Protein AF-A0A8S2ZMZ4-F1 (afdb_monomer_lite)

pLDDT: mean 86.0, std 14.97, range [34.28, 98.69]

Structure (mmCIF, N/CA/C/O backbone):
data_AF-A0A8S2ZMZ4-F1
#
_entry.id   AF-A0A8S2ZMZ4-F1
#
loop_
_atom_site.group_PDB
_atom_site.id
_atom_site.type_symbol
_atom_site.label_atom_id
_atom_site.label_alt_id
_atom_site.label_comp_id
_atom_site.label_asym_id
_atom_site.label_entity_id
_atom_site.label_seq_id
_atom_site.pdbx_PDB_ins_code
_atom_site.Cartn_x
_atom_site.Cartn_y
_atom_site.Cartn_z
_atom_site.occupancy
_atom_site.B_iso_or_equiv
_atom_site.auth_seq_id
_atom_site.auth_comp_id
_atom_site.auth_asym_id
_atom_site.auth_atom_id
_atom_site.pdbx_PDB_model_num
ATOM 1 N N . MET A 1 1 ? -57.227 13.290 69.627 1.00 34.28 1 MET A N 1
ATOM 2 C CA . MET A 1 1 ? -55.995 12.661 69.087 1.00 34.28 1 MET A CA 1
ATOM 3 C C . MET A 1 1 ? -56.189 11.786 67.833 1.00 34.28 1 MET A C 1
ATOM 5 O O . MET A 1 1 ? -55.184 11.407 67.259 1.00 34.28 1 MET A O 1
ATOM 9 N N . ARG A 1 2 ? -57.413 11.490 67.348 1.00 41.19 2 ARG A N 1
ATOM 10 C CA . ARG A 1 2 ? -57.652 10.473 66.289 1.00 41.19 2 ARG A CA 1
ATOM 11 C C . ARG A 1 2 ? -57.778 10.978 64.833 1.00 41.19 2 ARG A C 1
ATOM 13 O O . ARG A 1 2 ? -57.751 10.158 63.928 1.00 41.19 2 ARG A O 1
ATOM 20 N N . GLN A 1 3 ? -57.904 12.287 64.587 1.00 41.72 3 GLN A N 1
ATOM 21 C CA . GLN A 1 3 ? -57.953 12.852 63.219 1.00 41.72 3 GLN A CA 1
ATOM 22 C C . GLN A 1 3 ? -56.559 13.106 62.613 1.00 41.72 3 GLN A C 1
ATOM 24 O O . GLN A 1 3 ? -56.392 12.992 61.404 1.00 41.72 3 GLN A O 1
ATOM 29 N N . ARG A 1 4 ? -55.544 13.373 63.450 1.00 46.56 4 ARG A N 1
ATOM 30 C CA . ARG A 1 4 ? -54.177 13.713 63.007 1.00 46.56 4 ARG A CA 1
ATOM 31 C C . ARG A 1 4 ? -53.452 12.566 62.293 1.00 46.56 4 ARG A C 1
ATOM 33 O O . ARG A 1 4 ? -52.671 12.815 61.386 1.00 46.56 4 ARG A O 1
ATOM 40 N N . THR A 1 5 ? -53.712 11.312 62.665 1.00 53.56 5 THR A N 1
ATOM 41 C CA . THR A 1 5 ? -53.004 10.147 62.104 1.00 53.56 5 THR A CA 1
ATOM 42 C C . THR A 1 5 ? -53.314 9.919 60.623 1.00 53.56 5 THR A C 1
ATOM 44 O O . THR A 1 5 ? -52.445 9.472 59.884 1.00 53.56 5 THR A O 1
ATOM 47 N N . TRP A 1 6 ? -54.517 10.284 60.167 1.00 61.69 6 TRP A N 1
ATOM 48 C CA . TRP A 1 6 ? -54.940 10.117 58.772 1.00 61.69 6 TRP A CA 1
ATOM 49 C C . TRP A 1 6 ? -54.579 11.293 57.860 1.00 61.69 6 TRP A C 1
ATOM 51 O O . TRP A 1 6 ? -54.458 11.110 56.648 1.00 61.69 6 TRP A O 1
ATOM 61 N N . GLU A 1 7 ? -54.374 12.491 58.415 1.00 64.06 7 GLU A N 1
ATOM 62 C CA . GLU A 1 7 ? -53.816 13.617 57.654 1.00 64.06 7 GLU A CA 1
ATOM 63 C C . GLU A 1 7 ? -52.395 13.304 57.170 1.00 64.06 7 GLU A C 1
ATOM 65 O O . GLU A 1 7 ? -52.070 13.575 56.015 1.00 64.06 7 GLU A O 1
ATOM 70 N N . ASN A 1 8 ? -51.595 12.615 57.990 1.00 68.88 8 ASN A N 1
ATOM 71 C CA . ASN A 1 8 ? -50.248 12.185 57.610 1.00 68.88 8 ASN A CA 1
ATOM 72 C C . ASN A 1 8 ? -50.250 11.228 56.404 1.00 68.88 8 ASN A C 1
ATOM 74 O O . ASN A 1 8 ? -49.428 11.383 55.503 1.00 68.88 8 ASN A O 1
ATOM 78 N N . CYS A 1 9 ? -51.202 10.292 56.319 1.00 75.81 9 CYS A N 1
ATOM 79 C CA . CYS A 1 9 ? -51.314 9.405 55.155 1.00 75.81 9 CYS A CA 1
ATOM 80 C C . CYS A 1 9 ? -51.630 10.176 53.867 1.00 75.81 9 CYS A C 1
ATOM 82 O O . CYS A 1 9 ? -51.079 9.852 52.820 1.00 75.81 9 CYS A O 1
ATOM 84 N N . LYS A 1 10 ? -52.461 11.228 53.929 1.00 77.94 10 LYS A N 1
ATOM 85 C CA . LYS A 1 10 ? -52.758 12.070 52.754 1.00 77.94 10 LYS A CA 1
ATOM 86 C C . LYS A 1 10 ? -51.510 12.782 52.232 1.00 77.94 10 LYS A C 1
ATOM 88 O O . LYS A 1 10 ? -51.352 12.899 51.017 1.00 77.94 10 LYS A O 1
ATOM 93 N N . HIS A 1 11 ? -50.634 13.238 53.131 1.00 82.44 11 HIS A N 1
ATOM 94 C CA . HIS A 1 11 ? -49.345 13.823 52.758 1.00 82.44 11 HIS A CA 1
ATOM 95 C C . HIS A 1 11 ? -48.432 12.792 52.094 1.00 82.44 11 HIS A C 1
ATOM 97 O O . HIS A 1 11 ? -47.902 13.071 51.024 1.00 82.44 11 HIS A O 1
ATOM 103 N N . ILE A 1 12 ? -48.315 11.591 52.669 1.00 84.75 12 ILE A N 1
ATOM 104 C CA . ILE A 1 12 ? -47.530 10.499 52.075 1.00 84.75 12 ILE A CA 1
ATOM 105 C C . ILE A 1 12 ? -48.070 10.151 50.684 1.00 84.75 12 ILE A C 1
ATOM 107 O O . ILE A 1 12 ? -47.300 10.071 49.738 1.00 84.75 12 ILE A O 1
ATOM 111 N N . PHE A 1 13 ? -49.387 10.024 50.521 1.00 85.75 13 PHE A N 1
ATOM 112 C CA . PHE A 1 13 ? -50.007 9.682 49.237 1.00 85.75 13 PHE A CA 1
ATOM 113 C C . PHE A 1 13 ? -49.774 10.761 48.181 1.00 85.75 13 PHE A C 1
ATOM 115 O O . PHE A 1 13 ? -49.517 10.449 47.021 1.00 85.75 13 PHE A O 1
ATOM 122 N N . LYS A 1 14 ? -49.820 12.034 48.589 1.00 85.88 14 LYS A N 1
ATOM 123 C CA . LYS A 1 14 ? -49.480 13.157 47.716 1.00 85.88 14 LYS A CA 1
ATOM 124 C C . LYS A 1 14 ? -48.025 13.066 47.249 1.00 85.88 14 LYS A C 1
ATOM 126 O O . LYS A 1 14 ? -47.785 13.143 46.051 1.00 85.88 14 LYS A O 1
ATOM 131 N N . VAL A 1 15 ? -47.084 12.831 48.167 1.00 87.38 15 VAL A N 1
ATOM 132 C CA . VAL A 1 15 ? -45.661 12.657 47.830 1.00 87.38 15 VAL A CA 1
ATOM 133 C C . VAL A 1 15 ? -45.458 11.453 46.910 1.00 87.38 15 VAL A C 1
ATOM 135 O O . VAL A 1 15 ? -44.769 11.572 45.905 1.00 87.38 15 VAL A O 1
ATOM 138 N N . LEU A 1 16 ? -46.088 10.313 47.204 1.00 85.88 16 LEU A N 1
ATOM 139 C CA . LEU A 1 16 ? -46.005 9.109 46.377 1.00 85.88 16 LEU A CA 1
ATOM 140 C C . LEU A 1 16 ? -46.479 9.369 44.942 1.00 85.88 16 LEU A C 1
ATOM 142 O O . LEU A 1 16 ? -45.792 8.994 43.998 1.00 85.88 16 LEU A O 1
ATOM 146 N N . GLN A 1 17 ? -47.604 10.064 44.766 1.00 87.31 17 GLN A N 1
ATOM 147 C CA . GLN A 1 17 ? -48.106 10.417 43.438 1.00 87.31 17 GLN A CA 1
ATOM 148 C C . GLN A 1 17 ? -47.220 11.433 42.709 1.00 87.31 17 GLN A C 1
ATOM 150 O O . GLN A 1 17 ? -47.039 11.318 41.502 1.00 87.31 17 GLN A O 1
ATOM 155 N N . GLU A 1 18 ? -46.698 12.439 43.412 1.00 87.50 18 GLU A N 1
ATOM 156 C CA . GLU A 1 18 ? -45.865 13.485 42.807 1.00 87.50 18 GLU A CA 1
ATOM 157 C C . GLU A 1 18 ? -44.480 12.963 42.406 1.00 87.50 18 GLU A C 1
ATOM 159 O O . GLU A 1 18 ? -43.962 13.353 41.363 1.00 87.50 18 GLU A O 1
ATOM 164 N N . GLN A 1 19 ? -43.887 12.080 43.215 1.00 86.25 19 GLN A N 1
ATOM 165 C CA . GLN A 1 19 ? -42.526 11.572 43.009 1.00 86.25 19 GLN A CA 1
ATOM 166 C C . GLN A 1 19 ? -42.480 10.279 42.187 1.00 86.25 19 GLN A C 1
ATOM 168 O O . GLN A 1 19 ? -41.494 10.016 41.499 1.00 86.25 19 GLN A O 1
ATOM 173 N N . PHE A 1 20 ? -43.543 9.472 42.229 1.00 83.00 20 PHE A N 1
ATOM 174 C CA . PHE A 1 20 ? -43.627 8.191 41.522 1.00 83.00 20 PHE A CA 1
ATOM 175 C C . PHE A 1 20 ? -44.920 8.054 40.699 1.00 83.00 20 PHE A C 1
ATOM 177 O O . PHE A 1 20 ? -45.593 7.017 40.782 1.00 83.00 20 PHE A O 1
ATOM 184 N N . PRO A 1 21 ? -45.291 9.060 39.881 1.00 66.75 21 PRO A N 1
ATOM 185 C CA . PRO A 1 21 ? -46.491 8.967 39.063 1.00 66.75 21 PRO A CA 1
ATOM 186 C C . PRO A 1 21 ? -46.362 7.765 38.117 1.00 66.75 21 PRO A C 1
ATOM 188 O O . PRO A 1 21 ? -45.330 7.577 37.472 1.00 66.75 21 PRO A O 1
ATOM 191 N N . TYR A 1 22 ? -47.403 6.930 38.064 1.00 66.38 22 TYR A N 1
ATOM 192 C CA . TYR A 1 22 ? -47.501 5.737 37.204 1.00 66.38 22 TYR A CA 1
ATOM 193 C C . TYR A 1 22 ? -46.551 4.567 37.529 1.00 66.38 22 TYR A C 1
ATOM 195 O O . TYR A 1 22 ? -46.519 3.596 36.779 1.00 66.38 22 TYR A O 1
ATOM 203 N N . LYS A 1 23 ? -45.801 4.618 38.642 1.00 77.25 23 LYS A N 1
ATOM 204 C CA . LYS A 1 23 ? -44.998 3.479 39.144 1.00 77.25 23 LYS A CA 1
ATOM 205 C C . LYS A 1 23 ? -45.650 2.728 40.304 1.00 77.25 23 LYS A C 1
ATOM 207 O O . LYS A 1 23 ? -45.168 1.671 40.695 1.00 77.25 23 LYS A O 1
ATOM 212 N N . ILE A 1 24 ? -46.705 3.300 40.874 1.00 82.25 24 ILE A N 1
ATOM 213 C CA . ILE A 1 24 ? -47.429 2.741 42.010 1.00 82.25 24 ILE A CA 1
ATOM 214 C C . ILE A 1 24 ? -48.794 2.312 41.498 1.00 82.25 24 ILE A C 1
ATOM 216 O O . ILE A 1 24 ? -49.567 3.149 41.040 1.00 82.25 24 ILE A O 1
ATOM 220 N N . GLU A 1 25 ? -49.062 1.015 41.563 1.00 84.88 25 GLU A N 1
ATOM 221 C CA . GLU A 1 25 ? -50.347 0.437 41.167 1.00 84.88 25 GLU A CA 1
ATOM 222 C C . GLU A 1 25 ? -51.297 0.363 42.367 1.00 84.88 25 GLU A C 1
ATOM 224 O O . GLU A 1 25 ? -52.448 0.784 42.272 1.00 84.88 25 GLU A O 1
ATOM 229 N N . HIS A 1 26 ? -50.778 -0.059 43.529 1.00 86.38 26 HIS A N 1
ATOM 230 C CA . HIS A 1 26 ? -51.561 -0.238 44.750 1.00 86.38 26 HIS A CA 1
ATOM 231 C C . HIS A 1 26 ? -50.826 0.246 46.003 1.00 86.38 26 HIS A C 1
ATOM 233 O O . HIS A 1 26 ? -49.623 0.030 46.152 1.00 86.38 26 HIS A O 1
ATOM 239 N N . VAL A 1 27 ? -51.556 0.838 46.951 1.00 86.19 27 VAL A N 1
ATOM 240 C CA . VAL A 1 27 ? -51.045 1.230 48.274 1.00 86.19 27 VAL A CA 1
ATOM 241 C C . VAL A 1 27 ? -51.840 0.551 49.389 1.00 86.19 27 VAL A C 1
ATOM 243 O O . VAL A 1 27 ? -53.030 0.803 49.590 1.00 86.19 27 VAL A O 1
ATOM 246 N N . TYR A 1 28 ? -51.166 -0.297 50.164 1.00 85.31 28 TYR A N 1
ATOM 247 C CA . TYR A 1 28 ? -51.755 -0.976 51.317 1.00 85.31 28 TYR A CA 1
ATOM 248 C C . TYR A 1 28 ? -51.549 -0.160 52.591 1.00 85.31 28 TYR A C 1
ATOM 250 O O . TYR A 1 28 ? -50.436 0.257 52.906 1.00 85.31 28 TYR A O 1
ATOM 258 N N . ILE A 1 29 ? -52.628 0.053 53.343 1.00 84.12 29 ILE A N 1
ATOM 259 C CA . ILE A 1 29 ? -52.597 0.784 54.608 1.00 84.12 29 ILE A CA 1
ATOM 260 C C . ILE A 1 29 ? -52.871 -0.197 55.742 1.00 84.12 29 ILE A C 1
ATOM 262 O O . ILE A 1 29 ? -53.981 -0.718 55.870 1.00 84.12 29 ILE A O 1
ATOM 266 N N . VAL A 1 30 ? -51.851 -0.448 56.559 1.00 82.62 30 VAL A N 1
ATOM 267 C CA . VAL A 1 30 ? -51.902 -1.437 57.640 1.00 82.62 30 VAL A CA 1
ATOM 268 C C . VAL A 1 30 ? -52.552 -0.821 58.877 1.00 82.62 30 VAL A C 1
ATOM 270 O O . VAL A 1 30 ? -52.045 0.161 59.426 1.00 82.62 30 VAL A O 1
ATOM 273 N N . LYS A 1 31 ? -53.690 -1.372 59.321 1.00 76.50 31 LYS A N 1
ATOM 274 C CA . LYS A 1 31 ? -54.342 -0.937 60.568 1.00 76.50 31 LYS A CA 1
ATOM 275 C C . LYS A 1 31 ? -53.658 -1.573 61.794 1.00 76.50 31 LYS A C 1
ATOM 277 O O . LYS A 1 31 ? -53.350 -2.761 61.737 1.00 76.50 31 LYS A O 1
ATOM 282 N N . PRO A 1 32 ? -53.455 -0.832 62.901 1.00 68.44 32 PRO A N 1
ATOM 283 C CA . PRO A 1 32 ? -52.962 -1.408 64.153 1.00 68.44 32 PRO A CA 1
ATOM 284 C C . PRO A 1 32 ? -54.006 -2.331 64.805 1.00 68.44 32 PRO A C 1
ATOM 286 O O . PRO A 1 32 ? -55.215 -2.109 64.666 1.00 68.44 32 PRO A O 1
ATOM 289 N N . ASP A 1 33 ? -53.544 -3.342 65.543 1.00 61.12 33 ASP A N 1
ATOM 290 C CA . ASP A 1 33 ? -54.413 -4.315 66.215 1.00 61.12 33 ASP A CA 1
ATOM 291 C C . ASP A 1 33 ? -55.290 -3.659 67.298 1.00 61.12 33 ASP A C 1
ATOM 293 O O . ASP A 1 33 ? -54.875 -2.740 68.006 1.00 61.12 33 ASP A O 1
ATOM 297 N N . GLY A 1 34 ? -56.550 -4.102 67.403 1.00 59.47 34 GLY A N 1
ATOM 298 C CA . GLY A 1 34 ? -57.553 -3.525 68.315 1.00 59.47 34 GLY A CA 1
ATOM 299 C C . GLY A 1 34 ? -58.296 -2.290 67.779 1.00 59.47 34 GLY A C 1
ATOM 300 O O . GLY A 1 34 ? -59.089 -1.678 68.502 1.00 59.47 34 GLY A O 1
ATOM 301 N N . PHE A 1 35 ? -58.086 -1.907 66.513 1.00 57.66 35 PHE A N 1
ATOM 302 C CA . PHE A 1 35 ? -58.847 -0.837 65.862 1.00 57.66 35 PHE A CA 1
ATOM 303 C C . PHE A 1 35 ? -60.269 -1.315 65.511 1.00 57.66 35 PHE A C 1
ATOM 305 O O . PHE A 1 35 ? -60.499 -1.931 64.474 1.00 57.66 35 PHE A O 1
ATOM 312 N N . TRP A 1 36 ? -61.217 -1.051 66.414 1.00 54.62 36 TRP A N 1
ATOM 313 C CA . TRP A 1 36 ? -62.628 -1.448 66.335 1.00 54.62 36 TRP A CA 1
ATOM 314 C C . TRP A 1 36 ? -63.281 -1.152 64.972 1.00 54.62 36 TRP A C 1
ATOM 316 O O . TRP A 1 36 ? -63.362 0.005 64.553 1.00 54.62 36 TRP A O 1
ATOM 326 N N . ASP A 1 37 ? -63.859 -2.184 64.348 1.00 52.66 37 ASP A N 1
ATOM 327 C CA . ASP A 1 37 ? -64.452 -2.193 62.994 1.00 52.66 37 ASP A CA 1
ATOM 328 C C . ASP A 1 37 ? -65.655 -1.246 62.772 1.00 52.66 37 ASP A C 1
ATOM 330 O O . ASP A 1 37 ? -66.229 -1.191 61.687 1.00 52.66 37 ASP A O 1
ATOM 334 N N . LYS A 1 38 ? -66.064 -0.465 63.779 1.00 48.38 38 LYS A N 1
ATOM 335 C CA . LYS A 1 38 ? -67.290 0.353 63.730 1.00 48.38 38 LYS A CA 1
ATOM 336 C C . LYS A 1 38 ? -67.146 1.714 63.039 1.00 48.38 38 LYS A C 1
ATOM 338 O O . LYS A 1 38 ? -68.158 2.374 62.830 1.00 48.38 38 LYS A O 1
ATOM 343 N N . HIS A 1 39 ? -65.941 2.150 62.669 1.00 49.53 39 HIS A N 1
ATOM 344 C CA . HIS A 1 39 ? -65.750 3.427 61.970 1.00 49.53 39 HIS A CA 1
ATOM 345 C C . HIS A 1 39 ? -65.268 3.193 60.536 1.00 49.53 39 HIS A C 1
ATOM 347 O O . HIS A 1 39 ? -64.095 2.900 60.312 1.00 49.53 39 HIS A O 1
ATOM 353 N N . LYS A 1 40 ? -66.166 3.372 59.555 1.00 51.62 40 LYS A N 1
ATOM 354 C CA . LYS A 1 40 ? -65.782 3.508 58.143 1.00 51.62 40 LYS A CA 1
ATOM 355 C C . LYS A 1 40 ? -64.868 4.723 58.011 1.00 51.62 40 LYS A C 1
ATOM 357 O O . LYS A 1 40 ? -65.309 5.863 58.151 1.00 51.62 40 LYS A O 1
ATOM 362 N N . ILE A 1 41 ? -63.590 4.480 57.752 1.00 56.28 41 ILE A N 1
ATOM 363 C CA . ILE A 1 41 ? -62.633 5.538 57.452 1.00 56.28 41 ILE A CA 1
ATOM 364 C C . ILE A 1 41 ? -62.891 5.978 56.010 1.00 56.28 41 ILE A C 1
ATOM 366 O O . ILE A 1 41 ? -62.505 5.307 55.060 1.00 56.28 41 ILE A O 1
ATOM 370 N N . SER A 1 42 ? -63.578 7.106 55.852 1.00 53.72 42 SER A N 1
ATOM 371 C CA . SER A 1 42 ? -63.731 7.784 54.565 1.00 53.72 42 SER A CA 1
ATOM 372 C C . SER A 1 42 ? -62.510 8.671 54.332 1.00 53.72 42 SER A C 1
ATOM 374 O O . SER A 1 42 ? -62.518 9.860 54.665 1.00 53.72 42 SER A O 1
ATOM 376 N N . LEU A 1 43 ? -61.441 8.119 53.762 1.00 60.16 43 LEU A N 1
ATOM 377 C CA . LEU A 1 43 ? -60.460 8.969 53.093 1.00 60.16 43 LEU A CA 1
ATOM 378 C C . LEU A 1 43 ? -61.128 9.543 51.834 1.00 60.16 43 LEU A C 1
ATOM 380 O O . LEU A 1 43 ? -61.955 8.893 51.203 1.00 60.16 43 LEU A O 1
ATOM 384 N N . GLY A 1 44 ? -60.817 10.784 51.467 1.00 59.25 44 GLY A N 1
ATOM 385 C CA . GLY A 1 44 ? -61.263 11.362 50.194 1.00 59.25 44 GLY A CA 1
ATOM 386 C C . GLY A 1 44 ? -60.509 10.702 49.038 1.00 59.25 44 GLY A C 1
ATOM 387 O O . GLY A 1 44 ? -59.545 11.275 48.542 1.00 59.25 44 GLY A O 1
ATOM 388 N N . MET A 1 45 ? -60.908 9.476 48.703 1.00 58.19 45 MET A N 1
ATOM 389 C CA . MET A 1 45 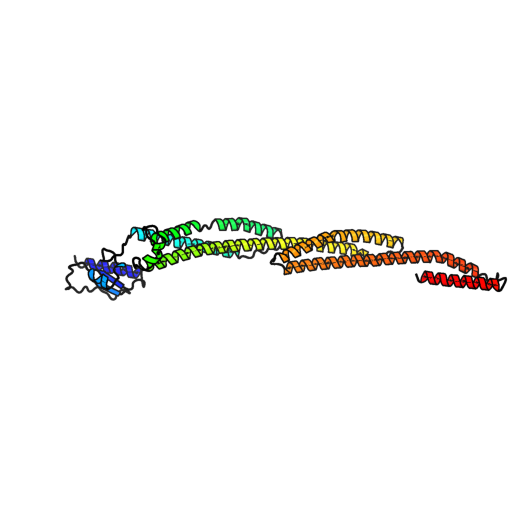? -60.108 8.438 48.041 1.00 58.19 45 MET A CA 1
ATOM 390 C C . MET A 1 45 ? -60.103 8.484 46.508 1.00 58.19 45 MET A C 1
ATOM 392 O O . MET A 1 45 ? -59.325 7.779 45.885 1.00 58.19 45 MET A O 1
ATOM 396 N N . SER A 1 46 ? -60.899 9.348 45.878 1.00 59.97 46 SER A N 1
ATOM 397 C CA . SER A 1 46 ? -61.003 9.451 44.412 1.00 59.97 46 SER A CA 1
ATOM 398 C C . SER A 1 46 ? -59.966 10.373 43.748 1.00 59.97 46 SER A C 1
ATOM 400 O O . SER A 1 46 ? -60.086 10.671 42.564 1.00 59.97 46 SER A O 1
ATOM 402 N N . LYS A 1 47 ? -58.978 10.880 44.498 1.00 71.94 47 LYS A N 1
ATOM 403 C CA . LYS A 1 47 ? -58.015 11.893 44.016 1.00 71.94 47 LYS A CA 1
ATOM 404 C C . LYS A 1 47 ? -56.654 11.338 43.591 1.00 71.94 47 LYS A C 1
ATOM 406 O O . LYS A 1 47 ? -55.841 12.117 43.096 1.00 71.94 47 LYS A O 1
ATOM 411 N N . TYR A 1 48 ? -56.399 10.049 43.814 1.00 78.88 48 TYR A N 1
ATOM 412 C CA . TYR A 1 48 ? -55.097 9.444 43.546 1.00 78.88 48 TYR A CA 1
ATOM 413 C C . TYR A 1 48 ? -55.141 8.498 42.346 1.00 78.88 48 TYR A C 1
ATOM 415 O O . TYR A 1 48 ? -56.168 7.875 42.095 1.00 78.88 48 TYR A O 1
ATOM 423 N N . THR A 1 49 ? -54.038 8.404 41.601 1.00 83.50 49 THR A N 1
ATOM 424 C CA . THR A 1 49 ? -53.940 7.580 40.379 1.00 83.50 49 THR A CA 1
ATOM 425 C C . THR A 1 49 ? -53.758 6.085 40.647 1.00 83.50 49 THR A C 1
ATOM 427 O O . THR A 1 49 ? -53.755 5.307 39.702 1.00 83.50 49 THR A O 1
ATOM 430 N N . PHE A 1 50 ? -53.568 5.694 41.907 1.00 85.06 50 PHE A N 1
ATOM 431 C CA . PHE A 1 50 ? -53.310 4.322 42.338 1.00 85.06 50 PHE A CA 1
ATOM 432 C C . PHE A 1 50 ? -54.447 3.774 43.203 1.00 85.06 50 PHE A C 1
ATOM 434 O O . PHE A 1 50 ? -55.108 4.513 43.949 1.00 85.06 50 PHE A O 1
ATOM 441 N N . GLU A 1 51 ? -54.642 2.459 43.142 1.00 85.31 51 GLU A N 1
ATOM 442 C CA . GLU A 1 51 ? -55.558 1.757 44.031 1.00 85.31 51 GLU A CA 1
ATOM 443 C C . GLU A 1 51 ? -55.021 1.760 45.463 1.00 85.31 51 GLU A C 1
ATOM 445 O O . GLU A 1 51 ? -53.825 1.906 45.720 1.00 85.31 51 GLU A O 1
ATOM 450 N N . HIS A 1 52 ? -55.912 1.659 46.442 1.00 82.00 52 HIS A N 1
ATOM 451 C CA . HIS A 1 52 ? -55.500 1.599 47.835 1.00 82.00 52 HIS A CA 1
ATOM 452 C C . HIS A 1 52 ? -56.535 0.876 48.679 1.00 82.00 52 HIS A C 1
ATOM 454 O O . HIS A 1 52 ? -57.744 0.984 48.470 1.00 82.00 52 HIS A O 1
ATOM 460 N N . SER A 1 53 ? -56.051 0.154 49.682 1.00 80.44 53 SER A N 1
ATOM 461 C CA . SER A 1 53 ? -56.899 -0.639 50.566 1.00 80.44 53 SER A CA 1
ATOM 462 C C . SER A 1 53 ? -56.386 -0.600 51.993 1.00 80.44 53 SER A C 1
ATOM 464 O O . SER A 1 53 ? -55.182 -0.680 52.234 1.00 80.44 53 SER A O 1
ATOM 466 N N . VAL A 1 54 ? -57.314 -0.526 52.944 1.00 79.00 54 VAL A N 1
ATOM 467 C CA . VAL A 1 54 ? -57.011 -0.645 54.372 1.00 79.00 54 VAL A CA 1
ATOM 468 C C . VAL A 1 54 ? -57.167 -2.108 54.773 1.00 79.00 54 VAL A C 1
ATOM 470 O O . VAL A 1 54 ? -58.242 -2.674 54.587 1.00 79.00 54 VAL A O 1
ATOM 473 N N . GLN A 1 55 ? -56.119 -2.717 55.322 1.00 80.12 55 GLN A N 1
ATOM 474 C CA . GLN A 1 55 ? -56.108 -4.132 55.707 1.00 80.12 55 GLN A CA 1
ATOM 475 C C . GLN A 1 55 ? -55.444 -4.338 57.078 1.00 80.12 55 GLN A C 1
ATOM 477 O O . GLN A 1 55 ? -54.685 -3.485 57.542 1.00 80.12 55 GLN A O 1
ATOM 482 N N . SER A 1 56 ? -55.756 -5.449 57.759 1.00 81.56 56 SER A N 1
ATOM 483 C CA . SER A 1 56 ? -55.018 -5.860 58.966 1.00 81.56 56 SER A CA 1
ATOM 484 C C . SER A 1 56 ? -53.640 -6.411 58.606 1.00 81.56 56 SER A C 1
ATOM 486 O O . SER A 1 56 ? -53.428 -6.862 57.480 1.00 81.56 56 SER A O 1
ATOM 488 N N . LEU A 1 57 ? -52.731 -6.424 59.584 1.00 82.19 57 LEU A N 1
ATOM 489 C CA . LEU A 1 57 ? -51.396 -7.010 59.443 1.00 82.19 57 LEU A CA 1
ATOM 490 C C . LEU A 1 57 ? -51.455 -8.478 58.983 1.00 82.19 57 LEU A C 1
ATOM 492 O O . LEU A 1 57 ? -50.720 -8.881 58.089 1.00 82.19 57 LEU A O 1
ATOM 496 N N . GLU A 1 58 ? -52.379 -9.263 59.541 1.00 81.62 58 GLU A N 1
ATOM 497 C CA . GLU A 1 58 ? -52.596 -10.668 59.163 1.00 81.62 58 GLU A CA 1
ATOM 498 C C . GLU A 1 58 ? -53.049 -10.823 57.704 1.00 81.62 58 GLU A C 1
ATOM 500 O O . GLU A 1 58 ? -52.645 -11.766 57.020 1.00 81.62 58 GLU A O 1
ATOM 505 N N . SER A 1 59 ? -53.847 -9.870 57.207 1.00 84.62 59 SER A N 1
ATOM 506 C CA . SER A 1 59 ? -54.448 -9.958 55.873 1.00 84.62 59 SER A CA 1
ATOM 507 C C . SER A 1 59 ? -53.459 -9.685 54.738 1.00 84.62 59 SER A C 1
ATOM 509 O O . SER A 1 59 ? -53.680 -10.144 53.618 1.00 84.62 59 SER A O 1
ATOM 511 N N . LEU A 1 60 ? -52.349 -8.991 55.022 1.00 85.25 60 LEU A N 1
ATOM 512 C CA . LEU A 1 60 ? -51.322 -8.682 54.020 1.00 85.25 60 LEU A CA 1
ATOM 513 C C . LEU A 1 60 ? -50.786 -9.946 53.352 1.00 85.25 60 LEU A C 1
ATOM 515 O O . LEU A 1 60 ? -50.593 -9.958 52.143 1.00 85.25 60 LEU A O 1
ATOM 519 N N . THR A 1 61 ? -50.621 -11.022 54.121 1.00 84.56 61 THR A N 1
ATOM 520 C CA . THR A 1 61 ? -50.068 -12.291 53.626 1.00 84.56 61 THR A CA 1
ATOM 521 C C . THR A 1 61 ? -50.990 -13.049 52.664 1.00 84.56 61 THR A C 1
ATOM 523 O O . THR A 1 61 ? -50.520 -13.949 51.973 1.00 84.56 61 THR A O 1
ATOM 526 N N . TYR A 1 62 ? -52.280 -12.690 52.580 1.00 86.56 62 TYR A N 1
ATOM 527 C CA . TYR A 1 62 ? -53.189 -13.221 51.554 1.00 86.56 62 TYR A CA 1
ATOM 528 C C . TYR A 1 62 ? -53.037 -12.514 50.206 1.00 86.56 62 TYR A C 1
ATOM 530 O O . TYR A 1 62 ? -53.444 -13.062 49.185 1.00 86.56 62 TYR A O 1
ATOM 538 N N . THR A 1 63 ? -52.491 -11.295 50.211 1.00 84.69 63 THR A N 1
ATOM 539 C CA . THR A 1 63 ? -52.398 -10.435 49.021 1.00 84.69 63 THR A CA 1
ATOM 540 C C . THR A 1 63 ? -50.960 -10.288 48.525 1.00 84.69 63 THR A C 1
ATOM 542 O O . THR A 1 63 ? -50.738 -10.104 47.334 1.00 84.69 63 THR A O 1
ATOM 545 N N . ILE A 1 64 ? -49.985 -10.371 49.432 1.00 85.44 64 ILE A N 1
ATOM 546 C CA . ILE A 1 64 ? -48.553 -10.231 49.169 1.00 85.44 64 ILE A CA 1
ATOM 547 C C . ILE A 1 64 ? -47.851 -11.479 49.700 1.00 85.44 64 ILE A C 1
ATOM 549 O O . ILE A 1 64 ? -48.062 -11.883 50.848 1.00 85.44 64 ILE A O 1
ATOM 553 N N . ASP A 1 65 ? -46.987 -12.073 48.879 1.00 84.56 65 ASP A N 1
ATOM 554 C CA . ASP A 1 65 ? -46.220 -13.246 49.280 1.00 84.56 65 ASP A CA 1
ATOM 555 C C . ASP A 1 65 ? -45.350 -12.935 50.511 1.00 84.56 65 ASP A C 1
ATOM 557 O O . ASP A 1 65 ? -44.687 -11.898 50.608 1.00 84.56 65 ASP A O 1
ATOM 561 N N . ARG A 1 66 ? -45.286 -13.875 51.462 1.00 83.94 66 ARG A N 1
ATOM 562 C CA . ARG A 1 66 ? -44.532 -13.684 52.717 1.00 83.94 66 ARG A CA 1
ATOM 563 C C . ARG A 1 66 ? -43.045 -13.402 52.485 1.00 83.94 66 ARG A C 1
ATOM 565 O O . ARG A 1 66 ? -42.430 -12.737 53.308 1.00 83.94 66 ARG A O 1
ATOM 572 N N . ASN A 1 67 ? -42.469 -13.859 51.375 1.00 80.00 67 ASN A N 1
ATOM 573 C CA . ASN A 1 67 ? -41.071 -13.607 51.007 1.00 80.00 67 ASN A CA 1
ATOM 574 C C . ASN A 1 67 ? -40.802 -12.194 50.455 1.00 80.00 67 ASN A C 1
ATOM 576 O O . ASN A 1 67 ? -39.643 -11.861 50.226 1.00 80.00 67 ASN A O 1
ATOM 580 N N . GLN A 1 68 ? -41.839 -11.380 50.253 1.00 81.12 68 GLN A N 1
ATOM 581 C CA . GLN A 1 68 ? -41.744 -9.970 49.859 1.00 81.12 68 GLN A CA 1
ATOM 582 C C . GLN A 1 68 ? -42.020 -9.015 51.029 1.00 81.12 68 GLN A C 1
ATOM 584 O O . GLN A 1 68 ? -41.789 -7.814 50.918 1.00 81.12 68 GLN A O 1
ATOM 589 N N . LEU A 1 69 ? -42.496 -9.543 52.159 1.00 84.44 69 LEU A N 1
ATOM 590 C CA . LEU A 1 69 ? -42.781 -8.785 53.374 1.00 84.44 69 LEU A CA 1
ATOM 591 C C . LEU A 1 69 ? -41.654 -8.956 54.393 1.00 84.44 69 LEU A C 1
ATOM 593 O O . LEU A 1 69 ? -41.103 -10.047 54.552 1.00 84.44 69 LEU A O 1
ATOM 597 N N . THR A 1 70 ? -41.326 -7.891 55.114 1.00 86.06 70 THR A N 1
ATOM 598 C CA . THR A 1 70 ? -40.357 -7.926 56.215 1.00 86.06 70 THR A CA 1
ATOM 599 C C . THR A 1 70 ? -40.943 -8.600 57.468 1.00 86.06 70 THR A C 1
ATOM 601 O O . THR A 1 70 ? -42.164 -8.763 57.560 1.00 86.06 70 THR A O 1
ATOM 604 N N . PRO A 1 71 ? -40.123 -9.032 58.449 1.00 85.88 71 PRO A N 1
ATOM 605 C CA . PRO A 1 71 ? -40.616 -9.718 59.647 1.00 85.88 71 PRO A CA 1
ATOM 606 C C . PRO A 1 71 ? -41.605 -8.895 60.481 1.00 85.88 71 PRO A C 1
ATOM 608 O O . PRO A 1 71 ? -42.528 -9.458 61.061 1.00 85.88 71 PRO A O 1
ATOM 611 N N . ASP A 1 72 ? -41.458 -7.568 60.503 1.00 86.00 72 ASP A N 1
ATOM 612 C CA . ASP A 1 72 ? -42.401 -6.627 61.124 1.00 86.00 72 ASP A CA 1
ATOM 613 C C . ASP A 1 72 ? -43.768 -6.582 60.417 1.00 86.00 72 ASP A C 1
ATOM 615 O O . ASP A 1 72 ? -44.757 -6.171 61.018 1.00 86.00 72 ASP A O 1
ATOM 619 N N . LEU A 1 73 ? -43.839 -7.072 59.175 1.00 87.56 73 LEU A N 1
ATOM 620 C CA . LEU A 1 73 ? -45.053 -7.227 58.374 1.00 87.56 73 LEU A CA 1
ATOM 621 C C . LEU A 1 73 ? -45.500 -8.696 58.237 1.00 87.56 73 LEU A C 1
ATOM 623 O O . LEU A 1 73 ? -46.174 -9.051 57.272 1.00 87.56 73 LEU A O 1
ATOM 627 N N . ASN A 1 74 ? -45.133 -9.569 59.186 1.00 85.25 74 ASN A N 1
ATOM 628 C CA . ASN A 1 74 ? -45.434 -11.014 59.181 1.00 85.25 74 ASN A CA 1
ATOM 629 C C . ASN A 1 74 ? -44.842 -11.815 57.998 1.00 85.25 74 ASN A C 1
ATOM 631 O O . ASN A 1 74 ? -45.307 -12.926 57.683 1.00 85.25 74 ASN A O 1
ATOM 635 N N . GLY A 1 75 ? -43.796 -11.280 57.367 1.00 85.81 75 GLY A N 1
ATOM 636 C CA . GLY A 1 75 ? -43.073 -11.927 56.279 1.00 85.81 75 GLY A CA 1
ATOM 637 C C . GLY A 1 75 ? -41.726 -12.538 56.670 1.00 85.81 75 GLY A C 1
ATOM 638 O O . GLY A 1 75 ? -41.396 -12.702 57.844 1.00 85.81 75 GLY A O 1
ATOM 639 N N . THR A 1 76 ? -40.950 -12.912 55.655 1.00 82.12 76 THR A N 1
ATOM 640 C CA . THR A 1 76 ? -39.645 -13.579 55.771 1.00 82.12 76 THR A CA 1
ATOM 641 C C . THR A 1 76 ? -38.514 -12.819 55.070 1.00 82.12 76 THR A C 1
ATOM 643 O O . THR A 1 76 ? -37.377 -13.288 55.073 1.00 82.12 76 THR A O 1
ATOM 646 N N . PHE A 1 77 ? -38.791 -11.665 54.455 1.00 81.00 77 PHE A N 1
ATOM 647 C CA . PHE A 1 77 ? -37.799 -10.863 53.739 1.00 81.00 77 PHE A CA 1
ATOM 648 C C . PHE A 1 77 ? -36.878 -10.119 54.710 1.00 81.00 77 PHE A C 1
ATOM 650 O O . PHE A 1 77 ? -37.292 -9.185 55.394 1.00 81.00 77 PHE A O 1
ATOM 657 N N . GLN A 1 78 ? -35.601 -10.490 54.762 1.00 77.31 78 GLN A N 1
ATOM 658 C CA . GLN A 1 78 ? -34.634 -9.794 55.611 1.00 77.31 78 GLN A CA 1
ATOM 659 C C . GLN A 1 78 ? -34.165 -8.485 54.963 1.00 77.31 78 GLN A C 1
ATOM 661 O O . GLN A 1 78 ? -33.160 -8.446 54.253 1.00 77.31 78 GLN A O 1
ATOM 666 N N . TYR A 1 79 ? -34.897 -7.403 55.224 1.00 79.50 79 TYR A N 1
ATOM 667 C CA . TYR A 1 79 ? -34.526 -6.067 54.771 1.00 79.50 79 TYR A CA 1
ATOM 668 C C . TYR A 1 79 ? -33.473 -5.429 55.682 1.00 79.50 79 TYR A C 1
ATOM 670 O O . TYR A 1 79 ? -33.630 -5.361 56.900 1.00 79.50 79 TYR A O 1
ATOM 678 N N . ASN A 1 80 ? -32.415 -4.895 55.073 1.00 81.31 80 ASN A N 1
ATOM 679 C CA . ASN A 1 80 ? -31.426 -4.060 55.740 1.00 81.31 80 ASN A CA 1
ATOM 680 C C . ASN A 1 80 ? -31.265 -2.768 54.932 1.00 81.31 80 ASN A C 1
ATOM 682 O O . ASN A 1 80 ? -30.685 -2.778 53.846 1.00 81.31 80 ASN A O 1
ATOM 686 N N . HIS A 1 81 ? -31.787 -1.666 55.473 1.00 82.56 81 HIS A N 1
ATOM 687 C CA . HIS A 1 81 ? -31.796 -0.371 54.794 1.00 82.56 81 HIS A CA 1
ATOM 688 C C . HIS A 1 81 ? -30.391 0.182 54.532 1.00 82.56 81 HIS A C 1
ATOM 690 O O . HIS A 1 81 ? -30.196 0.825 53.509 1.00 82.56 81 HIS A O 1
ATOM 696 N N . ILE A 1 82 ? -29.416 -0.096 55.405 1.00 85.38 82 ILE A N 1
ATOM 697 C CA . ILE A 1 82 ? -28.023 0.340 55.228 1.00 85.38 82 ILE A CA 1
ATOM 698 C C . ILE A 1 82 ? -27.435 -0.366 54.008 1.00 85.38 82 ILE A C 1
ATOM 700 O O . ILE A 1 82 ? -27.015 0.283 53.060 1.00 85.38 82 ILE A O 1
ATOM 704 N N . ARG A 1 83 ? -27.531 -1.701 53.964 1.00 82.25 83 ARG A N 1
ATOM 705 C CA . ARG A 1 83 ? -27.038 -2.498 52.831 1.00 82.25 83 ARG A CA 1
ATOM 706 C C . ARG A 1 83 ? -27.738 -2.142 51.518 1.00 82.25 83 ARG A C 1
ATOM 708 O O . ARG A 1 83 ? -27.100 -2.146 50.469 1.00 82.25 83 ARG A O 1
ATOM 715 N N . TRP A 1 84 ? -29.045 -1.875 51.564 1.00 82.81 84 TRP A N 1
ATOM 716 C CA . TRP A 1 84 ? -29.798 -1.432 50.391 1.00 82.81 84 TRP A CA 1
ATOM 717 C C . TRP A 1 84 ? -29.308 -0.068 49.893 1.00 82.81 84 TRP A C 1
ATOM 719 O O . TRP A 1 84 ? -29.081 0.091 48.695 1.00 82.81 84 TRP A O 1
ATOM 729 N N . LEU A 1 85 ? -29.106 0.888 50.803 1.00 86.44 85 LEU A N 1
ATOM 730 C CA . LEU A 1 85 ? -28.650 2.236 50.475 1.00 86.44 85 LEU A CA 1
ATOM 731 C C . LEU A 1 85 ? -27.218 2.223 49.929 1.00 86.44 85 LEU A C 1
ATOM 733 O O . LEU A 1 85 ? -26.975 2.817 48.882 1.00 86.44 85 LEU A O 1
ATOM 737 N N . ASP A 1 86 ? -26.315 1.472 50.560 1.00 88.25 86 ASP A N 1
ATOM 738 C CA . ASP A 1 86 ? -24.942 1.280 50.085 1.00 88.25 86 ASP A CA 1
ATOM 739 C C . ASP A 1 86 ? -24.925 0.678 48.675 1.00 88.25 86 ASP A C 1
ATOM 741 O O . ASP A 1 86 ? -24.281 1.214 47.774 1.00 88.25 86 ASP A O 1
ATOM 745 N N . PHE A 1 87 ? -25.696 -0.395 48.446 1.00 87.50 87 PHE A N 1
ATOM 746 C CA . PHE A 1 87 ? -25.819 -1.000 47.119 1.00 87.50 87 PHE A CA 1
ATOM 747 C C . PHE A 1 87 ? -26.337 0.010 46.094 1.00 87.50 87 PHE A C 1
ATOM 749 O O . PHE A 1 87 ? -25.795 0.108 44.994 1.00 87.50 87 PHE A O 1
ATOM 756 N N . ARG A 1 88 ? -27.380 0.770 46.445 1.00 88.50 88 ARG A N 1
ATOM 757 C CA . ARG A 1 88 ? -28.017 1.712 45.527 1.00 88.50 88 ARG A CA 1
ATOM 758 C C . ARG A 1 88 ? -27.081 2.855 45.142 1.00 88.50 88 ARG A C 1
ATOM 760 O O . ARG A 1 88 ? -26.990 3.167 43.958 1.00 88.50 88 ARG A O 1
ATOM 767 N N . LEU A 1 89 ? -26.358 3.425 46.105 1.00 91.88 89 LEU A N 1
ATOM 768 C CA . LEU A 1 89 ? -25.367 4.473 45.853 1.00 91.88 89 LEU A CA 1
ATOM 769 C C . LEU A 1 89 ? -24.220 3.962 44.975 1.00 91.88 89 LEU A C 1
ATOM 771 O O . LEU A 1 89 ? -23.861 4.613 43.993 1.00 91.88 89 LEU A O 1
ATOM 775 N N . SER A 1 90 ? -23.678 2.778 45.280 1.00 93.00 90 SER A N 1
ATOM 776 C CA . SER A 1 90 ? -22.632 2.161 44.458 1.00 93.00 90 SER A CA 1
ATOM 777 C C . SER A 1 90 ? -23.119 1.859 43.039 1.00 93.00 90 SER A C 1
ATOM 779 O O . SER A 1 90 ? -22.386 2.083 42.078 1.00 93.00 90 SER A O 1
ATOM 781 N N . LEU A 1 91 ? -24.360 1.393 42.886 1.00 92.31 91 LEU A N 1
ATOM 782 C CA . LEU A 1 91 ? -24.957 1.099 41.587 1.00 92.31 91 LEU A CA 1
ATOM 783 C C . LEU A 1 91 ? -25.140 2.369 40.751 1.00 92.31 91 LEU A C 1
ATOM 785 O O . LEU A 1 91 ? -24.817 2.371 39.567 1.00 92.31 91 LEU A O 1
ATOM 789 N N . GLU A 1 92 ? -25.639 3.449 41.349 1.00 92.12 92 GLU A N 1
ATOM 790 C CA . GLU A 1 92 ? -25.829 4.725 40.654 1.00 92.12 92 GLU A CA 1
ATOM 791 C C . GLU A 1 92 ? -24.496 5.331 40.206 1.00 92.12 92 GLU A C 1
ATOM 793 O O . GLU A 1 92 ? -24.377 5.748 39.051 1.00 92.12 92 GLU A O 1
ATOM 798 N N . ALA A 1 93 ? -23.473 5.295 41.066 1.00 95.12 93 ALA A N 1
ATOM 799 C CA . ALA A 1 93 ? -22.120 5.708 40.706 1.00 95.12 93 ALA A CA 1
ATOM 800 C C . ALA A 1 93 ? -21.550 4.854 39.560 1.00 95.12 93 ALA A C 1
ATOM 802 O O . ALA A 1 93 ? -21.042 5.398 38.578 1.00 95.12 93 ALA A O 1
ATOM 803 N N . PHE A 1 94 ? -21.689 3.526 39.639 1.00 96.81 94 PHE A N 1
ATOM 804 C CA . PHE A 1 94 ? -21.255 2.605 38.588 1.00 96.81 94 PHE A CA 1
ATOM 805 C C . PHE A 1 94 ? -21.943 2.898 37.252 1.00 96.81 94 PHE A C 1
ATOM 807 O O . PHE A 1 94 ? -21.268 3.003 36.229 1.00 96.81 94 PHE A O 1
ATOM 814 N N . VAL A 1 95 ? -23.269 3.068 37.242 1.00 94.06 95 VAL A N 1
ATOM 815 C CA . VAL A 1 95 ? -24.037 3.356 36.020 1.00 94.06 95 VAL A CA 1
ATOM 816 C C . VAL A 1 95 ? -23.614 4.690 35.409 1.00 94.06 95 VAL A C 1
ATOM 818 O O . VAL A 1 95 ? -23.380 4.756 34.201 1.00 94.06 95 VAL A O 1
ATOM 821 N N . TYR A 1 96 ? -23.483 5.738 36.227 1.00 95.69 96 TYR A N 1
ATOM 822 C CA . TYR A 1 96 ? -23.056 7.056 35.763 1.00 95.69 96 TYR A CA 1
ATOM 823 C C . TYR A 1 96 ? -21.649 7.005 35.153 1.00 95.69 96 TYR A C 1
ATOM 825 O O . TYR A 1 96 ? -21.465 7.354 33.987 1.00 95.69 96 TYR A O 1
ATOM 833 N N . ASN A 1 97 ? -20.672 6.482 35.895 1.00 97.19 97 ASN A N 1
ATOM 834 C CA . ASN A 1 97 ? -19.283 6.426 35.442 1.00 97.19 97 ASN A CA 1
ATOM 835 C C . ASN A 1 97 ? -19.098 5.493 34.232 1.00 97.19 97 ASN A C 1
ATOM 837 O O . ASN A 1 97 ? -18.288 5.774 33.344 1.00 97.19 97 ASN A O 1
ATOM 841 N N . SER A 1 98 ? -19.869 4.403 34.155 1.00 97.44 98 SER A N 1
ATOM 842 C CA . SER A 1 98 ? -19.876 3.513 32.989 1.00 97.44 98 SER A CA 1
ATOM 843 C C . SER A 1 98 ? -20.390 4.222 31.744 1.00 97.44 98 SER A C 1
ATOM 845 O O . SER A 1 98 ? -19.815 4.055 30.672 1.00 97.44 98 SER A O 1
ATOM 847 N N . LYS A 1 99 ? -21.440 5.041 31.874 1.00 96.50 99 LYS A N 1
ATOM 848 C CA . LYS A 1 99 ? -21.985 5.821 30.759 1.00 96.50 99 LYS A CA 1
ATOM 849 C C . LYS A 1 99 ? -20.971 6.839 30.237 1.00 96.50 99 LYS A C 1
ATOM 851 O O . LYS A 1 99 ? -20.749 6.886 29.031 1.00 96.50 99 LYS A O 1
ATOM 856 N N . GLU A 1 100 ? -20.324 7.589 31.127 1.00 96.25 100 GLU A N 1
ATOM 857 C CA . GLU A 1 100 ? -19.276 8.549 30.752 1.00 96.25 100 GLU A CA 1
ATOM 858 C C . GLU A 1 100 ? -18.100 7.854 30.050 1.00 96.25 100 GLU A C 1
ATOM 860 O O . GLU A 1 100 ? -17.623 8.302 29.009 1.00 96.25 100 GLU A O 1
ATOM 865 N N . THR A 1 101 ? -17.675 6.700 30.570 1.00 95.94 101 THR A N 1
ATOM 866 C CA . THR A 1 101 ? -16.572 5.922 29.987 1.00 95.94 101 THR A CA 1
ATOM 867 C C . THR A 1 101 ? -16.933 5.352 28.615 1.00 95.94 101 THR A C 1
ATOM 869 O O . THR A 1 101 ? -16.123 5.409 27.690 1.00 95.94 101 THR A O 1
ATOM 872 N N . LEU A 1 102 ? -18.150 4.825 28.450 1.00 97.00 102 LEU A N 1
ATOM 873 C CA . LEU A 1 102 ? -18.644 4.358 27.151 1.00 97.00 102 LEU A CA 1
ATOM 874 C C . LEU A 1 102 ? -18.703 5.503 26.137 1.00 97.00 102 LEU A C 1
ATOM 876 O O . LEU A 1 102 ? -18.268 5.322 25.002 1.00 97.00 102 LEU A O 1
ATOM 880 N N . HIS A 1 103 ? -19.165 6.683 26.555 1.00 95.88 103 HIS A N 1
ATOM 881 C CA . HIS A 1 103 ? -19.187 7.863 25.700 1.00 95.88 103 HIS A CA 1
ATOM 882 C C . HIS A 1 103 ? -17.774 8.299 25.280 1.00 95.88 103 HIS A C 1
ATOM 884 O O . HIS A 1 103 ? -17.538 8.585 24.108 1.00 95.88 103 HIS A O 1
ATOM 890 N N . ALA A 1 104 ? -16.802 8.268 26.197 1.00 94.94 104 ALA A N 1
ATOM 891 C CA . ALA A 1 104 ? -15.405 8.546 25.867 1.00 94.94 104 ALA A CA 1
ATOM 892 C C . ALA A 1 104 ? -14.852 7.569 24.810 1.00 94.94 104 ALA A C 1
ATOM 894 O O . ALA A 1 104 ? -14.182 7.994 23.868 1.00 94.94 104 ALA A O 1
ATOM 895 N N . TYR A 1 105 ? -15.173 6.273 24.911 1.00 94.88 105 TYR A N 1
ATOM 896 C CA . TYR A 1 105 ? -14.810 5.297 23.879 1.00 94.88 105 TYR A CA 1
ATOM 897 C C . TYR A 1 105 ? -15.514 5.550 22.540 1.00 94.88 105 TYR A C 1
ATOM 899 O O . TYR A 1 105 ? -14.896 5.353 21.499 1.00 94.88 105 TYR A O 1
ATOM 907 N N . GLU A 1 106 ? -16.771 6.000 22.531 1.00 94.44 106 GLU A N 1
ATOM 908 C CA . GLU A 1 106 ? -17.463 6.381 21.291 1.00 94.44 106 GLU A CA 1
ATOM 909 C C . GLU A 1 106 ? -16.793 7.570 20.595 1.00 94.44 106 GLU A C 1
ATOM 911 O O . GLU A 1 106 ? -16.604 7.537 19.378 1.00 94.44 106 GLU A O 1
ATOM 916 N N . LEU A 1 107 ? -16.388 8.598 21.347 1.00 93.19 107 LEU A N 1
ATOM 917 C CA . LEU A 1 107 ? -15.648 9.736 20.793 1.00 93.19 107 LEU A CA 1
ATOM 918 C C . LEU A 1 107 ? -14.317 9.283 20.178 1.00 93.19 107 LEU A C 1
ATOM 920 O O . LEU A 1 107 ? -14.049 9.590 19.016 1.00 93.19 107 LEU A O 1
ATOM 924 N N . LEU A 1 108 ? -13.542 8.468 20.902 1.00 91.62 108 LEU A N 1
ATOM 925 C CA . LEU A 1 108 ? -12.287 7.900 20.393 1.00 91.62 108 LEU A CA 1
ATOM 926 C C . LEU A 1 108 ? -12.503 7.041 19.146 1.00 91.62 108 LEU A C 1
ATOM 928 O O . LEU A 1 108 ? -11.726 7.111 18.196 1.00 91.62 108 LEU A O 1
ATOM 932 N N . TYR A 1 109 ? -13.562 6.235 19.128 1.00 92.62 109 TYR A N 1
ATOM 933 C CA . TYR A 1 109 ? -13.907 5.415 17.975 1.00 92.62 109 TYR A CA 1
ATOM 934 C C . TYR A 1 109 ? -14.177 6.276 16.733 1.00 92.62 109 TYR A C 1
ATOM 936 O O . TYR A 1 109 ? -13.659 5.982 15.656 1.00 92.62 109 TYR A O 1
ATOM 944 N N . ASN A 1 110 ? -14.933 7.366 16.888 1.00 91.88 110 ASN A N 1
ATOM 945 C CA . ASN A 1 110 ? -15.243 8.291 15.798 1.00 91.88 110 ASN A CA 1
ATOM 946 C C . ASN A 1 110 ? -13.996 9.024 15.282 1.00 91.88 110 ASN A C 1
ATOM 948 O O . ASN A 1 110 ? -13.833 9.175 14.072 1.00 91.88 110 ASN A O 1
ATOM 952 N N . GLU A 1 111 ? -13.091 9.441 16.170 1.00 88.12 111 GLU A N 1
ATOM 953 C CA . GLU A 1 111 ? -11.806 10.040 15.781 1.00 88.12 111 GLU A CA 1
ATOM 954 C C . GLU A 1 111 ? -10.916 9.039 15.027 1.00 88.12 111 GLU A C 1
ATOM 956 O O . GLU A 1 111 ? -10.338 9.357 13.985 1.00 88.12 111 GLU A O 1
ATOM 961 N N . LEU A 1 112 ? -10.853 7.789 15.497 1.00 88.56 112 LEU A N 1
ATOM 962 C CA . LEU A 1 112 ? -10.092 6.723 14.845 1.00 88.56 112 LEU A CA 1
ATOM 963 C C . LEU A 1 112 ? -10.645 6.350 13.464 1.00 88.56 112 LEU A C 1
ATOM 965 O O . LEU A 1 112 ? -9.876 5.909 12.613 1.00 88.56 112 LEU A O 1
ATOM 969 N N . GLN A 1 113 ? -11.942 6.535 13.210 1.00 86.94 113 GLN A N 1
ATOM 970 C CA . GLN A 1 113 ? -12.524 6.294 11.887 1.00 86.94 113 GLN A CA 1
ATOM 971 C C . GLN A 1 113 ? -12.164 7.361 10.846 1.00 86.94 113 GLN A C 1
ATOM 973 O O . GLN A 1 113 ? -12.309 7.100 9.648 1.00 86.94 113 GLN A O 1
ATOM 978 N N . GLN A 1 114 ? -11.693 8.543 11.256 1.00 82.62 114 GLN A N 1
ATOM 979 C CA . GLN A 1 114 ? -11.340 9.591 10.301 1.00 82.62 114 GLN A CA 1
ATOM 980 C C . GLN A 1 114 ? -10.205 9.131 9.376 1.00 82.62 114 GLN A C 1
ATOM 982 O O . GLN A 1 114 ? -9.211 8.531 9.806 1.00 82.62 114 GLN A O 1
ATOM 987 N N . ALA A 1 115 ? -10.393 9.382 8.080 1.00 65.38 115 ALA A N 1
ATOM 988 C CA . ALA A 1 115 ? -9.509 8.910 7.029 1.00 65.38 115 ALA A CA 1
ATOM 989 C C . ALA A 1 115 ? -8.278 9.813 6.889 1.00 65.38 115 ALA A C 1
ATOM 991 O O . ALA A 1 115 ? -8.351 10.874 6.277 1.00 65.38 115 ALA A O 1
ATOM 992 N N . ASP A 1 116 ? -7.130 9.331 7.359 1.00 66.25 116 ASP A N 1
ATOM 993 C CA . ASP A 1 116 ? -5.840 9.996 7.167 1.00 66.25 116 ASP A CA 1
ATOM 994 C C . ASP A 1 116 ? -5.045 9.267 6.080 1.00 66.25 116 ASP A C 1
ATOM 996 O O . ASP A 1 116 ? -4.216 8.397 6.345 1.00 66.25 116 ASP A O 1
ATOM 1000 N N . VAL A 1 117 ? -5.340 9.571 4.813 1.00 71.94 117 VAL A N 1
ATOM 1001 C CA . VAL A 1 117 ? -4.516 9.116 3.684 1.00 71.94 117 VAL A CA 1
ATOM 1002 C C . VAL A 1 117 ? -3.648 10.285 3.250 1.00 71.94 117 VAL A C 1
ATOM 1004 O O . VAL A 1 117 ? -4.125 11.235 2.631 1.00 71.94 117 VAL A O 1
ATOM 1007 N N . SER A 1 118 ? -2.360 10.223 3.581 1.00 81.12 118 SER A N 1
ATOM 1008 C CA . SER A 1 118 ? -1.415 11.266 3.201 1.00 81.12 118 SER A CA 1
ATOM 1009 C C . SER A 1 118 ? -1.088 11.218 1.705 1.00 81.12 118 SER A C 1
ATOM 1011 O O . SER A 1 118 ? -1.034 10.154 1.073 1.00 81.12 118 SER A O 1
ATOM 1013 N N . ASN A 1 119 ? -0.826 12.402 1.148 1.00 84.50 119 ASN A N 1
ATOM 1014 C CA . ASN A 1 119 ? -0.383 12.600 -0.226 1.00 84.50 119 ASN A CA 1
ATOM 1015 C C . ASN A 1 119 ? 1.146 12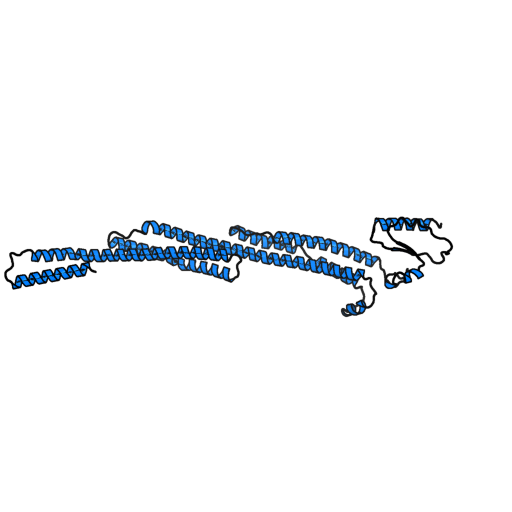.663 -0.388 1.00 84.50 119 ASN A C 1
ATOM 1017 O O . ASN A 1 119 ? 1.614 12.698 -1.521 1.00 84.50 119 ASN A O 1
ATOM 1021 N N . ASN A 1 120 ? 1.929 12.666 0.697 1.00 91.06 120 ASN A N 1
ATOM 1022 C CA . ASN A 1 120 ? 3.394 12.668 0.636 1.00 91.06 120 ASN A CA 1
ATOM 1023 C C . ASN A 1 120 ? 4.042 11.896 1.801 1.00 91.06 120 ASN A C 1
ATOM 1025 O O . ASN A 1 120 ? 3.392 11.603 2.806 1.00 91.06 120 ASN A O 1
ATOM 1029 N N . VAL A 1 121 ? 5.334 11.582 1.659 1.00 93.62 121 VAL A N 1
ATOM 1030 C CA . VAL A 1 121 ? 6.107 10.779 2.625 1.00 93.62 121 VAL A CA 1
ATOM 1031 C C . VAL A 1 121 ? 6.178 11.444 4.004 1.00 93.62 121 VAL A C 1
ATOM 1033 O O . VAL A 1 121 ? 5.881 10.788 4.995 1.00 93.62 121 VAL A O 1
ATOM 1036 N N . ALA A 1 122 ? 6.498 12.740 4.076 1.00 92.69 122 ALA A N 1
ATOM 1037 C CA . ALA A 1 122 ? 6.664 13.450 5.349 1.00 92.69 122 ALA A CA 1
ATOM 1038 C C . ALA A 1 122 ? 5.368 13.466 6.177 1.00 92.69 122 ALA A C 1
ATOM 1040 O O . ALA A 1 122 ? 5.369 13.117 7.351 1.00 92.69 122 ALA A O 1
ATOM 1041 N N . ARG A 1 123 ? 4.236 13.780 5.542 1.00 90.75 123 ARG A N 1
ATOM 1042 C CA . ARG A 1 123 ? 2.911 13.733 6.176 1.00 90.75 123 ARG A CA 1
ATOM 1043 C C . ARG A 1 123 ? 2.479 12.311 6.530 1.00 90.75 123 ARG A C 1
ATOM 1045 O O . ARG A 1 123 ? 1.768 12.128 7.507 1.00 90.75 123 ARG A O 1
ATOM 1052 N N . ALA A 1 124 ? 2.886 11.302 5.754 1.00 92.62 124 ALA A N 1
ATOM 1053 C CA . ALA A 1 124 ? 2.596 9.908 6.090 1.00 92.62 124 ALA A CA 1
ATOM 1054 C C . ALA A 1 124 ? 3.373 9.465 7.343 1.00 92.62 124 ALA A C 1
ATOM 1056 O O . ALA A 1 124 ? 2.820 8.767 8.187 1.00 92.62 124 ALA A O 1
ATOM 1057 N N . GLN A 1 125 ? 4.628 9.903 7.488 1.00 93.75 125 GLN A N 1
ATOM 1058 C CA . GLN A 1 125 ? 5.438 9.669 8.689 1.00 93.75 125 GLN A CA 1
ATOM 1059 C C . GLN A 1 125 ? 4.857 10.385 9.912 1.00 93.75 125 GLN A C 1
ATOM 1061 O O . GLN A 1 125 ? 4.648 9.745 10.939 1.00 93.75 125 GLN A O 1
ATOM 1066 N N . ASP A 1 126 ? 4.527 11.670 9.774 1.00 91.50 126 ASP A N 1
ATOM 1067 C CA . ASP A 1 126 ? 3.916 12.482 10.833 1.00 91.50 126 ASP A CA 1
ATOM 1068 C C . ASP A 1 126 ? 2.571 11.902 11.307 1.00 91.50 126 ASP A C 1
ATOM 1070 O O . ASP A 1 126 ? 2.311 11.793 12.507 1.00 91.50 126 ASP A O 1
ATOM 1074 N N . ALA A 1 127 ? 1.742 11.414 10.377 1.00 91.00 127 ALA A N 1
ATOM 1075 C CA . ALA A 1 127 ? 0.488 10.743 10.711 1.00 91.00 127 ALA A CA 1
ATOM 1076 C C . ALA A 1 127 ? 0.709 9.442 11.507 1.00 91.00 127 ALA A C 1
ATOM 1078 O O . ALA A 1 127 ? -0.029 9.170 12.455 1.00 91.00 127 ALA A O 1
ATOM 1079 N N . ILE A 1 128 ? 1.729 8.642 11.164 1.00 92.38 128 ILE A N 1
ATOM 1080 C CA . ILE A 1 128 ? 2.091 7.440 11.936 1.00 92.38 128 ILE A CA 1
ATOM 1081 C C . ILE A 1 128 ? 2.568 7.827 13.337 1.00 92.38 128 ILE A C 1
ATOM 1083 O O . ILE A 1 128 ? 2.145 7.211 14.314 1.00 92.38 128 ILE A O 1
ATOM 1087 N N . GLU A 1 129 ? 3.433 8.834 13.450 1.00 91.81 129 GLU A N 1
ATOM 1088 C CA . GLU A 1 129 ? 3.968 9.290 14.733 1.00 91.81 129 GLU A CA 1
ATOM 1089 C C . GLU A 1 129 ? 2.858 9.820 15.644 1.00 91.81 129 GLU A C 1
ATOM 1091 O O . GLU A 1 129 ? 2.731 9.376 16.790 1.00 91.81 129 GLU A O 1
ATOM 1096 N N . THR A 1 130 ? 1.989 10.677 15.110 1.00 89.44 130 THR A N 1
ATOM 1097 C CA . THR A 1 130 ? 0.807 11.190 15.810 1.00 89.44 130 THR A CA 1
ATOM 1098 C C . THR A 1 130 ? -0.096 10.042 16.270 1.00 89.44 130 THR A C 1
ATOM 1100 O O . THR A 1 130 ? -0.496 9.990 17.434 1.00 89.44 130 THR A O 1
ATOM 1103 N N . HIS A 1 131 ? -0.359 9.052 15.408 1.00 91.31 131 HIS A N 1
ATOM 1104 C CA . HIS A 1 131 ? -1.172 7.878 15.752 1.00 91.31 131 HIS A CA 1
ATOM 1105 C C . HIS A 1 131 ? -0.552 7.003 16.849 1.00 91.31 131 HIS A C 1
ATOM 1107 O O . HIS A 1 131 ? -1.249 6.481 17.725 1.00 91.31 131 HIS A O 1
ATOM 1113 N N . MET A 1 132 ? 0.770 6.843 16.827 1.00 91.00 132 MET A N 1
ATOM 1114 C CA . MET A 1 132 ? 1.504 6.025 17.792 1.00 91.00 132 MET A CA 1
ATOM 1115 C C . MET A 1 132 ? 1.677 6.696 19.157 1.00 91.00 132 MET A C 1
ATOM 1117 O O . MET A 1 132 ? 1.813 5.985 20.155 1.00 91.00 132 MET A O 1
ATOM 1121 N N . THR A 1 133 ? 1.688 8.027 19.202 1.00 89.12 133 THR A N 1
ATOM 1122 C CA . THR A 1 133 ? 1.925 8.811 20.422 1.00 89.12 133 THR A CA 1
ATOM 1123 C C . THR A 1 133 ? 0.618 9.302 21.038 1.00 89.12 133 THR A C 1
ATOM 1125 O O . THR A 1 133 ? 0.277 8.889 22.145 1.00 89.12 133 THR A O 1
ATOM 1128 N N . VAL A 1 134 ? -0.148 10.115 20.309 1.00 84.19 134 VAL A N 1
ATOM 1129 C CA . VAL A 1 134 ? -1.347 10.802 20.809 1.00 84.19 134 VAL A CA 1
ATOM 1130 C C . VAL A 1 134 ? -2.469 9.809 21.088 1.00 84.19 134 VAL A C 1
ATOM 1132 O O . VAL A 1 134 ? -2.949 9.723 22.217 1.00 84.19 134 VAL A O 1
ATOM 1135 N N . PHE A 1 135 ? -2.845 8.992 20.101 1.00 82.50 135 PHE A N 1
ATOM 1136 C CA . PHE A 1 135 ? -3.954 8.049 20.280 1.00 82.50 135 PHE A CA 1
ATOM 1137 C C . PHE A 1 135 ? -3.624 6.932 21.273 1.00 82.50 135 PHE A C 1
ATOM 1139 O O . PHE A 1 135 ? -4.504 6.457 21.990 1.00 82.50 135 PHE A O 1
ATOM 1146 N N . LYS A 1 136 ? -2.351 6.526 21.366 1.00 85.38 136 LYS A N 1
ATOM 1147 C CA . LYS A 1 136 ? -1.915 5.552 22.373 1.00 85.38 136 LYS A CA 1
ATOM 1148 C C . LYS A 1 136 ? -2.039 6.116 23.789 1.00 85.38 136 LYS A C 1
ATOM 1150 O O . LYS A 1 136 ? -2.505 5.408 24.680 1.00 85.38 136 LYS A O 1
ATOM 1155 N N . ASP A 1 137 ? -1.647 7.374 23.988 1.00 87.94 137 ASP A N 1
ATOM 1156 C CA . ASP A 1 137 ? -1.819 8.067 25.264 1.00 87.94 137 ASP A CA 1
ATOM 1157 C C . ASP A 1 137 ? -3.309 8.203 25.616 1.00 87.94 137 ASP A C 1
ATOM 1159 O O . ASP A 1 137 ? -3.725 7.781 26.695 1.00 87.94 137 ASP A O 1
ATOM 1163 N N . GLN A 1 138 ? -4.146 8.655 24.678 1.00 86.69 138 GLN A N 1
ATOM 1164 C CA . GLN A 1 138 ? -5.598 8.756 24.870 1.00 86.69 138 GLN A CA 1
ATOM 1165 C C . GLN A 1 138 ? -6.249 7.412 25.247 1.00 86.69 138 GLN A C 1
ATOM 1167 O O . GLN A 1 138 ? -7.004 7.354 26.218 1.00 86.69 138 GLN A O 1
ATOM 1172 N N . LEU A 1 139 ? -5.918 6.316 24.550 1.00 85.06 139 LEU A N 1
ATOM 1173 C CA . LEU A 1 139 ? -6.421 4.972 24.873 1.00 85.06 139 LEU A CA 1
ATOM 1174 C C . LEU A 1 139 ? -5.986 4.498 26.264 1.00 85.06 139 LEU A C 1
ATOM 1176 O O . LEU A 1 139 ? -6.728 3.780 26.930 1.00 85.06 139 LEU A O 1
ATOM 1180 N N . SER A 1 140 ? -4.792 4.893 26.714 1.00 87.06 140 SER A N 1
ATOM 1181 C CA . SER A 1 140 ? -4.288 4.526 28.040 1.00 87.06 140 SER A CA 1
ATOM 1182 C C . SER A 1 140 ? -4.981 5.278 29.181 1.00 87.06 140 SER A C 1
ATOM 1184 O O . SER A 1 140 ? -5.106 4.738 30.281 1.00 87.06 140 SER A O 1
ATOM 1186 N N . ARG A 1 141 ? -5.480 6.495 28.921 1.00 88.75 141 ARG A N 1
ATOM 1187 C CA . ARG A 1 141 ? -6.189 7.317 29.913 1.00 88.75 141 ARG A CA 1
ATOM 1188 C C . ARG A 1 141 ? -7.589 6.790 30.228 1.00 88.75 141 ARG A C 1
ATOM 1190 O O . ARG A 1 141 ? -8.063 6.971 31.346 1.00 88.75 141 ARG A O 1
ATOM 1197 N N . VAL A 1 142 ? -8.248 6.122 29.277 1.00 90.31 142 VAL A N 1
ATOM 1198 C CA . VAL A 1 142 ? -9.596 5.567 29.475 1.00 90.31 142 VAL A CA 1
ATOM 1199 C C . VAL A 1 142 ? -9.512 4.168 30.100 1.00 90.31 142 VAL A C 1
ATOM 1201 O O . VAL A 1 142 ? -9.563 3.143 29.416 1.00 90.31 142 VAL A O 1
ATOM 1204 N N . ASN A 1 143 ? -9.379 4.110 31.426 1.00 89.62 143 ASN A N 1
ATOM 1205 C CA . ASN A 1 143 ? -9.246 2.851 32.160 1.00 89.62 143 ASN A CA 1
ATOM 1206 C C . ASN A 1 143 ? -10.602 2.286 32.621 1.00 89.62 143 ASN A C 1
ATOM 1208 O O . ASN A 1 143 ? -11.294 2.900 33.427 1.00 89.62 143 ASN A O 1
ATOM 1212 N N . ILE A 1 144 ? -10.941 1.075 32.166 1.00 95.38 144 ILE A N 1
ATOM 1213 C CA . ILE A 1 144 ? -12.167 0.372 32.582 1.00 95.38 144 ILE A CA 1
ATOM 1214 C C . ILE A 1 144 ? -11.998 -0.461 33.858 1.00 95.38 144 ILE A C 1
ATOM 1216 O O . ILE A 1 144 ? -13.000 -0.855 34.442 1.00 95.38 144 ILE A O 1
ATOM 1220 N N . GLU A 1 145 ? -10.769 -0.752 34.296 1.00 95.44 145 GLU A N 1
ATOM 1221 C CA . GLU A 1 145 ? -10.514 -1.701 35.391 1.00 95.44 145 GLU A CA 1
ATOM 1222 C C . GLU A 1 145 ? -11.216 -1.330 36.710 1.00 95.44 145 GLU A C 1
ATOM 1224 O O . GLU A 1 145 ? -11.827 -2.212 37.314 1.00 95.44 145 GLU A O 1
ATOM 1229 N N . PRO A 1 146 ? -11.236 -0.049 37.142 1.00 96.06 146 PRO A N 1
ATOM 1230 C CA . PRO A 1 146 ? -11.984 0.345 38.334 1.00 96.06 146 PRO A CA 1
ATOM 1231 C C . PRO A 1 146 ? -13.478 0.024 38.213 1.00 96.06 146 PRO A C 1
ATOM 1233 O O . PRO A 1 146 ? -14.056 -0.547 39.128 1.00 96.06 146 PRO A O 1
ATOM 1236 N N . LEU A 1 147 ? -14.083 0.283 37.049 1.00 96.38 147 LEU A N 1
ATOM 1237 C CA . LEU A 1 147 ? -15.504 0.017 36.811 1.00 96.38 147 LEU A CA 1
ATOM 1238 C C . LEU A 1 147 ? -15.822 -1.474 36.763 1.00 96.38 147 LEU A C 1
ATOM 1240 O O . LEU A 1 147 ? -16.880 -1.898 37.222 1.00 96.38 147 LEU A O 1
ATOM 1244 N N . ILE A 1 148 ? -14.913 -2.286 36.223 1.00 97.62 148 ILE A N 1
ATOM 1245 C CA . ILE A 1 148 ? -15.055 -3.742 36.263 1.00 97.62 148 ILE A CA 1
ATOM 1246 C C . ILE A 1 148 ? -15.041 -4.238 37.714 1.00 97.62 148 ILE A C 1
ATOM 1248 O O . ILE A 1 148 ? -15.876 -5.070 38.075 1.00 97.62 148 ILE A O 1
ATOM 1252 N N . ASN A 1 149 ? -14.150 -3.703 38.552 1.00 96.62 149 ASN A N 1
ATOM 1253 C CA . ASN A 1 149 ? -14.099 -4.038 39.975 1.00 96.62 149 ASN A CA 1
ATOM 1254 C C . ASN A 1 149 ? -15.365 -3.580 40.714 1.00 96.62 149 ASN A C 1
ATOM 1256 O O . ASN A 1 149 ? -15.930 -4.358 41.484 1.00 96.62 149 ASN A O 1
ATOM 1260 N N . ASP A 1 150 ? -15.862 -2.374 40.428 1.00 96.06 150 ASP A N 1
ATOM 1261 C CA . ASP A 1 150 ? -17.113 -1.852 40.992 1.00 96.06 150 ASP A CA 1
ATOM 1262 C C . ASP A 1 150 ? -18.310 -2.743 40.617 1.00 96.06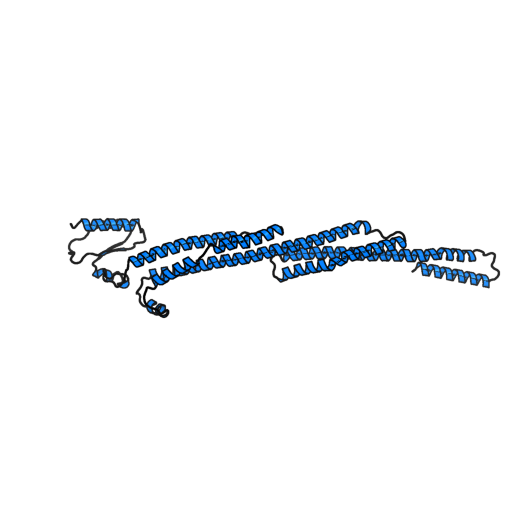 150 ASP A C 1
ATOM 1264 O O . ASP A 1 150 ? -19.113 -3.121 41.474 1.00 96.06 150 ASP A O 1
ATOM 1268 N N . GLY A 1 151 ? -18.408 -3.151 39.348 1.00 95.12 151 GLY A N 1
ATOM 1269 C CA . GLY A 1 151 ? -19.448 -4.064 38.872 1.00 95.12 151 GLY A CA 1
ATOM 1270 C C . GLY A 1 151 ? -19.376 -5.444 39.534 1.00 95.12 151 GLY A C 1
ATOM 1271 O O . GLY A 1 151 ? -20.399 -5.989 39.952 1.00 95.12 151 GLY A O 1
ATOM 1272 N N . GLN A 1 152 ? -18.175 -6.003 39.709 1.00 94.38 152 GLN A N 1
ATOM 1273 C CA . GLN A 1 152 ? -17.980 -7.261 40.441 1.00 94.38 152 GLN A CA 1
ATOM 1274 C C . GLN A 1 152 ? -18.361 -7.135 41.919 1.00 94.38 152 GLN A C 1
ATOM 1276 O O . GLN A 1 152 ? -19.020 -8.025 42.461 1.00 94.38 152 GLN A O 1
ATOM 1281 N N . HIS A 1 153 ? -17.991 -6.026 42.562 1.00 92.19 153 HIS A N 1
ATOM 1282 C CA . HIS A 1 153 ? -18.380 -5.735 43.936 1.00 92.19 153 HIS A CA 1
ATOM 1283 C C . HIS A 1 153 ? -19.907 -5.682 44.073 1.00 92.19 153 HIS A C 1
ATOM 1285 O O . HIS A 1 153 ? -20.463 -6.365 44.932 1.00 92.19 153 HIS A O 1
ATOM 1291 N N . LEU A 1 154 ? -20.604 -4.979 43.174 1.00 91.12 154 LEU A N 1
ATOM 1292 C CA . LEU A 1 154 ? -22.071 -4.932 43.138 1.00 91.12 154 LEU A CA 1
ATOM 1293 C C . LEU A 1 154 ? -22.702 -6.320 42.973 1.00 91.12 154 LEU A C 1
ATOM 1295 O O . LEU A 1 154 ? -23.649 -6.660 43.684 1.00 91.12 154 LEU A O 1
ATOM 1299 N N . LEU A 1 155 ? -22.160 -7.161 42.088 1.00 89.81 155 LEU A N 1
ATOM 1300 C CA . LEU A 1 155 ? -22.626 -8.542 41.932 1.00 89.81 155 LEU A CA 1
ATOM 1301 C C . LEU A 1 155 ? -22.417 -9.370 43.208 1.00 89.81 155 LEU A C 1
ATOM 1303 O O . LEU A 1 155 ? -23.281 -10.169 43.571 1.00 89.81 155 LEU A O 1
ATOM 1307 N N . ASN A 1 156 ? -21.307 -9.173 43.919 1.00 85.75 156 ASN A N 1
ATOM 1308 C CA . ASN A 1 156 ? -21.052 -9.844 45.195 1.00 85.75 156 ASN A CA 1
ATOM 1309 C C . ASN A 1 156 ? -21.999 -9.349 46.299 1.00 85.75 156 ASN A C 1
ATOM 1311 O O . ASN A 1 156 ? -22.526 -10.157 47.067 1.00 85.75 156 ASN A O 1
ATOM 1315 N N . MET A 1 157 ? -22.301 -8.047 46.333 1.00 83.81 157 MET A N 1
ATOM 1316 C CA . MET A 1 157 ? -23.316 -7.489 47.231 1.00 83.81 157 MET A CA 1
ATOM 1317 C C . MET A 1 157 ? -24.700 -8.098 46.981 1.00 83.81 157 MET A C 1
ATOM 1319 O O . MET A 1 157 ? -25.443 -8.298 47.943 1.00 83.81 157 MET A O 1
ATOM 1323 N N . LEU A 1 158 ? -25.045 -8.427 45.731 1.00 78.75 158 LEU A N 1
ATOM 1324 C CA . LEU A 1 158 ? -26.305 -9.094 45.378 1.00 78.75 158 LEU A CA 1
ATOM 1325 C C . LEU A 1 158 ? -26.332 -10.573 45.799 1.00 78.75 158 LEU A C 1
ATOM 1327 O O . LEU A 1 158 ? -27.368 -11.048 46.257 1.00 78.75 158 LEU A O 1
ATOM 1331 N N . LYS A 1 159 ? -25.199 -11.287 45.716 1.00 70.31 159 LYS A N 1
ATOM 1332 C CA . LYS A 1 159 ? -25.076 -12.703 46.129 1.00 70.31 159 LYS A CA 1
ATOM 1333 C C . LYS A 1 159 ? -25.240 -12.921 47.640 1.00 70.31 159 LYS A C 1
ATOM 1335 O O . LYS A 1 159 ? -25.659 -13.993 48.059 1.00 70.31 159 LYS A O 1
ATOM 1340 N N . GLY A 1 160 ? -24.961 -11.900 48.451 1.00 59.12 160 GLY A N 1
ATOM 1341 C CA . GLY A 1 160 ? -25.010 -11.992 49.910 1.00 59.12 160 GLY A CA 1
ATOM 1342 C C . GLY A 1 160 ? -23.796 -12.684 50.525 1.00 59.12 160 GLY A C 1
ATOM 1343 O O . GLY A 1 160 ? -23.127 -13.505 49.910 1.00 59.12 160 GLY A O 1
ATOM 1344 N N . THR A 1 161 ? -23.490 -12.313 51.766 1.00 45.75 161 THR A N 1
ATOM 1345 C CA . THR A 1 161 ? -22.323 -12.760 52.541 1.00 45.75 161 THR A CA 1
ATOM 1346 C C . THR A 1 161 ? -22.531 -14.159 53.145 1.00 45.75 161 THR A C 1
ATOM 1348 O O . THR A 1 161 ? -22.415 -14.334 54.357 1.00 45.75 161 THR A O 1
ATOM 1351 N N . GLY A 1 162 ? -22.915 -15.145 52.329 1.00 44.47 162 GLY A N 1
ATOM 1352 C CA . GLY A 1 162 ? -23.231 -16.510 52.762 1.00 44.47 162 GLY A CA 1
ATOM 1353 C C . GLY A 1 162 ? -22.472 -17.565 51.958 1.00 44.47 162 GLY A C 1
ATOM 1354 O O . GLY A 1 162 ? -22.924 -17.948 50.890 1.00 44.47 162 GLY A O 1
ATOM 1355 N N . SER A 1 163 ? -21.331 -17.992 52.509 1.00 40.12 163 SER A N 1
ATOM 1356 C CA . SER A 1 163 ? -20.484 -19.157 52.186 1.00 40.12 163 SER A CA 1
ATOM 1357 C C . SER A 1 163 ? -20.274 -19.565 50.717 1.00 40.12 163 SER A C 1
ATOM 1359 O O . SER A 1 163 ? -21.158 -20.122 50.067 1.00 40.12 163 SER A O 1
ATOM 1361 N N . ASP A 1 164 ? -19.027 -19.423 50.271 1.00 41.41 164 ASP A N 1
ATOM 1362 C CA . ASP A 1 164 ? -18.236 -20.420 49.538 1.00 41.41 164 ASP A CA 1
ATOM 1363 C C . ASP A 1 164 ? -19.007 -21.629 48.987 1.00 41.41 164 ASP A C 1
ATOM 1365 O O . ASP A 1 164 ? -19.110 -22.666 49.640 1.00 41.41 164 ASP A O 1
ATOM 1369 N N . SER A 1 165 ? -19.528 -21.510 47.765 1.00 43.97 165 SER A N 1
ATOM 1370 C CA . SER A 1 165 ? -19.667 -22.613 46.805 1.00 43.97 165 SER A CA 1
ATOM 1371 C C . SER A 1 165 ? -20.336 -22.102 45.533 1.00 43.97 165 SER A C 1
ATOM 1373 O O . SER A 1 165 ? -21.531 -21.808 45.513 1.00 43.97 165 SER A O 1
ATOM 1375 N N . GLU A 1 166 ? -19.595 -22.101 44.427 1.00 46.16 166 GLU A N 1
ATOM 1376 C CA . GLU A 1 166 ? -20.105 -21.855 43.067 1.00 46.16 166 GLU A CA 1
ATOM 1377 C C . GLU A 1 166 ? -21.293 -22.771 42.682 1.00 46.16 166 GLU A C 1
ATOM 1379 O O . GLU A 1 166 ? -22.059 -22.461 41.774 1.00 46.16 166 GLU A O 1
ATOM 1384 N N . ASN A 1 167 ? -21.537 -23.849 43.438 1.00 40.66 167 ASN A N 1
ATOM 1385 C CA . ASN A 1 167 ? -22.657 -24.780 43.261 1.00 40.66 167 ASN A CA 1
ATOM 1386 C C . ASN A 1 167 ? -23.994 -24.348 43.899 1.00 40.66 167 ASN A C 1
ATOM 1388 O O . ASN A 1 167 ? -25.008 -25.033 43.739 1.00 40.66 167 ASN A O 1
ATOM 1392 N N . VAL A 1 168 ? -24.036 -23.215 44.604 1.00 43.91 168 VAL A N 1
ATOM 1393 C CA . VAL A 1 168 ? -25.258 -22.688 45.243 1.00 43.91 168 VAL A CA 1
ATOM 1394 C C . VAL A 1 168 ? -26.160 -21.970 44.230 1.00 43.91 168 VAL A C 1
ATOM 1396 O O . VAL A 1 168 ? -27.371 -21.880 44.436 1.00 43.91 168 VAL A O 1
ATOM 1399 N N . MET A 1 169 ? -25.615 -21.541 43.087 1.00 46.16 169 MET A N 1
ATOM 1400 C CA . MET A 1 169 ? -26.354 -20.761 42.092 1.00 46.16 169 MET A CA 1
ATOM 1401 C C . MET A 1 169 ? -27.539 -21.553 41.517 1.00 46.16 169 MET A C 1
ATOM 1403 O O . MET A 1 169 ? -28.649 -21.042 41.506 1.00 46.16 169 MET A O 1
ATOM 1407 N N . ILE A 1 170 ? -27.375 -22.836 41.171 1.00 45.53 170 ILE A N 1
ATOM 1408 C CA . ILE A 1 170 ? -28.467 -23.647 40.591 1.00 45.53 170 ILE A CA 1
ATOM 1409 C C . ILE A 1 170 ? -29.472 -24.145 41.647 1.00 45.53 170 ILE A C 1
ATOM 1411 O O . ILE A 1 170 ? -30.661 -24.258 41.353 1.00 45.53 170 ILE A O 1
ATOM 1415 N N . LYS A 1 171 ? -29.043 -24.385 42.893 1.00 40.09 171 LYS A N 1
ATOM 1416 C CA . LYS A 1 171 ? -29.946 -24.859 43.962 1.00 40.09 171 LYS A CA 1
ATOM 1417 C C . LYS A 1 171 ? -30.739 -23.740 44.640 1.00 40.09 171 LYS A C 1
ATOM 1419 O O . LYS A 1 171 ? -31.874 -23.971 45.047 1.00 40.09 171 LYS A O 1
ATOM 1424 N N . THR A 1 172 ? -30.199 -22.525 44.701 1.00 44.78 172 THR A N 1
ATOM 1425 C CA . THR A 1 172 ? -30.897 -21.364 45.293 1.00 44.78 172 THR A CA 1
ATOM 1426 C C . THR A 1 172 ? -31.770 -20.640 44.272 1.00 44.78 172 THR A C 1
ATOM 1428 O O . THR A 1 172 ? -32.722 -19.980 44.658 1.00 44.78 172 THR A O 1
ATOM 1431 N N . LEU A 1 173 ? -31.547 -20.853 42.967 1.00 44.97 173 LEU A N 1
ATOM 1432 C CA . LEU A 1 173 ? -32.478 -20.457 41.898 1.00 44.97 173 LEU A CA 1
ATOM 1433 C C . LEU A 1 173 ? -33.868 -21.120 42.021 1.00 44.97 173 LEU A C 1
ATOM 1435 O O . LEU A 1 173 ? -34.831 -20.621 41.445 1.00 44.97 173 LEU A O 1
ATOM 1439 N N . GLN A 1 174 ? -33.993 -22.222 42.772 1.00 43.34 174 GLN A N 1
ATOM 1440 C CA . GLN A 1 174 ? -35.269 -22.907 43.024 1.00 43.34 174 GLN A CA 1
ATOM 1441 C C . GLN A 1 174 ? -35.959 -22.468 44.326 1.00 43.34 174 GLN A C 1
ATOM 1443 O O . GLN A 1 174 ? -37.158 -22.696 44.487 1.00 43.34 174 GLN A O 1
ATOM 1448 N N . GLN A 1 175 ? -35.243 -21.816 45.247 1.00 45.72 175 GLN A N 1
ATOM 1449 C CA . GLN A 1 175 ? -35.826 -21.264 46.469 1.00 45.72 175 GLN A CA 1
ATOM 1450 C C . GLN A 1 175 ? -36.010 -19.759 46.272 1.00 45.72 175 GLN A C 1
ATOM 1452 O O . GLN A 1 175 ? -35.046 -19.017 46.138 1.00 45.72 175 GLN A O 1
ATOM 1457 N N . ARG A 1 176 ? -37.272 -19.318 46.202 1.00 46.94 176 ARG A N 1
ATOM 1458 C CA . ARG A 1 176 ? -37.726 -17.926 46.021 1.00 46.94 176 ARG A CA 1
ATOM 1459 C C . ARG A 1 176 ? -37.334 -17.008 47.198 1.00 46.94 176 ARG A C 1
ATOM 1461 O O . ARG A 1 176 ? -38.200 -16.393 47.817 1.00 46.94 176 ARG A O 1
ATOM 1468 N N . THR A 1 177 ? -36.058 -16.949 47.559 1.00 49.94 177 THR A N 1
ATOM 1469 C CA . THR A 1 177 ? -35.563 -16.249 48.753 1.00 49.94 177 THR A CA 1
ATOM 1470 C C . THR A 1 177 ? -35.174 -14.797 48.452 1.00 49.94 177 THR A C 1
ATOM 1472 O O . THR A 1 177 ? -35.040 -14.006 49.380 1.00 49.94 177 THR A O 1
ATOM 1475 N N . TYR A 1 178 ? -35.056 -14.423 47.170 1.00 50.47 178 TYR A N 1
ATOM 1476 C CA . TYR A 1 178 ? -34.755 -13.058 46.724 1.00 50.47 178 TYR A CA 1
ATOM 1477 C C . TYR A 1 178 ? -35.794 -12.548 45.705 1.00 50.47 178 TYR A C 1
ATOM 1479 O O . TYR A 1 178 ? -36.266 -13.343 44.886 1.00 50.47 178 TYR A O 1
ATOM 1487 N N . PRO A 1 179 ? -36.154 -11.249 45.724 1.00 56.16 179 PRO A N 1
ATOM 1488 C CA . PRO A 1 179 ? -37.089 -10.659 44.759 1.00 56.16 179 PRO A CA 1
ATOM 1489 C C . PRO A 1 179 ? -36.574 -10.743 43.310 1.00 56.16 179 PRO A C 1
ATOM 1491 O O . PRO A 1 179 ? -35.372 -10.610 43.079 1.00 56.16 179 PRO A O 1
ATOM 1494 N N . LEU A 1 180 ? -37.474 -10.914 42.327 1.00 58.56 180 LEU A N 1
ATOM 1495 C CA . LEU A 1 180 ? -37.138 -10.976 40.889 1.00 58.56 180 LEU A CA 1
ATOM 1496 C C . LEU A 1 180 ? -36.302 -9.775 40.411 1.00 58.56 180 LEU A C 1
ATOM 1498 O O . LEU A 1 180 ? -35.382 -9.952 39.613 1.00 58.56 180 LEU A O 1
ATOM 1502 N N . ASP A 1 181 ? -36.551 -8.591 40.969 1.00 65.25 181 ASP A N 1
ATOM 1503 C CA . ASP A 1 181 ? -35.861 -7.343 40.621 1.00 65.25 181 ASP A CA 1
ATOM 1504 C C . ASP A 1 181 ? -34.335 -7.415 40.825 1.00 65.25 181 ASP A C 1
ATOM 1506 O O . ASP A 1 181 ? -33.575 -6.783 40.092 1.00 65.25 181 ASP A O 1
ATOM 1510 N N . TYR A 1 182 ? -33.860 -8.234 41.774 1.00 67.81 182 TYR A N 1
ATOM 1511 C CA . TYR A 1 182 ? -32.426 -8.426 42.027 1.00 67.81 182 TYR A CA 1
ATOM 1512 C C . TYR A 1 182 ? -31.735 -9.193 40.890 1.00 67.81 182 TYR A C 1
ATOM 1514 O O . TYR A 1 182 ? -30.571 -8.930 40.579 1.00 67.81 182 TYR A O 1
ATOM 1522 N N . PHE A 1 183 ? -32.441 -10.131 40.251 1.00 67.62 183 PHE A N 1
ATOM 1523 C CA . PHE A 1 183 ? -31.903 -10.908 39.133 1.00 67.62 183 PHE A CA 1
ATOM 1524 C C . PHE A 1 183 ? -31.761 -10.061 37.873 1.00 67.62 183 PHE A C 1
ATOM 1526 O O . PHE A 1 183 ? -30.756 -10.167 37.167 1.00 67.62 183 PHE A O 1
ATOM 1533 N N . ASP A 1 184 ? -32.745 -9.208 37.601 1.00 77.12 184 ASP A N 1
ATOM 1534 C CA . ASP A 1 184 ? -32.691 -8.319 36.446 1.00 77.12 184 ASP A CA 1
ATOM 1535 C C . ASP A 1 184 ? -31.611 -7.250 36.614 1.00 77.12 184 ASP A C 1
ATOM 1537 O O . ASP A 1 184 ? -30.912 -6.935 35.649 1.00 77.12 184 ASP A O 1
ATOM 1541 N N . GLU A 1 185 ? -31.385 -6.757 37.833 1.00 80.38 185 GLU A N 1
ATOM 1542 C CA . GLU A 1 185 ? -30.299 -5.811 38.092 1.00 80.38 185 GLU A CA 1
ATOM 1543 C C . GLU A 1 185 ? -28.914 -6.462 37.953 1.00 80.38 185 GLU A C 1
ATOM 1545 O O . GLU A 1 185 ? -28.030 -5.886 37.317 1.00 80.38 185 GLU A O 1
ATOM 1550 N N . ALA A 1 186 ? -28.733 -7.698 38.439 1.00 85.38 186 ALA A N 1
ATOM 1551 C CA . ALA A 1 186 ? -27.493 -8.454 38.240 1.00 85.38 186 ALA A CA 1
ATOM 1552 C C . ALA A 1 186 ? -27.160 -8.627 36.747 1.00 85.38 186 ALA A C 1
ATOM 1554 O O . ALA A 1 186 ? -26.025 -8.395 36.328 1.00 85.38 186 ALA A O 1
ATOM 1555 N N . ARG A 1 187 ? -28.160 -8.974 35.923 1.00 86.88 187 ARG A N 1
ATOM 1556 C CA . ARG A 1 187 ? -27.991 -9.095 34.464 1.00 86.88 187 ARG A CA 1
ATOM 1557 C C . ARG A 1 187 ? -27.589 -7.772 33.819 1.00 86.88 187 ARG A C 1
ATOM 1559 O O . ARG A 1 187 ? -26.705 -7.769 32.965 1.00 86.88 187 ARG A O 1
ATOM 1566 N N . LYS A 1 188 ? -28.206 -6.656 34.221 1.00 90.00 188 LYS A N 1
ATOM 1567 C CA . LYS A 1 188 ? -27.857 -5.322 33.704 1.00 90.00 188 LYS A CA 1
ATOM 1568 C C . LYS A 1 188 ? -26.422 -4.936 34.058 1.00 90.00 188 LYS A C 1
ATOM 1570 O O . LYS A 1 188 ? -25.715 -4.435 33.190 1.00 90.00 188 LYS A O 1
ATOM 1575 N N . ILE A 1 189 ? -25.976 -5.196 35.289 1.00 93.25 189 ILE A N 1
ATOM 1576 C CA . ILE A 1 189 ? -24.593 -4.921 35.714 1.00 93.25 189 ILE A CA 1
ATOM 1577 C C . ILE A 1 189 ? -23.604 -5.714 34.850 1.00 93.25 189 ILE A C 1
ATOM 1579 O O . ILE A 1 189 ? -22.665 -5.133 34.305 1.00 93.25 189 ILE A O 1
ATOM 1583 N N . SER A 1 190 ? -23.844 -7.018 34.663 1.00 93.69 190 SER A N 1
ATOM 1584 C CA . SER A 1 190 ? -23.031 -7.854 33.770 1.00 93.69 190 SER A CA 1
ATOM 1585 C C . SER A 1 190 ? -23.004 -7.315 32.339 1.00 93.69 190 SER A C 1
ATOM 1587 O O . SER A 1 190 ? -21.924 -7.144 31.780 1.00 93.69 190 SER A O 1
ATOM 1589 N N . LEU A 1 191 ? -24.164 -6.949 31.785 1.00 95.50 191 LEU A N 1
ATOM 1590 C CA . LEU A 1 191 ? -24.266 -6.388 30.437 1.00 95.50 191 LEU A CA 1
ATOM 1591 C C . LEU A 1 191 ? -23.455 -5.092 30.275 1.00 95.50 191 LEU A C 1
ATOM 1593 O O . LEU A 1 191 ? -22.789 -4.902 29.260 1.00 95.50 191 LEU A O 1
ATOM 1597 N N . VAL A 1 192 ? -23.480 -4.193 31.265 1.00 96.75 192 VAL A N 1
ATOM 1598 C CA . VAL A 1 192 ? -22.694 -2.948 31.223 1.00 96.75 192 VAL A CA 1
ATOM 1599 C C . VAL A 1 192 ? -21.191 -3.239 31.246 1.00 96.75 192 VAL A C 1
ATOM 1601 O O . VAL A 1 192 ? -20.447 -2.639 30.469 1.00 96.75 192 VAL A O 1
ATOM 1604 N N . MET A 1 193 ? -20.736 -4.185 32.073 1.00 97.69 193 MET A N 1
ATOM 1605 C CA . MET A 1 193 ? -19.328 -4.603 32.085 1.00 97.69 193 MET A CA 1
ATOM 1606 C C . MET A 1 193 ? -18.891 -5.203 30.742 1.00 97.69 193 MET A C 1
ATOM 1608 O O . MET A 1 193 ? -17.804 -4.886 30.253 1.00 97.69 193 MET A O 1
ATOM 1612 N N . ASP A 1 194 ? -19.734 -6.029 30.122 1.00 97.50 194 ASP A N 1
ATOM 1613 C CA . ASP A 1 194 ? -19.462 -6.614 28.805 1.00 97.50 194 ASP A CA 1
ATOM 1614 C C . ASP A 1 194 ? -19.406 -5.540 27.711 1.00 97.50 194 ASP A C 1
ATOM 1616 O O . ASP A 1 194 ? -18.523 -5.569 26.846 1.00 97.50 194 ASP A O 1
ATOM 1620 N N . ASN A 1 195 ? -20.283 -4.534 27.784 1.00 97.81 195 ASN A N 1
ATOM 1621 C CA . ASN A 1 195 ? -20.264 -3.385 26.881 1.00 97.81 195 ASN A CA 1
ATOM 1622 C C . ASN A 1 195 ? -18.979 -2.559 27.029 1.00 97.81 195 ASN A C 1
ATOM 1624 O O . ASN A 1 195 ? -18.391 -2.183 26.016 1.00 97.81 195 ASN A O 1
ATOM 1628 N N . LEU A 1 196 ? -18.505 -2.313 28.258 1.00 97.56 196 LEU A N 1
ATOM 1629 C CA . LEU A 1 196 ? -17.237 -1.616 28.516 1.00 97.56 196 LEU A CA 1
ATOM 1630 C C . LEU A 1 196 ? -16.047 -2.375 27.914 1.00 97.56 196 LEU A C 1
ATOM 1632 O O . LEU A 1 196 ? -15.228 -1.785 27.205 1.00 97.56 196 LEU A O 1
ATOM 1636 N N . ARG A 1 197 ? -15.976 -3.695 28.141 1.00 97.19 197 ARG A N 1
ATOM 1637 C CA . ARG A 1 197 ? -14.938 -4.562 27.555 1.00 97.19 197 ARG A CA 1
ATOM 1638 C C . ARG A 1 197 ? -14.984 -4.525 26.028 1.00 97.19 197 ARG A C 1
ATOM 1640 O O . ARG A 1 197 ? -13.953 -4.339 25.388 1.00 97.19 197 ARG A O 1
ATOM 1647 N N . SER A 1 198 ? -16.179 -4.637 25.454 1.00 97.38 198 SER A N 1
ATOM 1648 C CA . SER A 1 198 ? -16.389 -4.629 24.004 1.00 97.38 198 SER A CA 1
ATOM 1649 C C . SER A 1 198 ? -16.072 -3.271 23.370 1.00 97.38 198 SER A C 1
ATOM 1651 O O . SER A 1 198 ? -15.535 -3.213 22.267 1.00 97.38 198 SER A O 1
ATOM 1653 N N . ALA A 1 199 ? -16.394 -2.156 24.032 1.00 96.00 199 ALA A N 1
ATOM 1654 C CA . ALA A 1 199 ? -16.054 -0.811 23.563 1.00 96.00 199 ALA A CA 1
ATOM 1655 C C . ALA A 1 199 ? -14.536 -0.592 23.536 1.00 96.00 199 ALA A C 1
ATOM 1657 O O . ALA A 1 199 ? -14.004 -0.150 22.514 1.00 96.00 199 ALA A O 1
ATOM 1658 N N . LYS A 1 200 ? -13.843 -0.994 24.610 1.00 94.56 200 LYS A N 1
ATOM 1659 C CA . LYS A 1 200 ? -12.380 -0.989 24.675 1.00 94.56 200 LYS A CA 1
ATOM 1660 C C . LYS A 1 200 ? -11.776 -1.809 23.538 1.00 94.56 200 LYS A C 1
ATOM 1662 O O . LYS A 1 200 ? -11.007 -1.272 22.745 1.00 94.56 200 LYS A O 1
ATOM 1667 N N . GLU A 1 201 ? -12.161 -3.078 23.421 1.00 95.00 201 GLU A N 1
ATOM 1668 C CA . GLU A 1 201 ? -11.620 -3.993 22.410 1.00 95.00 201 GLU A CA 1
ATOM 1669 C C . GLU A 1 201 ? -11.809 -3.455 20.985 1.00 95.00 201 GLU A C 1
ATOM 1671 O O . GLU A 1 201 ? -10.855 -3.406 20.210 1.00 95.00 201 GLU A O 1
ATOM 1676 N N . ARG A 1 202 ? -13.005 -2.949 20.652 1.00 94.56 202 ARG A N 1
ATOM 1677 C CA . ARG A 1 202 ? -13.276 -2.342 19.337 1.00 94.56 202 ARG A CA 1
ATOM 1678 C C . ARG A 1 202 ? -12.351 -1.164 19.028 1.00 94.56 202 ARG A C 1
ATOM 1680 O O . ARG A 1 202 ? -11.876 -1.054 17.899 1.00 94.56 202 ARG A O 1
ATOM 1687 N N . CYS A 1 203 ? -12.077 -0.297 20.003 1.00 93.94 203 CYS A N 1
ATOM 1688 C CA . CYS A 1 203 ? -11.176 0.840 19.804 1.00 93.94 203 CYS A CA 1
ATOM 1689 C C . CYS A 1 203 ? -9.724 0.392 19.607 1.00 93.94 203 CYS A C 1
ATOM 1691 O O . CYS A 1 203 ? -9.053 0.895 18.708 1.00 93.94 203 CYS A O 1
ATOM 1693 N N . PHE A 1 204 ? -9.248 -0.589 20.381 1.00 93.12 204 PHE A N 1
ATOM 1694 C CA . PHE A 1 204 ? -7.907 -1.155 20.198 1.00 93.12 204 PHE A CA 1
ATOM 1695 C C . PHE A 1 204 ? -7.756 -1.835 18.832 1.00 93.12 204 PHE A C 1
ATOM 1697 O O . PHE A 1 204 ? -6.772 -1.598 18.129 1.00 93.12 204 PHE A O 1
ATOM 1704 N N . GLN A 1 205 ? -8.746 -2.621 18.408 1.00 94.12 205 GLN A N 1
ATOM 1705 C CA . GLN A 1 205 ? -8.758 -3.234 17.080 1.00 94.12 205 GLN A CA 1
ATOM 1706 C C . GLN A 1 205 ? -8.701 -2.181 15.970 1.00 94.12 205 GLN A C 1
ATOM 1708 O O . GLN A 1 205 ? -7.869 -2.287 15.067 1.00 94.12 205 GLN A O 1
ATOM 1713 N N . LEU A 1 206 ? -9.534 -1.140 16.052 1.00 93.38 206 LEU A N 1
ATOM 1714 C CA . LEU A 1 206 ? -9.539 -0.060 15.068 1.00 93.38 206 LEU A CA 1
ATOM 1715 C C . LEU A 1 206 ? -8.214 0.716 15.067 1.00 93.38 206 LEU A C 1
ATOM 1717 O O . LEU A 1 206 ? -7.689 1.031 14.001 1.00 93.38 206 LEU A O 1
ATOM 1721 N N . TRP A 1 207 ? -7.620 0.957 16.238 1.00 93.31 207 TRP A N 1
ATOM 1722 C CA . TRP A 1 207 ? -6.301 1.577 16.361 1.00 93.31 207 TRP A CA 1
ATOM 1723 C C . TRP A 1 207 ? -5.212 0.756 15.654 1.00 93.31 207 TRP A C 1
ATOM 1725 O O . TRP A 1 207 ? -4.412 1.316 14.899 1.00 93.31 207 TRP A O 1
ATOM 1735 N N . HIS A 1 208 ? -5.205 -0.570 15.829 1.00 93.56 208 HIS A N 1
ATOM 1736 C CA . HIS A 1 208 ? -4.277 -1.466 15.132 1.00 93.56 208 HIS A CA 1
ATOM 1737 C C . HIS A 1 208 ? -4.508 -1.482 13.615 1.00 93.56 208 HIS A C 1
ATOM 1739 O O . HIS A 1 208 ? -3.549 -1.438 12.841 1.00 93.56 208 HIS A O 1
ATOM 1745 N N . GLN A 1 209 ? -5.768 -1.510 13.177 1.00 92.94 209 GLN A N 1
ATOM 1746 C CA . GLN A 1 209 ? -6.121 -1.460 11.757 1.00 92.94 209 GLN A CA 1
ATOM 1747 C C . GLN A 1 209 ? -5.691 -0.136 11.114 1.00 92.94 209 GLN A C 1
ATOM 1749 O O . GLN A 1 209 ? -5.075 -0.149 10.046 1.00 92.94 209 GLN A O 1
ATOM 1754 N N . LYS A 1 210 ? -5.947 1.001 11.776 1.00 92.25 210 LYS A N 1
ATOM 1755 C CA . LYS A 1 210 ? -5.524 2.330 11.310 1.00 92.25 210 LYS A CA 1
ATOM 1756 C C . LYS A 1 210 ? -4.003 2.441 11.249 1.00 92.25 210 LYS A C 1
ATOM 1758 O O . LYS A 1 210 ? -3.485 2.914 10.243 1.00 92.25 210 LYS A O 1
ATOM 1763 N N . LYS A 1 211 ? -3.279 1.907 12.239 1.00 93.31 211 LYS A N 1
ATOM 1764 C CA . LYS A 1 211 ? -1.811 1.828 12.198 1.00 93.31 211 LYS A CA 1
ATOM 1765 C C . LYS A 1 211 ? -1.318 1.109 10.936 1.00 93.31 211 LYS A C 1
ATOM 1767 O O . LYS A 1 211 ? -0.529 1.675 10.186 1.00 93.31 211 LYS A O 1
ATOM 1772 N N . ASN A 1 212 ? -1.823 -0.098 10.667 1.00 93.94 212 ASN A N 1
ATOM 1773 C CA . ASN A 1 212 ? -1.449 -0.864 9.472 1.00 93.94 212 ASN A CA 1
ATOM 1774 C C . ASN A 1 212 ? -1.796 -0.092 8.183 1.00 93.94 212 ASN A C 1
ATOM 1776 O O . ASN A 1 212 ? -1.004 -0.026 7.245 1.00 93.94 212 ASN A O 1
ATOM 1780 N N . ARG A 1 213 ? -2.959 0.575 8.144 1.00 93.81 213 ARG A N 1
ATOM 1781 C CA . ARG A 1 213 ? -3.365 1.406 7.002 1.00 93.81 213 ARG A CA 1
ATOM 1782 C C . ARG A 1 213 ? -2.407 2.576 6.749 1.00 93.81 213 ARG A C 1
ATOM 1784 O O . ARG A 1 213 ? -2.097 2.848 5.587 1.00 93.81 213 ARG A O 1
ATOM 1791 N N . LEU A 1 214 ? -1.945 3.246 7.803 1.00 94.06 214 LEU A N 1
ATOM 1792 C CA . LEU A 1 214 ? -0.979 4.345 7.725 1.00 94.06 214 LEU A CA 1
ATOM 1793 C C . LEU A 1 214 ? 0.401 3.852 7.266 1.00 94.06 214 LEU A C 1
ATOM 1795 O O . LEU A 1 214 ? 0.994 4.444 6.367 1.00 94.06 214 LEU A O 1
ATOM 1799 N N . GLU A 1 215 ? 0.876 2.725 7.800 1.00 95.38 215 GLU A N 1
ATOM 1800 C CA . GLU A 1 215 ? 2.135 2.095 7.375 1.00 95.38 215 GLU A CA 1
ATOM 1801 C C . GLU A 1 215 ? 2.102 1.708 5.889 1.00 95.38 215 GLU A C 1
ATOM 1803 O O . GLU A 1 215 ? 3.038 2.010 5.146 1.00 95.38 215 GLU A O 1
ATOM 1808 N N . GLN A 1 216 ? 0.996 1.126 5.417 1.00 96.38 216 GLN A N 1
ATOM 1809 C CA . GLN A 1 216 ? 0.788 0.851 3.993 1.00 96.38 216 GLN A CA 1
ATOM 1810 C C . GLN A 1 216 ? 0.728 2.147 3.161 1.00 96.38 216 GLN A C 1
ATOM 1812 O O . GLN A 1 216 ? 1.242 2.206 2.048 1.00 96.38 216 GLN A O 1
ATOM 1817 N N . ASN A 1 217 ? 0.138 3.235 3.670 1.00 95.88 217 ASN A N 1
ATOM 1818 C CA . ASN A 1 217 ? 0.178 4.516 2.957 1.00 95.88 217 ASN A CA 1
ATOM 1819 C C . ASN A 1 217 ? 1.616 5.036 2.808 1.00 95.88 217 ASN A C 1
ATOM 1821 O O . ASN A 1 217 ? 1.985 5.440 1.706 1.00 95.88 217 ASN A O 1
ATOM 1825 N N . LEU A 1 218 ? 2.441 4.951 3.853 1.00 96.56 218 LEU A N 1
ATOM 1826 C CA . LEU A 1 218 ? 3.854 5.321 3.773 1.00 96.56 218 LEU A CA 1
ATOM 1827 C C . LEU A 1 218 ? 4.617 4.461 2.751 1.00 96.56 218 LEU A C 1
ATOM 1829 O O . LEU A 1 218 ? 5.348 5.004 1.923 1.00 96.56 218 LEU A O 1
ATOM 1833 N N . GLN A 1 219 ? 4.416 3.139 2.766 1.00 97.62 219 GLN A N 1
ATOM 1834 C CA . GLN A 1 219 ? 5.023 2.221 1.793 1.00 97.62 219 GLN A CA 1
ATOM 1835 C C . GLN A 1 219 ? 4.668 2.598 0.351 1.00 97.62 219 GLN A C 1
ATOM 1837 O O . GLN A 1 219 ? 5.555 2.662 -0.501 1.00 97.62 219 GLN A O 1
ATOM 1842 N N . LEU A 1 220 ? 3.393 2.905 0.090 1.00 97.31 220 LEU A N 1
ATOM 1843 C CA . LEU A 1 220 ? 2.941 3.371 -1.218 1.00 97.31 220 LEU A CA 1
ATOM 1844 C C . LEU A 1 220 ? 3.654 4.663 -1.637 1.00 97.31 220 LEU A C 1
ATOM 1846 O O . LEU A 1 220 ? 4.144 4.737 -2.759 1.00 97.31 220 LEU A O 1
ATOM 1850 N N . LYS A 1 221 ? 3.740 5.667 -0.752 1.00 97.38 221 LYS A N 1
ATOM 1851 C CA . LYS A 1 221 ? 4.373 6.953 -1.092 1.00 97.38 221 LYS A CA 1
ATOM 1852 C C . LYS A 1 221 ? 5.867 6.810 -1.387 1.00 97.38 221 LYS A C 1
ATOM 1854 O O . LYS A 1 221 ? 6.360 7.439 -2.318 1.00 97.38 221 LYS A O 1
ATOM 1859 N N . LEU A 1 222 ? 6.575 5.964 -0.637 1.00 97.62 222 LEU A N 1
ATOM 1860 C CA . LEU A 1 222 ? 7.984 5.653 -0.904 1.00 97.62 222 LEU A CA 1
ATOM 1861 C C . LEU A 1 222 ? 8.155 4.946 -2.255 1.00 97.62 222 LEU A C 1
ATOM 1863 O O . LEU A 1 222 ? 9.027 5.308 -3.042 1.00 97.62 222 LEU A O 1
ATOM 1867 N N . PHE A 1 223 ? 7.289 3.975 -2.551 1.00 98.38 223 PHE A N 1
ATOM 1868 C CA . PHE A 1 223 ? 7.317 3.249 -3.817 1.00 98.38 223 PHE A CA 1
ATOM 1869 C C . PHE A 1 223 ? 7.028 4.154 -5.026 1.00 98.38 223 PHE A C 1
ATOM 1871 O O . PHE A 1 223 ? 7.733 4.088 -6.036 1.00 98.38 223 PHE A O 1
ATOM 1878 N N . GLU A 1 224 ? 6.018 5.023 -4.920 1.00 97.56 224 GLU A N 1
ATOM 1879 C CA . GLU A 1 224 ? 5.700 6.030 -5.936 1.00 97.56 224 GLU A CA 1
ATOM 1880 C C . GLU A 1 224 ? 6.898 6.952 -6.187 1.00 97.56 224 GLU A C 1
ATOM 1882 O O . GLU A 1 224 ? 7.293 7.109 -7.342 1.00 97.56 224 GLU A O 1
ATOM 1887 N N . GLN A 1 225 ? 7.529 7.466 -5.123 1.00 97.56 225 GLN A N 1
ATOM 1888 C CA . GLN A 1 225 ? 8.717 8.318 -5.209 1.00 97.56 225 GLN A CA 1
ATOM 1889 C C . GLN A 1 225 ? 9.887 7.624 -5.924 1.00 97.56 225 GLN A C 1
ATOM 1891 O O . GLN A 1 225 ? 10.543 8.238 -6.769 1.00 97.56 225 GLN A O 1
ATOM 1896 N N . ASP A 1 226 ? 10.153 6.351 -5.621 1.00 98.25 226 ASP A N 1
ATOM 1897 C CA . ASP A 1 226 ? 11.203 5.583 -6.298 1.00 98.25 226 ASP A CA 1
ATOM 1898 C C . ASP A 1 226 ? 10.911 5.411 -7.791 1.00 98.25 226 ASP A C 1
ATOM 1900 O O . ASP A 1 226 ? 11.790 5.613 -8.634 1.00 98.25 226 ASP A O 1
ATOM 1904 N N . CYS A 1 227 ? 9.666 5.082 -8.128 1.00 98.50 227 CYS A N 1
ATOM 1905 C CA . CYS A 1 227 ? 9.242 4.926 -9.511 1.00 98.50 227 CYS A CA 1
ATOM 1906 C C . CYS A 1 227 ? 9.265 6.257 -10.278 1.00 98.50 227 CYS A C 1
ATOM 1908 O O . CYS A 1 227 ? 9.693 6.279 -11.430 1.00 98.50 227 CYS A O 1
ATOM 1910 N N . ASP A 1 228 ? 8.855 7.367 -9.661 1.00 98.12 228 ASP A N 1
ATOM 1911 C CA . ASP A 1 228 ? 8.909 8.708 -10.255 1.00 98.12 228 ASP A CA 1
ATOM 1912 C C . ASP A 1 228 ? 10.354 9.151 -10.499 1.00 98.12 228 ASP A C 1
ATOM 1914 O O . ASP A 1 228 ? 10.668 9.667 -11.575 1.00 98.12 228 ASP A O 1
ATOM 1918 N N . ARG A 1 229 ? 11.259 8.886 -9.548 1.00 98.31 229 ARG A N 1
ATOM 1919 C CA . ARG A 1 229 ? 12.696 9.148 -9.706 1.00 98.31 229 ARG A CA 1
ATOM 1920 C C . ARG A 1 229 ? 13.278 8.375 -10.890 1.00 98.31 229 ARG A C 1
ATOM 1922 O O . ARG A 1 229 ? 14.001 8.957 -11.697 1.00 98.31 229 ARG A O 1
ATOM 1929 N N . LEU A 1 230 ? 12.954 7.087 -11.013 1.00 98.50 230 LEU A N 1
ATOM 1930 C CA . LEU A 1 230 ? 13.429 6.257 -12.123 1.00 98.50 230 LEU A CA 1
ATOM 1931 C C . LEU A 1 230 ? 12.823 6.681 -13.465 1.00 98.50 230 LEU A C 1
ATOM 1933 O O . LEU A 1 230 ? 13.558 6.803 -14.439 1.00 98.50 230 LEU A O 1
ATOM 1937 N N . CYS A 1 231 ? 11.519 6.970 -13.520 1.00 98.50 231 CYS A N 1
ATOM 1938 C CA . CYS A 1 231 ? 10.870 7.481 -14.733 1.00 98.50 231 CYS A CA 1
ATOM 1939 C C . CYS A 1 231 ? 11.482 8.819 -15.173 1.00 98.50 231 CYS A C 1
ATOM 1941 O O . CYS A 1 231 ? 11.749 9.014 -16.356 1.00 98.50 231 CYS A O 1
ATOM 1943 N N . SER A 1 232 ? 11.762 9.716 -14.224 1.00 98.44 232 SER A N 1
ATOM 1944 C CA . SER A 1 232 ? 12.427 10.994 -14.502 1.00 98.44 232 SER A CA 1
ATOM 1945 C C . SER A 1 232 ? 13.828 10.776 -15.073 1.00 98.44 232 SER A C 1
ATOM 1947 O O . SER A 1 232 ? 14.179 11.379 -16.083 1.00 98.44 232 SER A O 1
ATOM 1949 N N . TRP A 1 233 ? 14.607 9.860 -14.486 1.00 98.44 233 TRP A N 1
ATOM 1950 C CA . TRP A 1 233 ? 15.930 9.496 -14.997 1.00 98.44 233 TRP A CA 1
ATOM 1951 C C . TRP A 1 233 ? 15.874 8.876 -16.407 1.00 98.44 233 TRP A C 1
ATOM 1953 O O . TRP A 1 233 ? 16.687 9.231 -17.267 1.00 98.44 233 TRP A O 1
ATOM 1963 N N . ILE A 1 234 ? 14.895 8.004 -16.685 1.00 98.62 234 ILE A N 1
ATOM 1964 C CA . ILE A 1 234 ? 14.654 7.453 -18.031 1.00 98.62 234 ILE A CA 1
ATOM 1965 C C . ILE A 1 234 ? 14.335 8.587 -19.014 1.00 98.62 234 ILE A C 1
ATOM 1967 O O . ILE A 1 234 ? 14.921 8.649 -20.096 1.00 98.62 234 ILE A O 1
ATOM 1971 N N . GLY A 1 235 ? 13.457 9.516 -18.624 1.00 98.31 235 GLY A N 1
ATOM 1972 C CA . GLY A 1 235 ? 13.111 10.694 -19.418 1.00 98.31 235 GLY A CA 1
ATOM 1973 C C . GLY A 1 235 ? 14.329 11.561 -19.746 1.00 98.31 235 GLY A C 1
ATOM 1974 O O . GLY A 1 235 ? 14.539 11.909 -20.907 1.00 98.31 235 GLY A O 1
ATOM 1975 N N . SER A 1 236 ? 15.187 11.842 -18.759 1.00 98.25 236 SER A N 1
ATOM 1976 C CA . SER A 1 236 ? 16.449 12.563 -18.977 1.00 98.25 236 SER A CA 1
ATOM 1977 C C . SER A 1 236 ? 17.392 11.814 -19.920 1.00 98.25 236 SER A C 1
ATOM 1979 O O . SER A 1 236 ? 18.001 12.429 -20.792 1.00 98.25 236 SER A O 1
ATOM 1981 N N . SER A 1 237 ? 17.479 10.488 -19.801 1.00 98.00 237 SER A N 1
ATOM 1982 C CA . SER A 1 237 ? 18.311 9.660 -20.683 1.00 98.00 237 SER A CA 1
ATOM 1983 C C . SER A 1 237 ? 17.821 9.721 -22.133 1.00 98.00 237 SER A C 1
ATOM 1985 O O . SER A 1 237 ? 18.620 9.899 -23.053 1.00 98.00 237 SER A O 1
ATOM 1987 N N . ARG A 1 238 ? 16.501 9.678 -22.358 1.00 97.69 238 ARG A N 1
ATOM 1988 C CA . ARG A 1 238 ? 15.927 9.885 -23.697 1.00 97.69 238 ARG A CA 1
ATOM 1989 C C . ARG A 1 238 ? 16.188 11.286 -24.240 1.00 97.69 238 ARG A C 1
ATOM 1991 O O . ARG A 1 238 ? 16.469 11.420 -25.425 1.00 97.69 238 ARG A O 1
ATOM 1998 N N . ALA A 1 239 ? 16.125 12.314 -23.395 1.00 97.69 239 ALA A N 1
ATOM 1999 C CA . ALA A 1 239 ? 16.419 13.685 -23.806 1.00 97.69 239 ALA A CA 1
ATOM 2000 C C . ALA A 1 239 ? 17.885 13.865 -24.241 1.00 97.69 239 ALA A C 1
ATOM 2002 O O . ALA A 1 239 ? 18.148 14.605 -25.184 1.00 97.69 239 ALA A O 1
ATOM 2003 N N . ILE A 1 240 ? 18.827 13.155 -23.607 1.00 96.50 240 ILE A N 1
ATOM 2004 C CA . ILE A 1 240 ? 20.240 13.117 -24.027 1.00 96.50 240 ILE A CA 1
ATOM 2005 C C . ILE A 1 240 ? 20.397 12.386 -25.369 1.00 96.50 240 ILE A C 1
ATOM 2007 O O . ILE A 1 240 ? 21.152 12.832 -26.231 1.00 96.50 240 ILE A O 1
ATOM 2011 N N . LEU A 1 241 ? 19.680 11.272 -25.555 1.00 95.62 241 LEU A N 1
ATOM 2012 C CA . LEU A 1 241 ? 19.746 10.460 -26.772 1.00 95.62 241 LEU A CA 1
ATOM 2013 C C . LEU A 1 241 ? 19.113 11.157 -27.988 1.00 95.62 241 LEU A C 1
ATOM 2015 O O . LEU A 1 241 ? 19.641 11.051 -29.092 1.00 95.62 241 LEU A O 1
ATOM 2019 N N . GLY A 1 242 ? 18.000 11.869 -27.792 1.00 95.25 242 GLY A N 1
ATOM 2020 C CA . GLY A 1 242 ? 17.155 12.426 -28.854 1.00 95.25 242 GLY A CA 1
ATOM 2021 C C . GLY A 1 242 ? 17.907 13.219 -29.931 1.00 95.25 242 GLY A C 1
ATOM 2022 O O . GLY A 1 242 ? 17.820 12.840 -31.097 1.00 95.25 242 GLY A O 1
ATOM 2023 N N . PRO A 1 243 ? 18.686 14.262 -29.580 1.00 94.94 243 PRO A N 1
ATOM 2024 C CA . PRO A 1 243 ? 19.421 15.069 -30.558 1.00 94.94 243 PRO A CA 1
ATOM 2025 C C . PRO A 1 243 ? 20.450 14.279 -31.369 1.00 94.94 243 PRO A C 1
ATOM 2027 O O . PRO A 1 243 ? 20.736 14.634 -32.506 1.00 94.94 243 PRO A O 1
ATOM 2030 N N . LYS A 1 244 ? 21.010 13.214 -30.785 1.00 92.56 244 LYS A N 1
ATOM 2031 C CA . LYS A 1 244 ? 22.020 12.370 -31.431 1.00 92.56 244 LYS A CA 1
ATOM 2032 C C . LYS A 1 244 ? 21.401 11.224 -32.223 1.00 92.56 244 LYS A C 1
ATOM 2034 O O . LYS A 1 244 ? 22.094 10.612 -33.019 1.00 92.56 244 LYS A O 1
ATOM 2039 N N . TYR A 1 245 ? 20.124 10.906 -32.006 1.00 93.31 245 TYR A N 1
ATOM 2040 C CA . TYR A 1 245 ? 19.525 9.636 -32.418 1.00 93.31 245 TYR A CA 1
ATOM 2041 C C . TYR A 1 245 ? 19.563 9.374 -33.930 1.00 93.31 245 TYR A C 1
ATOM 2043 O O . TYR A 1 245 ? 19.695 8.220 -34.335 1.00 93.31 245 TYR A O 1
ATOM 2051 N N . THR A 1 246 ? 19.479 10.419 -34.752 1.00 94.44 246 THR A N 1
ATOM 2052 C CA . THR A 1 246 ? 19.507 10.324 -36.220 1.00 94.44 246 THR A CA 1
ATOM 2053 C C . THR A 1 246 ? 20.890 10.541 -36.829 1.00 94.44 246 THR A C 1
ATOM 2055 O O . THR A 1 246 ? 21.047 10.348 -38.031 1.00 94.44 246 THR A O 1
ATOM 2058 N N . ASP A 1 247 ? 21.890 10.918 -36.031 1.00 96.81 247 ASP A N 1
ATOM 2059 C CA . ASP A 1 247 ? 23.262 11.083 -36.505 1.00 96.81 247 ASP A CA 1
ATOM 2060 C C . ASP A 1 247 ? 23.942 9.714 -36.644 1.00 96.81 247 ASP A C 1
ATOM 2062 O O . ASP A 1 247 ? 23.987 8.944 -35.673 1.00 96.81 247 ASP A O 1
ATOM 2066 N N . ILE A 1 248 ? 24.431 9.421 -37.853 1.00 97.44 248 ILE A N 1
ATOM 2067 C CA . ILE A 1 248 ? 25.031 8.139 -38.249 1.00 97.44 248 ILE A CA 1
ATOM 2068 C C . ILE A 1 248 ? 26.457 8.265 -38.809 1.00 97.44 248 ILE A C 1
ATOM 2070 O O . ILE A 1 248 ? 27.047 7.243 -39.161 1.00 97.44 248 ILE A O 1
ATOM 2074 N N . GLY A 1 249 ? 27.015 9.479 -38.868 1.00 97.12 249 GLY A N 1
ATOM 2075 C CA . GLY A 1 249 ? 28.363 9.742 -39.381 1.00 97.12 249 GLY A CA 1
ATOM 2076 C C . GLY A 1 249 ? 28.468 9.755 -40.911 1.00 97.12 249 GLY A C 1
ATOM 2077 O O . GLY A 1 249 ? 27.777 9.018 -41.619 1.00 97.12 249 GLY A O 1
ATOM 2078 N N . SER A 1 250 ? 29.359 10.601 -41.432 1.00 96.81 250 SER A N 1
ATOM 2079 C CA . SER A 1 250 ? 29.587 10.787 -42.874 1.00 96.81 250 SER A CA 1
ATOM 2080 C C . SER A 1 250 ? 30.829 10.066 -43.411 1.00 96.81 250 SER A C 1
ATOM 2082 O O . SER A 1 250 ? 31.070 10.071 -44.616 1.00 96.81 250 SER A O 1
ATOM 2084 N N . SER A 1 251 ? 31.594 9.413 -42.533 1.00 97.19 251 SER A N 1
ATOM 2085 C CA . SER A 1 251 ? 32.778 8.617 -42.870 1.00 97.19 251 SER A CA 1
ATOM 2086 C C . SER A 1 251 ? 32.938 7.420 -41.929 1.00 97.19 251 SER A C 1
ATOM 2088 O O . SER A 1 251 ? 32.339 7.386 -40.851 1.00 97.19 251 SER A O 1
ATOM 2090 N N . CYS A 1 252 ? 33.806 6.469 -42.294 1.00 97.00 252 CYS A N 1
ATOM 2091 C CA . CYS A 1 252 ? 34.141 5.310 -41.458 1.00 97.00 252 CYS A CA 1
ATOM 2092 C C . CYS A 1 252 ? 34.631 5.730 -40.059 1.00 97.00 252 CYS A C 1
ATOM 2094 O O . CYS A 1 252 ? 34.160 5.211 -39.045 1.00 97.00 252 CYS A O 1
ATOM 2096 N N . SER A 1 253 ? 35.508 6.739 -39.997 1.00 97.44 253 SER A N 1
ATOM 2097 C CA . SER A 1 253 ? 36.040 7.284 -38.741 1.00 97.44 253 SER A CA 1
ATOM 2098 C C . SER A 1 253 ? 34.943 7.885 -37.854 1.00 97.44 253 SER A C 1
ATOM 2100 O O . SER A 1 253 ? 34.896 7.608 -36.656 1.00 97.44 253 SER A O 1
ATOM 2102 N N . GLU A 1 254 ? 34.044 8.690 -38.428 1.00 97.88 254 GLU A N 1
ATOM 2103 C CA . GLU A 1 254 ? 32.938 9.307 -37.681 1.00 97.88 254 GLU A CA 1
ATOM 2104 C C . GLU A 1 254 ? 31.919 8.269 -37.199 1.00 97.88 254 GLU A C 1
ATOM 2106 O O . GLU A 1 254 ? 31.516 8.300 -36.037 1.00 97.88 254 GLU A O 1
ATOM 2111 N N . ALA A 1 255 ? 31.531 7.316 -38.053 1.00 98.00 255 ALA A N 1
ATOM 2112 C CA . ALA A 1 255 ? 30.596 6.253 -37.687 1.00 98.00 255 ALA A CA 1
ATOM 2113 C C . ALA A 1 255 ? 31.151 5.373 -36.553 1.00 98.00 255 ALA A C 1
ATOM 2115 O O . ALA A 1 255 ? 30.421 5.030 -35.620 1.00 98.00 255 ALA A O 1
ATOM 2116 N N . MET A 1 256 ? 32.452 5.060 -36.587 1.00 98.12 256 MET A N 1
ATOM 2117 C CA . MET A 1 256 ? 33.131 4.318 -35.521 1.00 98.12 256 MET A CA 1
ATOM 2118 C C . MET A 1 256 ? 33.132 5.093 -34.198 1.00 98.12 256 MET A C 1
ATOM 2120 O O . MET A 1 256 ? 32.836 4.515 -33.150 1.00 98.12 256 MET A O 1
ATOM 2124 N N . GLN A 1 257 ? 33.425 6.398 -34.232 1.00 98.25 257 GLN A N 1
ATOM 2125 C CA . GLN A 1 257 ? 33.383 7.245 -33.038 1.00 98.25 257 GLN A CA 1
ATOM 2126 C C . GLN A 1 257 ? 31.967 7.312 -32.447 1.00 98.25 257 GLN A C 1
ATOM 2128 O O . GLN A 1 257 ? 31.792 7.108 -31.245 1.00 98.25 257 GLN A O 1
ATOM 2133 N N . LEU A 1 258 ? 30.952 7.553 -33.282 1.00 98.38 258 LEU A N 1
ATOM 2134 C CA . LEU A 1 258 ? 29.554 7.622 -32.849 1.00 98.38 258 LEU A CA 1
ATOM 2135 C C . LEU A 1 258 ? 29.074 6.302 -32.237 1.00 98.38 258 LEU A C 1
ATOM 2137 O O . LEU A 1 258 ? 28.351 6.327 -31.237 1.00 98.38 258 LEU A O 1
ATOM 2141 N N . LEU A 1 259 ? 29.478 5.161 -32.807 1.00 98.25 259 LEU A N 1
ATOM 2142 C CA . LEU A 1 259 ? 29.175 3.840 -32.255 1.00 98.25 259 LEU A CA 1
ATOM 2143 C C . LEU A 1 259 ? 29.813 3.657 -30.874 1.00 98.25 259 LEU A C 1
ATOM 2145 O O . LEU A 1 259 ? 29.110 3.286 -29.938 1.00 98.25 259 LEU A O 1
ATOM 2149 N N . ALA A 1 260 ? 31.095 3.992 -30.714 1.00 98.19 260 ALA A N 1
ATOM 2150 C CA . ALA A 1 260 ? 31.783 3.886 -29.427 1.00 98.19 260 ALA A CA 1
ATOM 2151 C C . ALA A 1 260 ? 31.159 4.796 -28.347 1.00 98.19 260 ALA A C 1
ATOM 2153 O O . ALA A 1 260 ? 30.941 4.367 -27.210 1.00 98.19 260 ALA A O 1
ATOM 2154 N N . GLU A 1 261 ? 30.814 6.043 -28.694 1.00 97.88 261 GLU A N 1
ATOM 2155 C CA . GLU A 1 261 ? 30.105 6.960 -27.790 1.00 97.88 261 GLU A CA 1
ATOM 2156 C C . GLU A 1 261 ? 28.730 6.410 -27.379 1.00 97.88 261 GLU A C 1
ATOM 2158 O O . GLU A 1 261 ? 28.346 6.483 -26.205 1.00 97.88 261 GLU A O 1
ATOM 2163 N N . HIS A 1 262 ? 27.989 5.844 -28.337 1.00 98.19 262 HIS A N 1
ATOM 2164 C CA . HIS A 1 262 ? 26.683 5.232 -28.096 1.00 98.19 262 HIS A CA 1
ATOM 2165 C C . HIS A 1 262 ? 26.780 3.993 -27.204 1.00 98.19 262 HIS A C 1
ATOM 2167 O O . HIS A 1 262 ? 26.015 3.886 -26.249 1.00 98.19 262 HIS A O 1
ATOM 2173 N N . GLU A 1 263 ? 27.729 3.090 -27.446 1.00 98.12 263 GLU A N 1
ATOM 2174 C CA . GLU A 1 263 ? 27.939 1.894 -26.620 1.00 98.12 263 GLU A CA 1
ATOM 2175 C C . GLU A 1 263 ? 28.246 2.257 -25.163 1.00 98.12 263 GLU A C 1
ATOM 2177 O O . GLU A 1 263 ? 27.696 1.658 -24.231 1.00 98.12 263 GLU A O 1
ATOM 2182 N N . GLN A 1 264 ? 29.067 3.289 -24.945 1.00 98.00 264 GLN A N 1
ATOM 2183 C CA . GLN A 1 264 ? 29.348 3.791 -23.604 1.00 98.00 264 GLN A CA 1
ATOM 2184 C C . GLN A 1 264 ? 28.081 4.342 -22.932 1.00 98.00 264 GLN A C 1
ATOM 2186 O O . GLN A 1 264 ? 27.812 4.027 -21.768 1.00 98.00 264 GLN A O 1
ATOM 2191 N N . PHE A 1 265 ? 27.275 5.124 -23.653 1.00 97.88 265 PHE A N 1
ATOM 2192 C CA . PHE A 1 265 ? 26.007 5.648 -23.142 1.00 97.88 265 PHE A CA 1
ATOM 2193 C C . PHE A 1 265 ? 24.986 4.537 -22.844 1.00 97.88 265 PHE A C 1
ATOM 2195 O O . PHE A 1 265 ? 24.370 4.526 -21.774 1.00 97.88 265 PHE A O 1
ATOM 2202 N N . ALA A 1 266 ? 24.840 3.568 -23.750 1.00 97.88 266 ALA A N 1
ATOM 2203 C CA . ALA A 1 266 ? 23.956 2.421 -23.588 1.00 97.88 266 ALA A CA 1
ATOM 2204 C C . ALA A 1 266 ? 24.352 1.595 -22.360 1.00 97.88 266 ALA A C 1
ATOM 2206 O O . ALA A 1 266 ? 23.497 1.257 -21.544 1.00 97.88 266 ALA A O 1
ATOM 2207 N N . LYS A 1 267 ? 25.653 1.362 -22.151 1.00 97.62 267 LYS A N 1
ATOM 2208 C CA . LYS A 1 267 ? 26.166 0.680 -20.957 1.00 97.62 267 LYS A CA 1
ATOM 2209 C C . LYS A 1 267 ? 25.807 1.417 -19.665 1.00 97.62 267 LYS A C 1
ATOM 2211 O O . LYS A 1 267 ? 25.377 0.782 -18.703 1.00 97.62 267 LYS A O 1
ATOM 2216 N N . VAL A 1 268 ? 25.943 2.746 -19.633 1.00 95.94 268 VAL A N 1
ATOM 2217 C CA . VAL A 1 268 ? 25.519 3.561 -18.478 1.00 95.94 268 VAL A CA 1
ATOM 2218 C C . VAL A 1 268 ? 24.024 3.389 -18.212 1.00 95.94 268 VAL A C 1
ATOM 2220 O O . VAL A 1 268 ? 23.632 3.232 -17.056 1.00 95.94 268 VAL A O 1
ATOM 2223 N N . CYS A 1 269 ? 23.197 3.362 -19.259 1.00 96.88 269 CYS A N 1
ATOM 2224 C CA . CYS A 1 269 ? 21.762 3.150 -19.108 1.00 96.88 269 CYS A CA 1
ATOM 2225 C C . CYS A 1 269 ? 21.436 1.745 -18.575 1.00 96.88 269 CYS A C 1
ATOM 2227 O O . CYS A 1 269 ? 20.700 1.614 -17.597 1.00 96.88 269 CYS A O 1
ATOM 2229 N N . LEU A 1 270 ? 22.010 0.701 -19.180 1.00 96.19 270 LEU A N 1
ATOM 2230 C CA . LEU A 1 270 ? 21.763 -0.703 -18.832 1.00 96.19 270 LEU A CA 1
ATOM 2231 C C . LEU A 1 270 ? 22.229 -1.061 -17.414 1.00 96.19 270 LEU A C 1
ATOM 2233 O O . LEU A 1 270 ? 21.615 -1.903 -16.763 1.00 96.19 270 LEU A O 1
ATOM 2237 N N . ASN A 1 271 ? 23.224 -0.362 -16.861 1.00 95.62 271 ASN A N 1
ATOM 2238 C CA . ASN A 1 271 ? 23.621 -0.545 -15.460 1.00 95.62 271 ASN A CA 1
ATOM 2239 C C . ASN A 1 271 ? 22.472 -0.287 -14.459 1.00 95.62 271 ASN A C 1
ATOM 2241 O O . ASN A 1 271 ? 22.470 -0.862 -13.365 1.00 95.62 271 ASN A O 1
ATOM 2245 N N . ASN A 1 272 ? 21.467 0.518 -14.824 1.00 95.44 272 ASN A N 1
ATOM 2246 C CA . ASN A 1 272 ? 20.303 0.787 -13.974 1.00 95.44 272 ASN A CA 1
ATOM 2247 C C . ASN A 1 272 ? 19.211 -0.289 -14.033 1.00 95.44 272 ASN A C 1
ATOM 2249 O O . ASN A 1 272 ? 18.281 -0.250 -13.223 1.00 95.44 272 ASN A O 1
ATOM 2253 N N . GLU A 1 273 ? 19.334 -1.295 -14.903 1.00 96.62 273 GLU A N 1
ATOM 2254 C CA . GLU A 1 273 ? 18.371 -2.397 -15.004 1.00 96.62 273 GLU A CA 1
ATOM 2255 C C . GLU A 1 273 ? 18.176 -3.111 -13.654 1.00 96.62 273 GLU A C 1
ATOM 2257 O O . GLU A 1 273 ? 17.063 -3.472 -13.264 1.00 96.62 273 GLU A O 1
ATOM 2262 N N . THR A 1 274 ? 19.258 -3.263 -12.884 1.00 96.75 274 THR A N 1
ATOM 2263 C CA . THR A 1 274 ? 19.205 -3.896 -11.559 1.00 96.75 274 THR A CA 1
ATOM 2264 C C . THR A 1 274 ? 18.386 -3.084 -10.557 1.00 96.75 274 THR A C 1
ATOM 2266 O O . THR A 1 274 ? 17.680 -3.666 -9.730 1.00 96.75 274 THR A O 1
ATOM 2269 N N . VAL A 1 275 ? 18.437 -1.752 -10.635 1.00 97.62 275 VAL A N 1
ATOM 2270 C CA . VAL A 1 275 ? 17.656 -0.849 -9.780 1.00 97.62 275 VAL A CA 1
ATOM 2271 C C . VAL A 1 275 ? 16.182 -0.930 -10.156 1.00 97.62 275 VAL A C 1
ATOM 2273 O O . VAL A 1 275 ? 15.351 -1.141 -9.277 1.00 97.62 275 VAL A O 1
ATOM 2276 N N . ILE A 1 276 ? 15.865 -0.882 -11.453 1.00 98.06 276 ILE A N 1
ATOM 2277 C CA . ILE A 1 276 ? 14.491 -1.017 -11.958 1.00 98.06 276 ILE A CA 1
ATOM 2278 C C . ILE A 1 276 ? 13.884 -2.349 -11.513 1.00 98.06 276 ILE A C 1
ATOM 2280 O O . ILE A 1 276 ? 12.797 -2.371 -10.940 1.00 98.06 276 ILE A O 1
ATOM 2284 N N . ARG A 1 277 ? 14.614 -3.458 -11.674 1.00 98.06 277 ARG A N 1
ATOM 2285 C CA . ARG A 1 277 ? 14.162 -4.790 -11.246 1.00 98.06 277 ARG A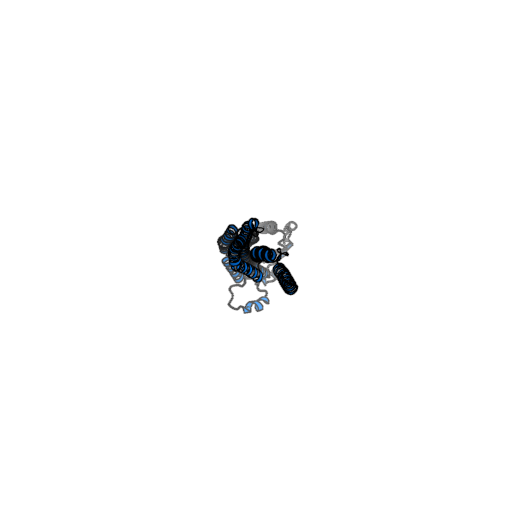 CA 1
ATOM 2286 C C . ARG A 1 277 ? 13.946 -4.878 -9.736 1.00 98.06 277 ARG A C 1
ATOM 2288 O O . ARG A 1 277 ? 12.978 -5.482 -9.284 1.00 98.06 277 ARG A O 1
ATOM 2295 N N . ARG A 1 278 ? 14.825 -4.264 -8.936 1.00 98.19 278 ARG A N 1
ATOM 2296 C CA . ARG A 1 278 ? 14.645 -4.184 -7.476 1.00 98.19 278 ARG A CA 1
ATOM 2297 C C . ARG A 1 278 ? 13.382 -3.412 -7.113 1.00 98.19 278 ARG A C 1
ATOM 2299 O O . ARG A 1 278 ? 12.661 -3.869 -6.230 1.00 98.19 278 ARG A O 1
ATOM 2306 N N . THR A 1 279 ? 13.101 -2.302 -7.792 1.00 98.50 279 THR A N 1
ATOM 2307 C CA . THR A 1 279 ? 11.869 -1.532 -7.597 1.00 98.50 279 THR A CA 1
ATOM 2308 C C . THR A 1 279 ? 10.637 -2.352 -7.985 1.00 98.50 279 THR A C 1
ATOM 2310 O O . THR A 1 279 ? 9.715 -2.439 -7.181 1.00 98.50 279 THR A O 1
ATOM 2313 N N . GLN A 1 280 ? 10.643 -3.056 -9.122 1.00 98.44 280 GLN A N 1
ATOM 2314 C CA . GLN A 1 280 ? 9.553 -3.976 -9.493 1.00 98.44 280 GLN A CA 1
ATOM 2315 C C . GLN A 1 280 ? 9.314 -5.041 -8.405 1.00 98.44 280 GLN A C 1
ATOM 2317 O O . GLN A 1 280 ? 8.198 -5.188 -7.916 1.00 98.44 280 GLN A O 1
ATOM 2322 N N . ASN A 1 281 ? 10.384 -5.667 -7.901 1.00 98.50 281 ASN A N 1
ATOM 2323 C CA . ASN A 1 281 ? 10.293 -6.650 -6.817 1.00 98.50 281 ASN A CA 1
ATOM 2324 C C . ASN A 1 281 ? 9.737 -6.065 -5.503 1.00 98.50 281 ASN A C 1
ATOM 2326 O O . ASN A 1 281 ? 9.148 -6.796 -4.706 1.00 98.50 281 ASN A O 1
ATOM 2330 N N . VAL A 1 282 ? 9.957 -4.774 -5.217 1.00 98.56 282 VAL A N 1
ATOM 2331 C CA . VAL A 1 282 ? 9.297 -4.099 -4.084 1.00 98.56 282 VAL A CA 1
ATOM 2332 C C . VAL A 1 282 ? 7.792 -4.053 -4.328 1.00 98.56 282 VAL A C 1
ATOM 2334 O O . VAL A 1 282 ? 7.041 -4.463 -3.447 1.00 98.56 282 VAL A O 1
ATOM 2337 N N . GLY A 1 283 ? 7.363 -3.633 -5.520 1.00 98.69 283 GLY A N 1
ATOM 2338 C CA . GLY A 1 283 ? 5.953 -3.614 -5.911 1.00 98.69 283 GLY A CA 1
ATOM 2339 C C . GLY A 1 283 ? 5.282 -4.986 -5.785 1.00 98.69 283 GLY A C 1
ATOM 2340 O O . GLY A 1 283 ? 4.247 -5.100 -5.127 1.00 98.69 283 GLY A O 1
ATOM 2341 N N . ASP A 1 284 ? 5.917 -6.045 -6.293 1.00 98.62 284 ASP A N 1
ATOM 2342 C CA . ASP A 1 284 ? 5.413 -7.423 -6.183 1.00 98.62 284 ASP A CA 1
ATOM 2343 C C . ASP A 1 284 ? 5.241 -7.880 -4.730 1.00 98.62 284 ASP A C 1
ATOM 2345 O O . ASP A 1 284 ? 4.243 -8.522 -4.385 1.00 98.62 284 ASP A O 1
ATOM 2349 N N . ARG A 1 285 ? 6.186 -7.527 -3.847 1.00 98.62 285 ARG A N 1
ATOM 2350 C CA . ARG A 1 285 ? 6.083 -7.842 -2.414 1.00 98.62 285 ARG A CA 1
ATOM 2351 C C . ARG A 1 285 ? 4.929 -7.105 -1.744 1.00 98.62 285 ARG A C 1
ATOM 2353 O O . ARG A 1 285 ? 4.232 -7.718 -0.941 1.00 98.62 285 ARG A O 1
ATOM 2360 N N . LEU A 1 286 ? 4.713 -5.831 -2.077 1.00 98.44 286 LEU A N 1
ATOM 2361 C CA . LEU A 1 286 ? 3.578 -5.064 -1.554 1.00 98.44 286 LEU A CA 1
ATOM 2362 C C . LEU A 1 286 ? 2.245 -5.670 -2.025 1.00 98.44 286 LEU A C 1
ATOM 2364 O O . LEU A 1 286 ? 1.306 -5.796 -1.249 1.00 98.44 286 LEU A O 1
ATOM 2368 N N . ILE A 1 287 ? 2.154 -6.108 -3.280 1.00 98.50 287 ILE A N 1
ATOM 2369 C CA . ILE A 1 287 ? 0.948 -6.778 -3.789 1.00 98.50 287 ILE A CA 1
ATOM 2370 C C . ILE A 1 287 ? 0.729 -8.113 -3.067 1.00 98.50 287 ILE A C 1
ATOM 2372 O O . ILE A 1 287 ? -0.374 -8.396 -2.600 1.00 98.50 287 ILE A O 1
ATOM 2376 N N . SER A 1 288 ? 1.786 -8.916 -2.935 1.00 98.06 288 SER A N 1
ATOM 2377 C CA . SER A 1 288 ? 1.724 -10.243 -2.311 1.00 98.06 288 SER A CA 1
ATOM 2378 C C . SER A 1 288 ? 1.374 -10.190 -0.822 1.00 98.06 288 SER A C 1
ATOM 2380 O O . SER A 1 288 ? 0.791 -11.137 -0.302 1.00 98.06 288 SER A O 1
ATOM 2382 N N . SER A 1 289 ? 1.684 -9.087 -0.131 1.00 96.94 289 SER A N 1
ATOM 2383 C CA . SER A 1 289 ? 1.295 -8.873 1.268 1.00 96.94 289 SER A CA 1
ATOM 2384 C C . SER A 1 289 ? -0.160 -8.420 1.450 1.00 96.94 289 SER A C 1
ATOM 2386 O O . SER A 1 289 ? -0.588 -8.198 2.582 1.00 96.94 289 SER A O 1
ATOM 2388 N N . GLY A 1 290 ? -0.937 -8.287 0.368 1.00 96.94 290 GLY A N 1
ATOM 2389 C CA . GLY A 1 290 ? -2.336 -7.857 0.427 1.00 96.94 290 GLY A CA 1
ATOM 2390 C C . GLY A 1 290 ? -2.503 -6.351 0.640 1.00 96.94 290 GLY A C 1
ATOM 2391 O O . GLY A 1 290 ? -3.482 -5.915 1.245 1.00 96.94 290 GLY A O 1
ATOM 2392 N N . HIS A 1 291 ? -1.552 -5.541 0.167 1.00 97.69 291 HIS A N 1
ATOM 2393 C CA . HIS A 1 291 ? -1.599 -4.091 0.335 1.00 97.69 291 HIS A CA 1
ATOM 2394 C C . HIS A 1 291 ? -2.859 -3.480 -0.287 1.00 97.69 291 HIS A C 1
ATOM 2396 O O . HIS A 1 291 ? -3.224 -3.754 -1.438 1.00 97.69 291 HIS A O 1
ATOM 2402 N N . TYR A 1 292 ? -3.482 -2.549 0.444 1.00 96.19 292 TYR A N 1
ATOM 2403 C CA . TYR A 1 292 ? -4.762 -1.950 0.052 1.00 96.19 292 TYR A CA 1
ATOM 2404 C C . TYR A 1 292 ? -4.768 -1.238 -1.310 1.00 96.19 292 TYR A C 1
ATOM 2406 O O . TYR A 1 292 ? -5.831 -1.009 -1.881 1.00 96.19 292 TYR A O 1
ATOM 2414 N N . ALA A 1 293 ? -3.596 -0.838 -1.811 1.00 96.44 293 ALA A N 1
ATOM 2415 C CA . ALA A 1 293 ? -3.418 -0.007 -2.995 1.00 96.44 293 ALA A CA 1
ATOM 2416 C C . ALA A 1 293 ? -2.891 -0.822 -4.182 1.00 96.44 293 ALA A C 1
ATOM 2418 O O . ALA A 1 293 ? -2.249 -0.275 -5.075 1.00 96.44 293 ALA A O 1
ATOM 2419 N N . THR A 1 294 ? -3.159 -2.131 -4.201 1.00 98.25 294 THR A N 1
ATOM 2420 C CA . THR A 1 294 ? -2.677 -3.066 -5.230 1.00 98.25 294 THR A CA 1
ATOM 2421 C C . THR A 1 294 ? -2.883 -2.542 -6.658 1.00 98.25 294 THR A C 1
ATOM 2423 O O . THR A 1 294 ? -1.982 -2.655 -7.484 1.00 98.25 294 THR A O 1
ATOM 2426 N N . GLY A 1 295 ? -4.030 -1.919 -6.959 1.00 98.19 295 GLY A N 1
ATOM 2427 C CA . GLY A 1 295 ? -4.287 -1.327 -8.279 1.00 98.19 295 GLY A CA 1
ATOM 2428 C C . GLY A 1 295 ? -3.329 -0.182 -8.640 1.00 98.19 295 GLY A C 1
ATOM 2429 O O . GLY A 1 295 ? -2.781 -0.168 -9.740 1.00 98.19 295 GLY A O 1
ATOM 2430 N N . ALA A 1 296 ? -3.077 0.738 -7.704 1.00 97.44 296 ALA A N 1
ATOM 2431 C CA . ALA A 1 296 ? -2.153 1.856 -7.907 1.00 97.44 296 ALA A CA 1
ATOM 2432 C C . ALA A 1 296 ? -0.702 1.372 -8.056 1.00 97.44 296 ALA A C 1
ATOM 2434 O O . ALA A 1 296 ? 0.001 1.806 -8.967 1.00 97.44 296 ALA A O 1
ATOM 2435 N N . ILE A 1 297 ? -0.285 0.409 -7.226 1.00 98.69 297 ILE A N 1
ATOM 2436 C CA . ILE A 1 297 ? 1.053 -0.199 -7.288 1.00 98.69 297 ILE A CA 1
ATOM 2437 C C . ILE A 1 297 ? 1.278 -0.843 -8.661 1.00 98.69 297 ILE A C 1
ATOM 2439 O O . ILE A 1 297 ? 2.263 -0.526 -9.324 1.00 98.69 297 ILE A O 1
ATOM 2443 N N . LYS A 1 298 ? 0.329 -1.662 -9.141 1.00 98.69 298 LYS A N 1
ATOM 2444 C CA . LYS A 1 298 ? 0.395 -2.270 -10.484 1.00 98.69 298 LYS A CA 1
ATOM 2445 C C . LYS A 1 298 ? 0.483 -1.224 -11.593 1.00 98.69 298 LYS A C 1
ATOM 2447 O O . LYS A 1 298 ? 1.266 -1.385 -12.523 1.00 98.69 298 LYS A O 1
ATOM 2452 N N . SER A 1 299 ? -0.297 -0.147 -11.498 1.00 98.56 299 SER A N 1
ATOM 2453 C CA . SER A 1 299 ? -0.249 0.941 -12.479 1.00 98.56 299 SER A CA 1
ATOM 2454 C C . SER A 1 299 ? 1.140 1.581 -12.544 1.00 98.56 299 SER A C 1
ATOM 2456 O O . SER A 1 299 ? 1.668 1.799 -13.634 1.00 98.56 299 SER A O 1
ATOM 2458 N N . GLN A 1 300 ? 1.751 1.849 -11.390 1.00 98.50 300 GLN A N 1
ATOM 2459 C CA . GLN A 1 300 ? 3.075 2.461 -11.318 1.00 98.50 300 GLN A CA 1
ATOM 2460 C C . GLN A 1 300 ? 4.180 1.509 -11.808 1.00 98.50 300 GLN A C 1
ATOM 2462 O O . GLN A 1 300 ? 5.067 1.930 -12.552 1.00 98.50 300 GLN A O 1
ATOM 2467 N N . MET A 1 301 ? 4.085 0.218 -11.470 1.00 98.69 301 MET A N 1
ATOM 2468 C CA . MET A 1 301 ? 4.962 -0.841 -11.987 1.00 98.69 301 MET A CA 1
ATOM 2469 C C . MET A 1 301 ? 4.917 -0.928 -13.514 1.00 98.69 301 MET A C 1
ATOM 2471 O O . MET A 1 301 ? 5.964 -0.890 -14.164 1.00 98.69 301 MET A O 1
ATOM 2475 N N . ASN A 1 302 ? 3.711 -0.982 -14.088 1.00 98.62 302 ASN A N 1
ATOM 2476 C CA . ASN A 1 302 ? 3.510 -1.038 -15.535 1.00 98.62 302 ASN A CA 1
ATOM 2477 C C . ASN A 1 302 ? 4.067 0.207 -16.227 1.00 98.62 302 ASN A C 1
ATOM 2479 O O . ASN A 1 302 ? 4.743 0.089 -17.245 1.00 98.62 302 ASN A O 1
ATOM 2483 N N . ARG A 1 303 ? 3.830 1.399 -15.662 1.00 98.62 303 ARG A N 1
ATOM 2484 C CA . ARG A 1 303 ? 4.374 2.654 -16.195 1.00 98.62 303 ARG A CA 1
ATOM 2485 C C . ARG A 1 303 ? 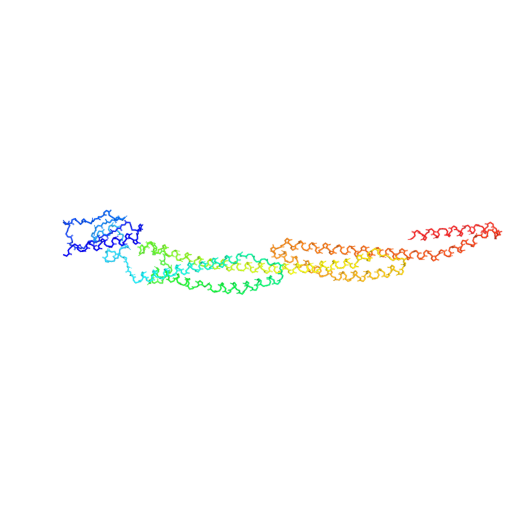5.900 2.609 -16.250 1.00 98.62 303 ARG A C 1
ATOM 2487 O O . ARG A 1 303 ? 6.471 2.837 -17.310 1.00 98.62 303 ARG A O 1
ATOM 2494 N N . LEU A 1 304 ? 6.551 2.266 -15.136 1.00 98.69 304 LEU A N 1
ATOM 2495 C CA . LEU A 1 304 ? 8.010 2.164 -15.076 1.00 98.69 304 LEU A CA 1
ATOM 2496 C C . LEU A 1 304 ? 8.554 1.129 -16.074 1.00 98.69 304 LEU A C 1
ATOM 2498 O O . LEU A 1 304 ? 9.542 1.403 -16.750 1.00 98.69 304 LEU A O 1
ATOM 2502 N N . ASN A 1 305 ? 7.910 -0.037 -16.186 1.00 98.50 305 ASN A N 1
ATOM 2503 C CA . ASN A 1 305 ? 8.338 -1.079 -17.117 1.00 98.50 305 ASN A CA 1
ATOM 2504 C C . ASN A 1 305 ? 8.215 -0.631 -18.581 1.00 98.50 305 ASN A C 1
ATOM 2506 O O . ASN A 1 305 ? 9.160 -0.782 -19.347 1.00 98.50 305 ASN A O 1
ATOM 2510 N N . ASN A 1 306 ? 7.094 -0.012 -18.953 1.00 98.62 306 ASN A N 1
ATOM 2511 C CA . ASN A 1 306 ? 6.882 0.495 -20.310 1.00 98.62 306 ASN A CA 1
ATOM 2512 C C . ASN A 1 306 ? 7.912 1.570 -20.682 1.00 98.62 306 ASN A C 1
ATOM 2514 O O . ASN A 1 306 ? 8.452 1.562 -21.789 1.00 98.62 306 ASN A O 1
ATOM 2518 N N . GLU A 1 307 ? 8.215 2.484 -19.753 1.00 98.44 307 GLU A N 1
ATOM 2519 C CA . GLU A 1 307 ? 9.246 3.499 -19.967 1.00 98.44 307 GLU A CA 1
ATOM 2520 C C . GLU A 1 307 ? 10.638 2.868 -20.131 1.00 98.44 307 GLU A C 1
ATOM 2522 O O . GLU A 1 307 ? 11.419 3.270 -21.000 1.00 98.44 307 GLU A O 1
ATOM 2527 N N . TRP A 1 308 ? 10.944 1.844 -19.338 1.00 98.56 308 TRP A N 1
ATOM 2528 C CA . TRP A 1 308 ? 12.202 1.120 -19.452 1.00 98.56 308 TRP A CA 1
ATOM 2529 C C . TRP A 1 308 ? 12.330 0.390 -20.792 1.00 98.56 308 TRP A C 1
ATOM 2531 O O . TRP A 1 308 ? 13.297 0.622 -21.516 1.00 98.56 308 TRP A O 1
ATOM 2541 N N . GLU A 1 309 ? 11.328 -0.404 -21.173 1.00 98.38 309 GLU A N 1
ATOM 2542 C CA . GLU A 1 309 ? 11.304 -1.125 -22.451 1.00 98.38 309 GLU A CA 1
ATOM 2543 C C . GLU A 1 309 ? 11.396 -0.190 -23.658 1.00 98.38 309 GLU A C 1
ATOM 2545 O O . GLU A 1 309 ? 12.023 -0.508 -24.667 1.00 98.38 309 GLU A O 1
ATOM 2550 N N . SER A 1 310 ? 10.763 0.981 -23.587 1.00 97.94 310 SER A N 1
ATOM 2551 C CA . SER A 1 310 ? 10.865 1.949 -24.672 1.00 97.94 310 SER A CA 1
ATOM 2552 C C . SER A 1 310 ? 12.265 2.566 -24.764 1.00 97.94 310 SER A C 1
ATOM 2554 O O . SER A 1 310 ? 12.721 2.806 -25.880 1.00 97.94 310 SER A O 1
ATOM 2556 N N . LEU A 1 311 ? 12.972 2.796 -23.648 1.00 98.25 311 LEU A N 1
ATOM 2557 C CA . LEU A 1 311 ? 14.365 3.258 -23.693 1.00 98.25 311 LEU A CA 1
ATOM 2558 C C . LEU A 1 311 ? 15.295 2.174 -24.250 1.00 98.25 311 LEU A C 1
ATOM 2560 O O . LEU A 1 311 ? 16.110 2.480 -25.117 1.00 98.25 311 LEU A O 1
ATOM 2564 N N . THR A 1 312 ? 15.166 0.923 -23.802 1.00 98.31 312 THR A N 1
ATOM 2565 C CA . THR A 1 312 ? 16.027 -0.171 -24.281 1.00 98.31 312 THR A CA 1
ATOM 2566 C C . THR A 1 312 ? 15.852 -0.411 -25.778 1.00 98.31 312 THR A C 1
ATOM 2568 O O . THR A 1 312 ? 16.847 -0.463 -26.494 1.00 98.31 312 THR A O 1
ATOM 2571 N N . ARG A 1 313 ? 14.614 -0.398 -26.295 1.00 98.00 313 ARG A N 1
ATOM 2572 C CA . ARG A 1 313 ? 14.356 -0.480 -27.747 1.00 98.00 313 ARG A CA 1
ATOM 2573 C C . ARG A 1 313 ? 15.034 0.639 -28.541 1.00 98.00 313 ARG A C 1
ATOM 2575 O O . ARG A 1 313 ? 15.536 0.385 -29.633 1.00 98.00 313 ARG A O 1
ATOM 2582 N N . LEU A 1 314 ? 15.044 1.873 -28.025 1.00 97.81 314 LEU A N 1
ATOM 2583 C CA . LEU A 1 314 ? 15.732 2.992 -28.683 1.00 97.81 314 LEU A CA 1
ATOM 2584 C C . LEU A 1 314 ? 17.249 2.781 -28.704 1.00 97.81 314 LEU A C 1
ATOM 2586 O O . LEU A 1 314 ? 17.884 3.040 -29.726 1.00 97.81 314 LEU A O 1
ATOM 2590 N N . LEU A 1 315 ? 17.824 2.302 -27.597 1.00 98.12 315 LEU A N 1
ATOM 2591 C CA . LEU A 1 315 ? 19.251 1.997 -27.519 1.00 98.12 315 LEU A CA 1
ATOM 2592 C C . LEU A 1 315 ? 19.635 0.906 -28.525 1.00 98.12 315 LEU A C 1
ATOM 2594 O O . LEU A 1 315 ? 20.552 1.119 -29.315 1.00 98.12 315 LEU A O 1
ATOM 2598 N N . ASP A 1 316 ? 18.890 -0.199 -28.549 1.00 98.19 316 ASP A N 1
ATOM 2599 C CA . ASP A 1 316 ? 19.139 -1.336 -29.440 1.00 98.19 316 ASP A CA 1
ATOM 2600 C C . ASP A 1 316 ? 19.004 -0.945 -30.916 1.00 98.19 316 ASP A C 1
ATOM 2602 O O . ASP A 1 316 ? 19.864 -1.270 -31.737 1.00 98.19 316 ASP A O 1
ATOM 2606 N N . ASN A 1 317 ? 17.958 -0.191 -31.269 1.00 97.94 317 ASN A N 1
ATOM 2607 C CA . ASN A 1 317 ? 17.768 0.256 -32.645 1.00 97.94 317 ASN A CA 1
ATOM 2608 C C . ASN A 1 317 ? 18.906 1.174 -33.111 1.00 97.94 317 ASN A C 1
ATOM 2610 O O . ASN A 1 317 ? 19.401 1.026 -34.228 1.00 97.94 317 ASN A O 1
ATOM 2614 N N . ARG A 1 318 ? 19.358 2.101 -32.257 1.00 97.88 318 ARG A N 1
ATOM 2615 C CA . ARG A 1 318 ? 20.494 2.964 -32.596 1.00 97.88 318 ARG A CA 1
ATOM 2616 C C . ARG A 1 318 ? 21.794 2.172 -32.737 1.00 97.88 318 ARG A C 1
ATOM 2618 O O . ARG A 1 318 ? 22.552 2.474 -33.654 1.00 97.88 318 ARG A O 1
ATOM 2625 N N . THR A 1 319 ? 22.024 1.155 -31.902 1.00 98.19 319 THR A N 1
ATOM 2626 C CA . THR A 1 319 ? 23.165 0.238 -32.065 1.00 98.19 319 THR A CA 1
ATOM 2627 C C . THR A 1 319 ? 23.149 -0.372 -33.465 1.00 98.19 319 THR A C 1
ATOM 2629 O O . THR A 1 319 ? 24.119 -0.226 -34.200 1.00 98.19 319 THR A O 1
ATOM 2632 N N . ASN A 1 320 ? 22.016 -0.947 -33.883 1.00 98.12 320 ASN A N 1
ATOM 2633 C CA . ASN A 1 320 ? 21.879 -1.563 -35.206 1.00 98.12 320 ASN A CA 1
ATOM 2634 C C . ASN A 1 320 ? 22.147 -0.572 -36.350 1.00 98.12 320 ASN A C 1
ATOM 2636 O O . ASN A 1 320 ? 22.855 -0.904 -37.300 1.00 98.12 320 ASN A O 1
ATOM 2640 N N . ILE A 1 321 ? 21.608 0.648 -36.255 1.00 97.81 321 ILE A N 1
ATOM 2641 C CA . ILE A 1 321 ? 21.789 1.690 -37.276 1.00 97.81 321 ILE A CA 1
ATOM 2642 C C . ILE A 1 321 ? 23.259 2.118 -37.379 1.00 97.81 321 ILE A C 1
ATOM 2644 O O . ILE A 1 321 ? 23.792 2.207 -38.483 1.00 97.81 321 ILE A O 1
ATOM 2648 N N . LEU A 1 322 ? 23.930 2.371 -36.251 1.00 98.38 322 LEU A N 1
ATOM 2649 C CA . LEU A 1 322 ? 25.334 2.791 -36.248 1.00 98.38 322 LEU A CA 1
ATOM 2650 C C . LEU A 1 322 ? 26.268 1.672 -36.714 1.00 98.38 322 LEU A C 1
ATOM 2652 O O . LEU A 1 322 ? 27.194 1.936 -37.477 1.00 98.38 322 LEU A O 1
ATOM 2656 N N . THR A 1 323 ? 25.999 0.421 -36.329 1.00 98.19 323 THR A N 1
ATOM 2657 C CA . THR A 1 323 ? 26.735 -0.739 -36.846 1.00 98.19 323 THR A CA 1
ATOM 2658 C C . THR A 1 323 ? 26.570 -0.871 -38.361 1.00 98.19 323 THR A C 1
ATOM 2660 O O . THR A 1 323 ? 27.560 -1.078 -39.058 1.00 98.19 323 THR A O 1
ATOM 2663 N N . ALA A 1 324 ? 25.353 -0.700 -38.889 1.00 97.81 324 ALA A N 1
ATOM 2664 C CA . ALA A 1 324 ? 25.111 -0.727 -40.330 1.00 97.81 324 ALA A CA 1
ATOM 2665 C C . ALA A 1 324 ? 25.813 0.432 -41.060 1.00 97.81 324 ALA A C 1
ATOM 2667 O O . ALA A 1 324 ? 26.402 0.214 -42.116 1.00 97.81 324 ALA A O 1
ATOM 2668 N N . SER A 1 325 ? 25.805 1.642 -40.486 1.00 98.12 325 SER A N 1
ATOM 2669 C CA . SER A 1 325 ? 26.528 2.801 -41.032 1.00 98.12 325 SER A CA 1
ATOM 2670 C C . SER A 1 325 ? 28.036 2.546 -41.100 1.00 98.12 325 SER A C 1
ATOM 2672 O O . SER A 1 325 ? 28.661 2.754 -42.139 1.00 98.12 325 SER A O 1
ATOM 2674 N N . LEU A 1 326 ? 28.622 2.014 -40.022 1.00 98.12 326 LEU A N 1
ATOM 2675 C CA . LEU A 1 326 ? 30.039 1.663 -39.987 1.00 98.12 326 LEU A CA 1
ATOM 2676 C C . LEU A 1 326 ? 30.388 0.617 -41.054 1.00 98.12 326 LEU A C 1
ATOM 2678 O O . LEU A 1 326 ? 31.351 0.799 -41.793 1.00 98.12 326 LEU A O 1
ATOM 2682 N N . GLN A 1 327 ? 29.583 -0.442 -41.176 1.00 97.06 327 GLN A N 1
ATOM 2683 C CA . GLN A 1 327 ? 29.776 -1.474 -42.199 1.00 97.06 327 GLN A CA 1
ATOM 2684 C C . GLN A 1 327 ? 29.660 -0.913 -43.620 1.00 97.06 327 GLN A C 1
ATOM 2686 O O . GLN A 1 327 ? 30.439 -1.296 -44.491 1.00 97.06 327 GLN A O 1
ATOM 2691 N N . PHE A 1 328 ? 28.708 -0.008 -43.860 1.00 96.69 328 PHE A N 1
ATOM 2692 C CA . PHE A 1 328 ? 28.561 0.665 -45.147 1.00 96.69 328 PHE A CA 1
ATOM 2693 C C . PHE A 1 328 ? 29.827 1.445 -45.507 1.00 96.69 328 PHE A C 1
ATOM 2695 O O . PHE A 1 328 ? 30.378 1.238 -46.586 1.00 96.69 328 PHE A O 1
ATOM 2702 N N . HIS A 1 329 ? 30.316 2.295 -44.599 1.00 97.31 329 HIS A N 1
ATOM 2703 C CA . HIS A 1 329 ? 31.506 3.108 -44.856 1.00 97.31 329 HIS A CA 1
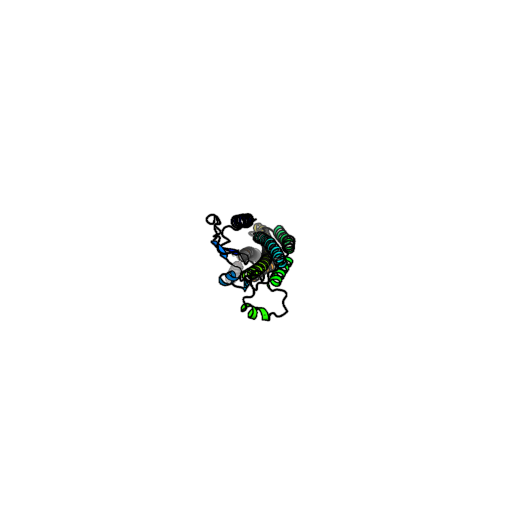ATOM 2704 C C . HIS A 1 329 ? 32.765 2.254 -45.037 1.00 97.31 329 HIS A C 1
ATOM 2706 O O . HIS A 1 329 ? 33.547 2.531 -45.937 1.00 97.31 329 HIS A O 1
ATOM 2712 N N . GLN A 1 330 ? 32.930 1.176 -44.261 1.00 95.50 330 GLN A N 1
ATOM 2713 C CA . GLN A 1 330 ? 34.035 0.224 -44.442 1.00 95.50 330 GLN A CA 1
ATOM 2714 C C . GLN A 1 330 ? 34.041 -0.386 -45.849 1.00 95.50 330 GLN A C 1
ATOM 2716 O O . GLN A 1 330 ? 35.061 -0.346 -46.534 1.00 95.50 330 GLN A O 1
ATOM 2721 N N . LYS A 1 331 ? 32.890 -0.887 -46.315 1.00 93.75 331 LYS A N 1
ATOM 2722 C CA . LYS A 1 331 ? 32.764 -1.460 -47.663 1.00 93.75 331 LYS A CA 1
ATOM 2723 C C . LYS A 1 331 ? 32.943 -0.416 -48.763 1.00 93.75 331 LYS A C 1
ATOM 2725 O O . LYS A 1 331 ? 33.566 -0.700 -49.784 1.00 93.75 331 LYS A O 1
ATOM 2730 N N . ALA A 1 332 ? 32.414 0.791 -48.565 1.00 93.94 332 ALA A N 1
ATOM 2731 C CA . ALA A 1 332 ? 32.573 1.890 -49.510 1.00 93.94 332 ALA A CA 1
ATOM 2732 C C . ALA A 1 332 ? 34.048 2.299 -49.650 1.00 93.94 332 ALA A C 1
ATOM 2734 O O . ALA A 1 332 ? 34.532 2.432 -50.773 1.00 93.94 332 ALA A O 1
ATOM 2735 N N . ASP A 1 333 ? 34.775 2.431 -48.538 1.00 93.19 333 ASP A N 1
ATOM 2736 C CA . ASP A 1 333 ? 36.208 2.738 -48.538 1.00 93.19 333 ASP A CA 1
ATOM 2737 C C . ASP A 1 333 ? 37.015 1.622 -49.224 1.00 93.19 333 ASP A C 1
ATOM 2739 O O . ASP A 1 333 ? 37.843 1.905 -50.093 1.00 93.19 333 ASP A O 1
ATOM 2743 N N . GLU A 1 334 ? 36.734 0.351 -48.908 1.00 90.25 334 GLU A N 1
ATOM 2744 C CA . GLU A 1 334 ? 37.353 -0.808 -49.568 1.00 90.25 334 GLU A CA 1
ATOM 2745 C C . GLU A 1 334 ? 37.129 -0.793 -51.088 1.00 90.25 334 GLU A C 1
ATOM 2747 O O . GLU A 1 334 ? 38.080 -0.979 -51.853 1.00 90.25 334 GLU A O 1
ATOM 2752 N N . TYR A 1 335 ? 35.901 -0.512 -51.539 1.00 91.25 335 TYR A N 1
ATOM 2753 C CA . TYR A 1 335 ? 35.565 -0.377 -52.958 1.00 91.25 335 TYR A CA 1
ATOM 2754 C C . TYR A 1 335 ? 36.334 0.780 -53.612 1.00 91.25 335 TYR A C 1
ATOM 2756 O O . TYR A 1 335 ? 36.962 0.605 -54.658 1.00 91.25 335 TYR A O 1
ATOM 2764 N N . LEU A 1 336 ? 36.325 1.966 -52.993 1.00 91.50 336 LEU A N 1
ATOM 2765 C CA . LEU A 1 336 ? 36.944 3.177 -53.539 1.00 91.50 336 LEU A CA 1
ATOM 2766 C C . LEU A 1 336 ? 38.465 3.054 -53.689 1.00 91.50 336 LEU A C 1
ATOM 2768 O O . LEU A 1 336 ? 39.017 3.555 -54.672 1.00 91.50 336 LEU A O 1
ATOM 2772 N N . VAL A 1 337 ? 39.142 2.345 -52.779 1.00 90.69 337 VAL A N 1
ATOM 2773 C CA . VAL A 1 337 ? 40.578 2.042 -52.912 1.00 90.69 337 VAL A CA 1
ATOM 2774 C C . VAL A 1 337 ? 40.857 1.277 -54.213 1.00 90.69 337 VAL A C 1
ATOM 2776 O O . VAL A 1 337 ? 41.802 1.612 -54.937 1.00 90.69 337 VAL A O 1
ATOM 2779 N N . GLN A 1 338 ? 40.006 0.307 -54.564 1.00 90.88 338 GLN A N 1
ATOM 2780 C CA . GLN A 1 338 ? 40.172 -0.514 -55.769 1.00 90.88 338 GLN A CA 1
ATOM 2781 C C . GLN A 1 338 ? 39.907 0.253 -57.071 1.00 90.88 338 GLN A C 1
ATOM 2783 O O . GLN A 1 338 ? 40.551 -0.030 -58.083 1.00 90.88 338 GLN A O 1
ATOM 2788 N N . VAL A 1 339 ? 39.033 1.269 -57.056 1.00 91.75 339 VAL A N 1
ATOM 2789 C CA . VAL A 1 339 ? 38.674 2.062 -58.252 1.00 91.75 339 VAL A CA 1
ATOM 2790 C C . VAL A 1 339 ? 39.903 2.634 -58.960 1.00 91.75 339 VAL A C 1
ATOM 2792 O O . VAL A 1 339 ? 39.968 2.628 -60.189 1.00 91.75 339 VAL A O 1
ATOM 2795 N N . SER A 1 340 ? 40.904 3.096 -58.206 1.00 88.75 340 SER A N 1
ATOM 2796 C CA . SER A 1 340 ? 42.152 3.626 -58.772 1.00 88.75 340 SER A CA 1
ATOM 2797 C C . SER A 1 340 ? 42.934 2.571 -59.568 1.00 88.75 340 SER A C 1
ATOM 2799 O O . SER A 1 340 ? 43.418 2.844 -60.669 1.00 88.75 340 SER A O 1
ATOM 2801 N N . THR A 1 341 ? 42.992 1.346 -59.044 1.00 89.44 341 THR A N 1
ATOM 2802 C CA . THR A 1 341 ? 43.678 0.207 -59.663 1.00 89.44 341 THR A CA 1
ATOM 2803 C C . THR A 1 341 ? 42.908 -0.283 -60.882 1.00 89.44 341 THR A C 1
ATOM 2805 O O . THR A 1 341 ? 43.502 -0.493 -61.936 1.00 89.44 341 THR A O 1
ATOM 2808 N N . TRP A 1 342 ? 41.582 -0.391 -60.790 1.00 90.25 342 TRP A N 1
ATOM 2809 C CA . TRP A 1 342 ? 40.745 -0.758 -61.932 1.00 90.25 342 TRP A CA 1
ATOM 2810 C C . TRP A 1 342 ? 40.848 0.257 -63.066 1.00 90.25 342 TRP A C 1
ATOM 2812 O O . TRP A 1 342 ? 41.029 -0.134 -64.214 1.00 90.25 342 TRP A O 1
ATOM 2822 N N . LYS A 1 343 ? 40.826 1.559 -62.752 1.00 89.38 343 LYS A N 1
ATOM 2823 C CA . LYS A 1 343 ? 41.017 2.623 -63.745 1.00 89.38 343 LYS A CA 1
ATOM 2824 C C . LYS A 1 343 ? 42.357 2.486 -64.472 1.00 89.38 343 LYS A C 1
ATOM 2826 O O . LYS A 1 343 ? 42.402 2.635 -65.690 1.00 89.38 343 LYS A O 1
ATOM 2831 N N . HIS A 1 344 ? 43.431 2.183 -63.742 1.00 87.44 344 HIS A N 1
ATOM 2832 C CA . HIS A 1 344 ? 44.736 1.919 -64.345 1.00 87.44 344 HIS A CA 1
ATOM 2833 C C . HIS A 1 344 ? 44.698 0.680 -65.251 1.00 87.44 344 HIS A C 1
ATOM 2835 O O . HIS A 1 344 ? 45.174 0.736 -66.381 1.00 87.44 344 HIS A O 1
ATOM 2841 N N . LEU A 1 345 ? 44.120 -0.434 -64.791 1.00 85.00 345 LEU A N 1
ATOM 2842 C CA . LEU A 1 345 ? 44.023 -1.667 -65.581 1.00 85.00 345 LEU A CA 1
ATOM 2843 C C . LEU A 1 345 ? 43.230 -1.467 -66.880 1.00 85.00 345 LEU A C 1
ATOM 2845 O O . LEU A 1 345 ? 43.667 -1.954 -67.917 1.00 85.00 345 LEU A O 1
ATOM 2849 N N . CYS A 1 346 ? 42.139 -0.695 -66.853 1.00 85.06 346 CYS A N 1
ATOM 2850 C CA . CYS A 1 346 ? 41.410 -0.327 -68.069 1.00 85.06 346 CYS A CA 1
ATOM 2851 C C . CYS A 1 346 ? 42.283 0.490 -69.037 1.00 85.06 346 CYS A C 1
ATOM 2853 O O . CYS A 1 346 ? 42.285 0.221 -70.234 1.00 85.06 346 CYS A O 1
ATOM 2855 N N . SER A 1 347 ? 43.092 1.429 -68.532 1.00 83.56 347 SER A N 1
ATOM 2856 C CA . SER A 1 347 ? 43.954 2.253 -69.397 1.00 83.56 347 SER A CA 1
ATOM 2857 C C . SER A 1 347 ? 45.055 1.467 -70.119 1.00 83.56 347 SER A C 1
ATOM 2859 O O . SER A 1 347 ? 45.508 1.881 -71.180 1.00 83.56 347 SER A O 1
ATOM 2861 N N . LEU A 1 348 ? 45.462 0.306 -69.589 1.00 75.62 348 LEU A N 1
ATOM 2862 C CA . LEU A 1 348 ? 46.412 -0.587 -70.266 1.00 75.62 348 LEU A CA 1
ATOM 2863 C C . LEU A 1 348 ? 45.792 -1.295 -71.480 1.00 75.62 348 LEU A C 1
ATOM 2865 O O . LEU A 1 348 ? 46.522 -1.765 -72.346 1.00 75.62 348 LEU A O 1
ATOM 2869 N N . THR A 1 349 ? 44.460 -1.380 -71.536 1.00 69.69 349 THR A N 1
ATOM 2870 C CA . THR A 1 349 ? 43.716 -1.996 -72.643 1.00 69.69 349 THR A CA 1
ATOM 2871 C C . THR A 1 349 ? 43.242 -0.987 -73.697 1.00 69.69 349 THR A C 1
ATOM 2873 O O . THR A 1 349 ? 42.718 -1.402 -74.727 1.00 69.69 349 THR A O 1
ATOM 2876 N N . ASP A 1 350 ? 43.444 0.319 -73.470 1.00 68.69 350 ASP A N 1
ATOM 2877 C CA . ASP A 1 350 ? 42.980 1.393 -74.364 1.00 68.69 350 ASP A CA 1
ATOM 2878 C C . ASP A 1 350 ? 43.857 1.567 -75.622 1.00 68.69 350 ASP A C 1
ATOM 2880 O O . ASP A 1 350 ? 43.385 2.082 -76.639 1.00 68.69 350 ASP A O 1
ATOM 2884 N N . ASP A 1 351 ? 45.122 1.130 -75.597 1.00 68.94 351 ASP A N 1
ATOM 2885 C CA . ASP A 1 351 ? 46.022 1.240 -76.752 1.00 68.94 351 ASP A CA 1
ATOM 2886 C C . ASP A 1 351 ? 45.822 0.091 -77.754 1.00 68.94 351 ASP A C 1
ATOM 2888 O O . ASP A 1 351 ? 46.578 -0.880 -77.826 1.00 68.94 351 ASP A O 1
ATOM 2892 N N . LEU A 1 352 ? 44.783 0.231 -78.577 1.00 68.62 352 LEU A N 1
ATOM 2893 C CA . LEU A 1 352 ? 44.457 -0.706 -79.656 1.00 68.62 352 LEU A CA 1
ATOM 2894 C C . LEU A 1 352 ? 45.502 -0.722 -80.788 1.00 68.62 352 LEU A C 1
ATOM 2896 O O . LEU A 1 352 ? 45.431 -1.579 -81.669 1.00 68.62 352 LEU A O 1
ATOM 2900 N N . THR A 1 353 ? 46.465 0.209 -80.795 1.00 67.00 353 THR A N 1
ATOM 2901 C CA . THR A 1 353 ? 47.494 0.285 -81.845 1.00 67.00 353 THR A CA 1
ATOM 2902 C C . THR A 1 353 ? 48.664 -0.675 -81.613 1.00 67.00 353 THR A C 1
ATOM 2904 O O . THR A 1 353 ? 49.405 -0.966 -82.551 1.00 67.00 353 THR A O 1
ATOM 2907 N N . ALA A 1 354 ? 48.779 -1.242 -80.407 1.00 68.06 354 ALA A N 1
ATOM 2908 C CA . ALA A 1 354 ? 49.819 -2.189 -79.998 1.00 68.06 354 ALA A CA 1
ATOM 2909 C C . ALA A 1 354 ? 49.431 -3.679 -80.174 1.00 68.06 354 ALA A C 1
ATOM 2911 O O . ALA A 1 354 ? 50.087 -4.576 -79.639 1.00 68.06 354 ALA A O 1
ATOM 2912 N N . ILE A 1 355 ? 48.347 -3.983 -80.897 1.00 78.81 355 ILE A N 1
ATOM 2913 C CA . ILE A 1 355 ? 47.866 -5.361 -81.079 1.00 78.81 355 ILE A CA 1
ATOM 2914 C C . ILE A 1 355 ? 48.687 -6.073 -82.164 1.00 78.81 355 ILE A C 1
ATOM 2916 O O . ILE A 1 355 ? 48.434 -5.943 -83.358 1.00 78.81 355 ILE A O 1
ATOM 2920 N N . GLU A 1 356 ? 49.668 -6.861 -81.730 1.00 79.62 356 GLU A N 1
ATOM 2921 C CA . GLU A 1 356 ? 50.581 -7.603 -82.613 1.00 79.62 356 GLU A CA 1
ATOM 2922 C C . GLU A 1 356 ? 50.014 -8.935 -83.154 1.00 79.62 356 GLU A C 1
ATOM 2924 O O . GLU A 1 356 ? 50.520 -9.456 -84.149 1.00 79.62 356 GLU A O 1
ATOM 2929 N N . SER A 1 357 ? 48.981 -9.520 -82.525 1.00 85.38 357 SER A N 1
ATOM 2930 C CA . SER A 1 357 ? 48.419 -10.820 -82.934 1.00 85.38 357 SER A CA 1
ATOM 2931 C C . SER A 1 357 ? 46.986 -11.075 -82.437 1.00 85.38 357 SER A C 1
ATOM 2933 O O . SER A 1 357 ? 46.506 -10.432 -81.503 1.00 85.38 357 SER A O 1
ATOM 2935 N N . MET A 1 358 ? 46.308 -12.066 -83.035 1.00 84.50 358 MET A N 1
ATOM 2936 C CA . MET A 1 358 ? 44.994 -12.552 -82.576 1.00 84.50 358 MET A CA 1
ATOM 2937 C C . MET A 1 358 ? 45.051 -13.102 -81.142 1.00 84.50 358 MET A C 1
ATOM 2939 O O . MET A 1 358 ? 44.166 -12.821 -80.342 1.00 84.50 358 MET A O 1
ATOM 2943 N N . GLU A 1 359 ? 46.126 -13.810 -80.789 1.00 86.81 359 GLU A N 1
ATOM 2944 C CA . GLU A 1 359 ? 46.336 -14.337 -79.435 1.00 86.81 359 GLU A CA 1
ATOM 2945 C C . GLU A 1 359 ? 46.518 -13.209 -78.399 1.00 86.81 359 GLU A C 1
ATOM 2947 O O . GLU A 1 359 ? 46.041 -13.301 -77.267 1.00 86.81 359 GLU A O 1
ATOM 2952 N N . HIS A 1 360 ? 47.178 -12.109 -78.785 1.00 83.44 360 HIS A N 1
ATOM 2953 C CA . HIS A 1 360 ? 47.299 -10.920 -77.941 1.00 83.44 360 HIS A CA 1
ATOM 2954 C C . HIS A 1 360 ? 45.921 -10.292 -77.671 1.00 83.44 360 HIS A C 1
ATOM 2956 O O . HIS A 1 360 ? 45.600 -9.997 -76.519 1.00 83.44 360 HIS A O 1
ATOM 2962 N N . LEU A 1 361 ? 45.074 -10.166 -78.699 1.00 83.50 361 LEU A N 1
ATOM 2963 C CA . LEU A 1 361 ? 43.708 -9.654 -78.559 1.00 83.50 361 LEU A CA 1
ATOM 2964 C C . LEU A 1 361 ? 42.832 -10.538 -77.651 1.00 83.50 361 LEU A C 1
ATOM 2966 O O . LEU A 1 361 ? 42.135 -10.017 -76.780 1.00 83.50 361 LEU A O 1
ATOM 2970 N N . GLU A 1 362 ? 42.881 -11.863 -77.810 1.00 86.75 362 GLU A N 1
ATOM 2971 C CA . GLU A 1 362 ? 42.127 -12.805 -76.964 1.00 86.75 362 GLU A CA 1
ATOM 2972 C C . GLU A 1 362 ? 42.518 -12.689 -75.485 1.00 86.75 362 GLU A C 1
ATOM 2974 O O . GLU A 1 362 ? 41.655 -12.675 -74.603 1.00 86.75 362 GLU A O 1
ATOM 2979 N N . ARG A 1 363 ? 43.816 -12.521 -75.204 1.00 84.81 363 ARG A N 1
ATOM 2980 C CA . ARG A 1 363 ? 44.328 -12.321 -73.844 1.00 84.81 363 ARG A CA 1
ATOM 2981 C C . ARG A 1 363 ? 43.818 -11.021 -73.217 1.00 84.81 363 ARG A C 1
ATOM 2983 O O . ARG A 1 363 ? 43.429 -11.032 -72.050 1.00 84.81 363 ARG A O 1
ATOM 2990 N N . LEU A 1 364 ? 43.789 -9.923 -73.978 1.00 83.38 364 LEU A N 1
ATOM 2991 C CA . LEU A 1 364 ? 43.262 -8.632 -73.516 1.00 83.38 364 LEU A CA 1
ATOM 2992 C C . LEU A 1 364 ? 41.754 -8.706 -73.232 1.00 83.38 364 LEU A C 1
ATOM 2994 O O . LEU A 1 364 ? 41.300 -8.233 -72.190 1.00 83.38 364 LEU A O 1
ATOM 2998 N N . LEU A 1 365 ? 40.981 -9.368 -74.103 1.00 85.88 365 LEU A N 1
ATOM 2999 C CA . LEU A 1 365 ? 39.547 -9.600 -73.889 1.00 85.88 365 LEU A CA 1
ATOM 3000 C C . LEU A 1 365 ? 39.283 -10.416 -72.620 1.00 85.88 365 LEU A C 1
ATOM 3002 O O . LEU A 1 365 ? 38.403 -10.065 -71.833 1.00 85.88 365 LEU A O 1
ATOM 3006 N N . GLN A 1 366 ? 40.064 -11.473 -72.386 1.00 88.12 366 GLN A N 1
ATOM 3007 C CA . GLN A 1 366 ? 39.939 -12.287 -71.179 1.00 88.12 366 GLN A CA 1
ATOM 3008 C C . GLN A 1 366 ? 40.293 -11.494 -69.911 1.00 88.12 366 GLN A C 1
ATOM 3010 O O . GLN A 1 366 ? 39.606 -11.613 -68.896 1.00 88.12 366 GLN A O 1
ATOM 3015 N N . GLN A 1 367 ? 41.330 -10.653 -69.959 1.00 85.38 367 GLN A N 1
ATOM 3016 C CA . GLN A 1 367 ? 41.693 -9.768 -68.847 1.00 85.38 367 GLN A CA 1
ATOM 3017 C C . GLN A 1 367 ? 40.586 -8.754 -68.537 1.00 85.38 367 GLN A C 1
ATOM 3019 O O . GLN A 1 367 ? 40.226 -8.587 -67.371 1.00 85.38 367 GLN A O 1
ATOM 3024 N N . HIS A 1 368 ? 40.003 -8.130 -69.562 1.00 86.69 368 HIS A N 1
ATOM 3025 C CA . HIS A 1 368 ? 38.900 -7.186 -69.394 1.00 86.69 368 HIS A CA 1
ATOM 3026 C C . HIS A 1 368 ? 37.623 -7.869 -68.869 1.00 86.69 368 HIS A C 1
ATOM 3028 O O . HIS A 1 368 ? 36.946 -7.330 -67.994 1.00 86.69 368 HIS A O 1
ATOM 3034 N N . PHE A 1 369 ? 37.307 -9.081 -69.340 1.00 89.06 369 PHE A N 1
ATOM 3035 C CA . PHE A 1 369 ? 36.196 -9.883 -68.814 1.00 89.06 369 PHE A CA 1
ATOM 3036 C C . PHE A 1 369 ? 36.383 -10.200 -67.323 1.00 89.06 369 PHE A C 1
ATOM 3038 O O . PHE A 1 369 ? 35.498 -9.922 -66.514 1.00 89.06 369 PHE A O 1
ATOM 3045 N N . ASN A 1 370 ? 37.565 -10.695 -66.942 1.00 90.19 370 ASN A N 1
ATOM 3046 C CA . ASN A 1 370 ? 37.888 -11.005 -65.547 1.00 90.19 370 ASN A CA 1
ATOM 3047 C C . ASN A 1 370 ? 37.821 -9.760 -64.647 1.00 90.19 370 ASN A C 1
ATOM 3049 O O . ASN A 1 370 ? 37.375 -9.843 -63.503 1.00 90.19 370 ASN A O 1
ATOM 3053 N N . LEU A 1 371 ? 38.253 -8.600 -65.155 1.00 88.62 371 LEU A N 1
ATOM 3054 C CA . LEU A 1 371 ? 38.140 -7.326 -64.448 1.00 88.62 371 LEU A CA 1
ATOM 3055 C C . LEU A 1 371 ? 36.670 -6.933 -64.235 1.00 88.62 371 LEU A C 1
ATOM 3057 O O . LEU A 1 371 ? 36.295 -6.550 -63.129 1.00 88.62 371 LEU A O 1
ATOM 3061 N N . SER A 1 372 ? 35.825 -7.082 -65.258 1.00 88.94 372 SER A N 1
ATOM 3062 C CA . SER A 1 372 ? 34.386 -6.806 -65.167 1.00 88.94 372 SER A CA 1
ATOM 3063 C C . SER A 1 372 ? 33.673 -7.711 -64.154 1.00 88.94 372 SER A C 1
ATOM 3065 O O . SER A 1 372 ? 32.883 -7.218 -63.342 1.00 88.94 372 SER A O 1
ATOM 3067 N N . GLU A 1 373 ? 33.991 -9.010 -64.131 1.00 91.94 373 GLU A N 1
ATOM 3068 C CA . GLU A 1 373 ? 33.483 -9.925 -63.100 1.00 91.94 373 GLU A CA 1
ATOM 3069 C C . GLU A 1 373 ? 33.965 -9.531 -61.700 1.00 91.94 373 GLU A C 1
ATOM 3071 O O . GLU A 1 373 ? 33.183 -9.539 -60.747 1.00 91.94 373 GLU A O 1
ATOM 3076 N N . ASN A 1 374 ? 35.239 -9.154 -61.560 1.00 89.25 374 ASN A N 1
ATOM 3077 C CA . ASN A 1 374 ? 35.812 -8.752 -60.279 1.00 89.25 374 ASN A CA 1
ATOM 3078 C C . ASN A 1 374 ? 35.117 -7.509 -59.699 1.00 89.25 374 ASN A C 1
ATOM 3080 O O . ASN A 1 374 ? 34.713 -7.538 -58.535 1.00 89.25 374 ASN A O 1
ATOM 3084 N N . ILE A 1 375 ? 34.918 -6.470 -60.520 1.00 89.56 375 ILE A N 1
ATOM 3085 C CA . ILE A 1 375 ? 34.208 -5.240 -60.137 1.00 89.56 375 ILE A CA 1
ATOM 3086 C C . ILE A 1 375 ? 32.771 -5.566 -59.722 1.00 89.56 375 ILE A C 1
ATOM 3088 O O . ILE A 1 375 ? 32.325 -5.148 -58.655 1.00 89.56 375 ILE A O 1
ATOM 3092 N N . SER A 1 376 ? 32.061 -6.358 -60.532 1.00 88.12 376 SER A N 1
ATOM 3093 C CA . SER A 1 376 ? 30.665 -6.731 -60.266 1.00 88.12 376 SER A CA 1
ATOM 3094 C C . SER A 1 376 ? 30.521 -7.511 -58.959 1.00 88.12 376 SER A C 1
ATOM 3096 O O . SER A 1 376 ? 29.600 -7.269 -58.182 1.00 88.12 376 SER A O 1
ATOM 3098 N N . ARG A 1 377 ? 31.461 -8.422 -58.684 1.00 88.31 377 ARG A N 1
ATOM 3099 C CA . ARG A 1 377 ? 31.489 -9.202 -57.445 1.00 88.31 377 ARG A CA 1
ATOM 3100 C C . ARG A 1 377 ? 31.716 -8.324 -56.217 1.00 88.31 377 ARG A C 1
ATOM 3102 O O . ARG A 1 377 ? 31.058 -8.554 -55.211 1.00 88.31 377 ARG A O 1
ATOM 3109 N N . ILE A 1 378 ? 32.639 -7.363 -56.282 1.00 86.12 378 ILE A N 1
ATOM 3110 C CA . ILE A 1 378 ? 32.955 -6.483 -55.144 1.00 86.12 378 ILE A CA 1
ATOM 3111 C C . ILE A 1 378 ? 31.828 -5.469 -54.912 1.00 86.12 378 ILE A C 1
ATOM 3113 O O . ILE A 1 378 ? 31.494 -5.203 -53.769 1.00 86.12 378 ILE A O 1
ATOM 3117 N N . TYR A 1 379 ? 31.181 -4.964 -55.967 1.00 84.88 379 TYR A N 1
ATOM 3118 C CA . TYR A 1 379 ? 30.016 -4.077 -55.837 1.00 84.88 379 TYR A CA 1
ATOM 3119 C C . TYR A 1 379 ? 28.793 -4.758 -55.194 1.00 84.88 379 TYR A C 1
ATOM 3121 O O . TYR A 1 379 ? 27.978 -4.101 -54.555 1.00 84.88 379 TYR A O 1
ATOM 3129 N N . ALA A 1 380 ? 28.638 -6.070 -55.393 1.00 82.50 380 ALA A N 1
ATOM 3130 C CA . ALA A 1 380 ? 27.515 -6.840 -54.859 1.00 82.50 380 ALA A CA 1
ATOM 3131 C C . ALA A 1 380 ? 27.681 -7.258 -53.384 1.00 82.50 380 ALA A C 1
ATOM 3133 O O . ALA A 1 380 ? 26.727 -7.775 -52.796 1.00 82.50 380 ALA A O 1
ATOM 3134 N N . GLN A 1 381 ? 28.880 -7.097 -52.816 1.00 74.06 381 GLN A N 1
ATOM 3135 C CA . GLN A 1 381 ? 29.185 -7.380 -51.411 1.00 74.06 381 GLN A CA 1
ATOM 3136 C C . GLN A 1 381 ? 28.858 -6.176 -50.543 1.00 74.06 381 GLN A C 1
ATOM 3138 O O . GLN A 1 381 ? 28.323 -6.413 -49.434 1.00 74.06 381 GLN A O 1
#

Radius of gyration: 52.77 Å; chains: 1; bounding box: 118×40×152 Å

Sequence (381 aa):
MRQRTWENCKHIFKVLQEQFPYKIEHVYIVKPDGFWDKHKISLGMSKYTFEHSVQSLESLTYTIDRNQLTPDLNGTFQYNHIRWLDFRLSLEAFVYNSKETLHAYELLYNELQQADVSNNVARAQDAIETHMTVFKDQLSRVNIEPLINDGQHLLNMLKGTGSDSENVMIKTLQQRTYPLDYFDEARKISLVMDNLRSAKERCFQLWHQKKNRLEQNLQLKLFEQDCDRLCSWIGSSRAILGPKYTDIGSSCSEAMQLLAEHEQFAKVCLNNETVIRRTQNVGDRLISSGHYATGAIKSQMNRLNNEWESLTRLLDNRTNILTASLQFHQKADEYLVQVSTWKHLCSLTDDLTAIESMEHLERLLQQHFNLSENISRIYAQ

Foldseek 3Di:
DPPVVVVVVVVVQVCCCVVPPPNAAEAEAEDDPPPDPPDDDDDVPPPHPHHYDYDYLVCVCVVDPLLVDDVVSVHDPDDDVVLVVVLVVLLVVLVVVLVVLLVLLVVLLVVLPDDDQDPAQVSLVVVLVCLVPVSVVSLVVSDCVVSLVSLVVSLVSLVDPDDDDPVVVVVCVPPPNDDPVSVVSNVVSVVSSVSSVVSSVSSVVSSVVSSVLSVLSNLVNVLLVLLVVLLVVLVVLCVVCVVCLPPQDPALVRLVVSLVVLVVSLVVLVVCVVVLVVSLVSLVVCVVVVRPPNVVSVVSNVVSVVSSVVSNVSSVVSNVSSVVSNVVNVLVVVLVVCVVVLVVLVVVLPCPVPDPDPVSVVVSVVSVVVSVVVNVVSVVD

InterPro domains:
  IPR001251 CRAL-TRIO lipid binding domain [PF13716] (6-81)
  IPR002017 Spectrin repeat [PF00435] (219-322)
  IPR018159 Spectrin/alpha-actinin [SM00150] (221-323)
  IPR018159 Spectrin/alpha-actinin [cd00176] (219-368)
  IPR051336 Rho GTPase-activating Guanine Nucleotide Exchange Factors [PTHR22826] (1-374)

Secondary structure (DSSP, 8-state):
--SHHHHHHHHHHHHHHHHSTTT-SEEEEEEPTT--TT------GGG-SSEEEEEETTTHHHHS-GGGS-GGGTS-----HHHHHHHHHHHHHHHHHHHHHHHHHHHHHHHHHS----SSHHHHHHHHHHIIIIIHHHHHH---HHHHHHHHHHHHHHH-S----TTHHHHHTTS--S-HHHHHHHHHHHHHHHHHHHHHHHHHHHHHHHHHHHHHHHHHHHHHHHHHHHHHHHHHHHHHHGGGTT---SSHHHHHHHHHHHHHHHHHHHTTHHHHHHHHHHHHHHHHTT-TTHHHHHHHHHHHHHHHHHHHHHHHHHHHHHHHHHHHHHHHHHHHHHHHHHHHHHHHT--GGG---HHHHHHHHHHHHHHHHHHHHHHT-

Organism: NCBI:txid392030